Protein AF-A0AAE0LFT5-F1 (afdb_monomer_lite)

Foldseek 3Di:
DEEPLLDLLNVLLVCLVVVNDPDDLCNVPDDFPPDDDDYDDVVQAQLLDLVSLLVVCVVPLALEYEYPDADDFFLVCQQVCLQVRQSSLLSNLVSNLVSCLVSVRQEYEAEAEPQLADPDDDPPDDPVRSPVDDGDNSNCSNNVSRVVSQVSQVVSVVVDVHHYDYDYDWQEDEDSFDLDCRGRDVSNQNNQVVVCVVVVHDRDDPDPVPDDTDYDYSNVVNSVVSCVVDDDDDDDDDDDAAEADDFQVNVVVVVVQVNVVHDYDHLLVVLVVCVVVVVQPPDAYEHEAELLQCQQWPDPQDWPPTHGDHDDPSSVSSVVSQVSQVCSCVPVVHNGEYEHEFAADALSGDCPDLLLVLLLLLLCVLVVNHQAGEAADQQAKGFYAHVVLVVVLRVLCSVAPGRYYFYDTQQDIDGSNVSNQLSNVLVVWGWDWDDDDQQIFIATPVPRRTHYGYDNVNDDPRDRRYHGHDRPVSCVRRVRHGDADPSNRSNNNNVSSNVVVVDDPVVVVPDDPDD

Organism: NCBI:txid36881

Structure (mmCIF, N/CA/C/O backbone):
data_AF-A0AAE0LFT5-F1
#
_entry.id   AF-A0AAE0LFT5-F1
#
loop_
_atom_site.group_PDB
_atom_site.id
_atom_site.type_symbol
_atom_site.label_atom_id
_atom_site.label_alt_id
_atom_site.label_comp_id
_atom_site.label_asym_id
_atom_site.label_entity_id
_atom_site.label_seq_id
_atom_site.pdbx_PDB_ins_code
_atom_site.Cartn_x
_atom_site.Cartn_y
_atom_site.Cartn_z
_atom_site.occupancy
_atom_site.B_iso_or_equiv
_atom_site.auth_seq_id
_atom_site.auth_comp_id
_atom_site.auth_asym_id
_atom_site.auth_atom_id
_atom_site.pdbx_PDB_model_num
ATOM 1 N N . MET A 1 1 ? 1.670 -14.952 -30.445 1.00 95.56 1 MET A N 1
ATOM 2 C CA . MET A 1 1 ? 1.547 -16.331 -29.926 1.00 95.56 1 MET A CA 1
ATOM 3 C C . MET A 1 1 ? 2.034 -16.357 -28.488 1.00 95.56 1 MET A C 1
ATOM 5 O O . MET A 1 1 ? 3.054 -15.748 -28.199 1.00 95.56 1 MET A O 1
ATOM 9 N N . VAL A 1 2 ? 1.307 -17.024 -27.596 1.00 96.25 2 VAL A N 1
ATOM 10 C CA . VAL A 1 2 ? 1.642 -17.194 -26.179 1.00 96.25 2 VAL A CA 1
ATOM 11 C C . VAL A 1 2 ? 1.774 -18.687 -25.909 1.00 96.25 2 VAL A C 1
ATOM 13 O O . VAL A 1 2 ? 0.790 -19.408 -26.041 1.00 96.25 2 VAL A O 1
ATOM 16 N N . THR A 1 3 ? 2.958 -19.165 -25.534 1.00 97.19 3 THR A N 1
ATOM 17 C CA . THR A 1 3 ? 3.136 -20.567 -25.116 1.00 97.19 3 THR A CA 1
ATOM 18 C C . THR A 1 3 ? 2.885 -20.701 -23.617 1.00 97.19 3 THR A C 1
ATOM 20 O O . THR A 1 3 ? 3.295 -19.810 -22.873 1.00 97.19 3 THR A O 1
ATOM 23 N N . GLY A 1 4 ? 2.326 -21.817 -23.150 1.00 93.06 4 GLY A N 1
ATOM 24 C CA . GLY A 1 4 ? 2.106 -22.043 -21.716 1.00 93.06 4 GLY A CA 1
ATOM 25 C C . GLY A 1 4 ? 0.870 -21.315 -21.189 1.00 93.06 4 GLY A C 1
ATOM 26 O O . GLY A 1 4 ? 0.846 -20.873 -20.040 1.00 93.06 4 GLY A O 1
ATOM 27 N N . SER A 1 5 ? -0.169 -21.176 -22.019 1.00 91.69 5 SER A N 1
ATOM 28 C CA . SER A 1 5 ? -1.372 -20.403 -21.690 1.00 91.69 5 SER A CA 1
ATOM 29 C C . SER A 1 5 ? -2.215 -20.986 -20.556 1.00 91.69 5 SER A C 1
ATOM 31 O O . SER A 1 5 ? -3.003 -20.260 -19.961 1.00 91.69 5 SER A O 1
ATOM 33 N N . ALA A 1 6 ? -2.051 -22.271 -20.239 1.00 88.56 6 ALA A N 1
ATOM 34 C CA . ALA A 1 6 ? -2.702 -22.904 -19.091 1.00 88.56 6 ALA A CA 1
ATOM 35 C C . ALA A 1 6 ? -2.034 -22.558 -17.744 1.00 88.56 6 ALA A C 1
ATOM 37 O O . ALA A 1 6 ? -2.625 -22.780 -16.691 1.00 88.56 6 ALA A O 1
ATOM 38 N N . GLY A 1 7 ? -0.807 -22.020 -17.757 1.00 87.69 7 GLY A N 1
ATOM 39 C CA . GLY A 1 7 ? -0.093 -21.624 -16.543 1.00 87.69 7 GLY A CA 1
ATOM 40 C C . GLY A 1 7 ? -0.683 -20.376 -15.877 1.00 87.69 7 GLY A C 1
ATOM 41 O O . GLY A 1 7 ? -1.500 -19.662 -16.457 1.00 87.69 7 GLY A O 1
ATOM 42 N N . LEU A 1 8 ? -0.226 -20.065 -14.661 1.00 87.44 8 LEU A N 1
ATOM 43 C CA . LEU A 1 8 ? -0.719 -18.923 -13.877 1.00 87.44 8 LEU A CA 1
ATOM 44 C C . LEU A 1 8 ? -0.631 -17.589 -14.642 1.00 87.44 8 LEU A C 1
ATOM 46 O O . LEU A 1 8 ? -1.623 -16.875 -14.753 1.00 87.44 8 LEU A O 1
ATOM 50 N N . ILE A 1 9 ? 0.535 -17.281 -15.219 1.00 89.56 9 ILE A N 1
ATOM 51 C CA . ILE A 1 9 ? 0.750 -16.043 -15.987 1.00 89.56 9 ILE A CA 1
ATOM 52 C C . ILE A 1 9 ? -0.004 -16.095 -17.324 1.00 89.56 9 ILE A C 1
ATOM 54 O O . ILE A 1 9 ? -0.663 -15.134 -17.713 1.00 89.56 9 ILE A O 1
ATOM 58 N N . GLY A 1 10 ? 0.057 -17.233 -18.022 1.00 91.19 10 GLY A N 1
ATOM 59 C CA . GLY A 1 10 ? -0.582 -17.404 -19.328 1.00 91.19 10 GLY A CA 1
ATOM 60 C C . GLY A 1 10 ? -2.105 -17.287 -19.270 1.00 91.19 10 GLY A C 1
ATOM 61 O O . GLY A 1 10 ? -2.706 -16.644 -20.129 1.00 91.19 10 GLY A O 1
ATOM 62 N N . SER A 1 11 ? -2.725 -17.836 -18.226 1.00 89.75 11 SER A N 1
ATOM 63 C CA . SER A 1 11 ? -4.171 -17.763 -18.009 1.00 89.75 11 SER A CA 1
ATOM 64 C C . SER A 1 11 ? -4.614 -16.359 -17.602 1.00 89.75 11 SER A C 1
ATOM 66 O O . SER A 1 11 ? -5.649 -15.894 -18.078 1.00 89.75 11 SER A O 1
ATOM 68 N N . ALA A 1 12 ? -3.815 -15.652 -16.794 1.00 87.06 12 ALA A N 1
ATOM 69 C CA . ALA A 1 12 ? -4.035 -14.241 -16.488 1.00 87.06 12 ALA A CA 1
ATOM 70 C C . ALA A 1 12 ? -3.986 -13.383 -17.761 1.00 87.06 12 ALA A C 1
ATOM 72 O O . ALA A 1 12 ? -4.910 -12.611 -18.006 1.00 87.06 12 ALA A O 1
ATOM 73 N N . LEU A 1 13 ? -2.979 -13.583 -18.620 1.00 88.69 13 LEU A N 1
ATOM 74 C CA . LEU A 1 13 ? -2.872 -12.893 -19.907 1.00 88.69 13 LEU A CA 1
ATOM 75 C C . LEU A 1 13 ? -4.040 -13.229 -20.843 1.00 88.69 13 LEU A C 1
ATOM 77 O O . LEU A 1 13 ? -4.593 -12.332 -21.473 1.00 88.69 13 LEU A O 1
ATOM 81 N N . LYS A 1 14 ? -4.460 -14.498 -20.910 1.00 90.00 14 LYS A N 1
ATOM 82 C CA . LYS A 1 14 ? -5.611 -14.922 -21.720 1.00 90.00 14 LYS A CA 1
ATOM 83 C C . LYS A 1 14 ? -6.894 -14.222 -21.277 1.00 90.00 14 LYS A C 1
ATOM 85 O O . LYS A 1 14 ? -7.560 -13.610 -22.106 1.00 90.00 14 LYS A O 1
ATOM 90 N N . LYS A 1 15 ? -7.193 -14.232 -19.975 1.00 85.81 15 LYS A N 1
ATOM 91 C CA . LYS A 1 15 ? -8.353 -13.527 -19.402 1.00 85.81 15 LYS A CA 1
ATOM 92 C C . LYS A 1 15 ? -8.258 -12.010 -19.595 1.00 85.81 15 LYS A C 1
ATOM 94 O O . LYS A 1 15 ? -9.275 -11.362 -19.837 1.00 85.81 15 LYS A O 1
ATOM 99 N N . PHE A 1 16 ? -7.043 -11.458 -19.526 1.00 83.06 16 PHE A N 1
ATOM 100 C CA . PHE A 1 16 ? -6.777 -10.043 -19.775 1.00 83.06 16 PHE A CA 1
ATOM 101 C C . PHE A 1 16 ? -7.096 -9.647 -21.221 1.00 83.06 16 PHE A C 1
ATOM 103 O O . PHE A 1 16 ? -7.844 -8.704 -21.460 1.00 83.06 16 PHE A O 1
ATOM 110 N N . VAL A 1 17 ? -6.595 -10.403 -22.195 1.00 83.38 17 VAL A N 1
ATOM 111 C CA . VAL A 1 17 ? -6.860 -10.158 -23.618 1.00 83.38 17 VAL A CA 1
ATOM 112 C C . VAL A 1 17 ? -8.338 -10.376 -23.963 1.00 83.38 17 VAL A C 1
ATOM 114 O O . VAL A 1 17 ? -8.903 -9.630 -24.757 1.00 83.38 17 VAL A O 1
ATOM 117 N N . GLN A 1 18 ? -8.983 -11.374 -23.354 1.00 84.12 18 GLN A N 1
ATOM 118 C CA . GLN A 1 18 ? -10.377 -11.738 -23.633 1.00 84.12 18 GLN A CA 1
ATOM 119 C C . GLN A 1 18 ? -11.420 -10.868 -22.918 1.00 84.12 18 GLN A C 1
ATOM 121 O O . GLN A 1 18 ? -12.609 -11.080 -23.131 1.00 84.12 18 GLN A O 1
ATOM 126 N N . LYS A 1 19 ? -11.013 -9.898 -22.087 1.00 72.88 19 LYS A N 1
ATOM 127 C CA . LYS A 1 19 ? -11.950 -9.059 -21.313 1.00 72.88 19 LYS A CA 1
ATOM 128 C C . LYS A 1 19 ? -12.844 -9.839 -20.345 1.00 72.88 19 LYS A C 1
ATOM 130 O O . LYS A 1 19 ? -13.982 -9.468 -20.098 1.00 72.88 19 LYS A O 1
ATOM 135 N N . THR A 1 20 ? -12.317 -10.923 -19.773 1.00 60.59 20 THR A N 1
ATOM 136 C CA . THR A 1 20 ? -13.059 -11.800 -18.848 1.00 60.59 20 THR A CA 1
ATOM 137 C C . THR A 1 20 ? -12.539 -11.731 -17.410 1.00 60.59 20 THR A C 1
ATOM 139 O O . THR A 1 20 ? -12.726 -12.678 -16.643 1.00 60.59 20 THR A O 1
ATOM 142 N N . LEU A 1 21 ? -11.806 -10.675 -17.041 1.00 59.09 21 LEU A N 1
ATOM 143 C CA . LEU A 1 21 ? -11.353 -10.480 -15.664 1.00 59.09 21 LEU A CA 1
ATOM 144 C C . LEU A 1 21 ? -12.436 -9.708 -14.898 1.00 59.09 21 LEU A C 1
ATOM 146 O O . LEU A 1 21 ? -12.823 -8.640 -15.357 1.00 59.09 21 LEU A O 1
ATOM 150 N N . PRO A 1 22 ? -12.913 -10.196 -13.736 1.00 44.81 22 PRO A N 1
ATOM 151 C CA . PRO A 1 22 ? -13.978 -9.519 -12.989 1.00 44.81 22 PRO A CA 1
ATOM 152 C C . PRO A 1 22 ? -13.585 -8.138 -12.438 1.00 44.81 22 PRO A C 1
ATOM 154 O O . PRO A 1 22 ? -14.433 -7.436 -11.902 1.00 44.81 22 PRO A O 1
ATOM 157 N N . CYS A 1 23 ? -12.301 -7.773 -12.493 1.00 43.66 23 CYS A N 1
ATOM 158 C CA . CYS A 1 23 ? -11.761 -6.627 -11.768 1.00 43.66 23 CYS A CA 1
ATOM 159 C C . CYS A 1 23 ? -10.301 -6.329 -12.153 1.00 43.66 23 CYS A C 1
ATOM 161 O O . CYS A 1 23 ? -9.407 -6.393 -11.313 1.00 43.66 23 CYS A O 1
ATOM 163 N N . CYS A 1 24 ? -10.021 -5.988 -13.415 1.00 40.19 24 CYS A N 1
ATOM 164 C CA . CYS A 1 24 ? -8.789 -5.251 -13.716 1.00 40.19 24 CYS A CA 1
ATOM 165 C C . CYS A 1 24 ? -9.124 -3.898 -14.359 1.00 40.19 24 CYS A C 1
ATOM 167 O O . CYS A 1 24 ? -9.510 -3.821 -15.518 1.00 40.19 24 CYS A O 1
ATOM 169 N N . HIS A 1 25 ? -8.944 -2.803 -13.612 1.00 40.72 25 HIS A N 1
ATOM 170 C CA . HIS A 1 25 ? -9.101 -1.434 -14.136 1.00 40.72 25 HIS A CA 1
ATOM 171 C C . HIS A 1 25 ? -8.141 -1.122 -15.306 1.00 40.72 25 HIS A C 1
ATOM 173 O O . HIS A 1 25 ? -8.356 -0.186 -16.065 1.00 40.72 25 HIS A O 1
ATOM 179 N N . PHE A 1 26 ? -7.112 -1.949 -15.524 1.00 43.47 26 PHE A N 1
ATOM 180 C CA . PHE A 1 26 ? -6.228 -1.871 -16.691 1.00 43.47 26 PHE A CA 1
ATOM 181 C C . PHE A 1 26 ? -6.904 -2.255 -18.025 1.00 43.47 26 PHE A C 1
ATOM 183 O O . PHE A 1 26 ? -6.393 -1.887 -19.082 1.00 43.47 26 PHE A O 1
ATOM 190 N N . GLN A 1 27 ? -8.019 -3.002 -18.013 1.00 43.78 27 GLN A N 1
ATOM 191 C CA . GLN A 1 27 ? -8.677 -3.496 -19.237 1.00 43.78 27 GLN A CA 1
ATOM 192 C C . GLN A 1 27 ? -9.409 -2.413 -20.039 1.00 43.78 27 GLN A C 1
ATOM 194 O O . GLN A 1 27 ? -9.624 -2.594 -21.241 1.00 43.78 27 GLN A O 1
ATOM 199 N N . GLU A 1 28 ? -9.797 -1.313 -19.392 1.00 44.66 28 GLU A N 1
ATOM 200 C CA . GLU A 1 28 ? -10.539 -0.218 -20.029 1.00 44.66 28 GLU A CA 1
ATOM 201 C C . GLU A 1 28 ? -9.620 0.819 -20.689 1.00 44.66 28 GLU A C 1
ATOM 203 O O . GLU A 1 28 ? -10.044 1.500 -21.621 1.00 44.66 28 GLU A O 1
ATOM 208 N N . HIS A 1 29 ? -8.344 0.884 -20.286 1.00 48.31 29 HIS A N 1
ATOM 209 C CA . HIS A 1 29 ? -7.433 1.967 -20.681 1.00 48.31 29 HIS A CA 1
ATOM 210 C C . HIS A 1 29 ? -6.152 1.519 -21.397 1.00 48.31 29 HIS A C 1
ATOM 212 O O . HIS A 1 29 ? -5.435 2.367 -21.922 1.00 48.31 29 HIS A O 1
ATOM 218 N N . LEU A 1 30 ? -5.850 0.215 -21.466 1.00 54.59 30 LEU A N 1
ATOM 219 C CA . LEU A 1 30 ? -4.727 -0.285 -22.264 1.00 54.59 30 LEU A CA 1
ATOM 220 C C . LEU A 1 30 ? -5.228 -0.702 -23.661 1.00 54.59 30 LEU A C 1
ATOM 222 O O . LEU A 1 30 ? -5.901 -1.734 -23.774 1.00 54.59 30 LEU A O 1
ATOM 226 N N . PRO A 1 31 ? -4.936 0.052 -24.740 1.00 58.09 31 PRO A N 1
ATOM 227 C CA . PRO A 1 31 ? -5.305 -0.372 -26.082 1.00 58.09 31 PRO A CA 1
ATOM 228 C C . PRO A 1 31 ? -4.562 -1.669 -26.413 1.00 58.09 31 PRO A C 1
ATOM 230 O O . PRO A 1 31 ? -3.345 -1.690 -26.586 1.00 58.09 31 PRO A O 1
ATOM 233 N N . LEU A 1 32 ? -5.300 -2.779 -26.493 1.00 64.69 32 LEU A N 1
ATOM 234 C CA . LEU A 1 32 ? -4.735 -4.020 -27.002 1.00 64.69 32 LEU A CA 1
ATOM 235 C C . LEU A 1 32 ? -4.363 -3.804 -28.475 1.00 64.69 32 LEU A C 1
ATOM 237 O O . LEU A 1 32 ? -5.184 -3.290 -29.245 1.00 64.69 32 LEU A O 1
ATOM 241 N N . PRO A 1 33 ? -3.164 -4.215 -28.905 1.00 65.56 33 PRO A N 1
ATOM 242 C CA . PRO A 1 33 ? -2.807 -4.155 -30.310 1.00 65.56 33 PRO A CA 1
ATOM 243 C C . PRO A 1 33 ? -3.789 -4.995 -31.119 1.00 65.56 33 PRO A C 1
ATOM 245 O O . PRO A 1 33 ? -4.211 -6.079 -30.703 1.00 65.56 33 PRO A O 1
ATOM 248 N N . LYS A 1 34 ? -4.141 -4.492 -32.303 1.00 71.75 34 LYS A N 1
ATOM 249 C CA . LYS A 1 34 ? -5.000 -5.189 -33.264 1.00 71.75 34 LYS A CA 1
ATOM 250 C C . LYS A 1 34 ? -4.237 -6.365 -33.881 1.00 71.75 34 LYS A C 1
ATOM 252 O O . LYS A 1 34 ? -3.762 -6.287 -35.009 1.00 71.75 34 LYS A O 1
ATOM 257 N N . CYS A 1 35 ? -4.088 -7.447 -33.126 1.00 77.75 35 CYS A N 1
ATOM 258 C CA . CYS A 1 35 ? -3.421 -8.665 -33.562 1.00 77.75 35 CYS A CA 1
ATOM 259 C C . CYS A 1 35 ? -4.244 -9.911 -33.214 1.00 77.75 35 CYS A C 1
ATOM 261 O O . CYS A 1 35 ? -5.037 -9.927 -32.271 1.00 77.75 35 CYS A O 1
ATOM 263 N N . ALA A 1 36 ? -4.056 -10.970 -34.002 1.00 89.25 36 ALA A N 1
ATOM 264 C CA . ALA A 1 36 ? -4.638 -12.270 -33.709 1.00 89.25 36 ALA A CA 1
ATOM 265 C C . ALA A 1 36 ? -3.859 -12.942 -32.569 1.00 89.25 36 ALA A C 1
ATOM 267 O O . ALA A 1 36 ? -2.640 -13.130 -32.645 1.00 89.25 36 ALA A O 1
ATOM 268 N N . TRP A 1 37 ? -4.573 -13.326 -31.513 1.00 92.06 37 TRP A N 1
ATOM 269 C CA . TRP A 1 37 ? -3.996 -14.004 -30.361 1.00 92.06 37 TRP A CA 1
ATOM 270 C C . TRP A 1 37 ? -4.088 -15.519 -30.516 1.00 92.06 37 TRP A C 1
ATOM 272 O O . TRP A 1 37 ? -5.161 -16.073 -30.730 1.00 92.06 37 TRP A O 1
ATOM 282 N N . VAL A 1 38 ? -2.948 -16.189 -30.353 1.00 95.12 38 VAL A N 1
ATOM 283 C CA . VAL A 1 38 ? -2.845 -17.653 -30.313 1.00 95.12 38 VAL A CA 1
ATOM 284 C C . VAL A 1 38 ? -2.298 -18.026 -28.945 1.00 95.12 38 VAL A C 1
ATOM 286 O O . VAL A 1 38 ? -1.181 -17.624 -28.618 1.00 95.12 38 VAL A O 1
ATOM 289 N N . PHE A 1 39 ? -3.087 -18.748 -28.155 1.00 95.44 39 PHE A N 1
ATOM 290 C CA . PHE A 1 39 ? -2.738 -19.227 -26.818 1.00 95.44 39 PHE A CA 1
ATOM 291 C C . PHE A 1 39 ? -2.540 -20.738 -26.890 1.00 95.44 39 PHE A C 1
ATOM 293 O O . PHE A 1 39 ? -3.515 -21.434 -27.144 1.00 95.44 39 PHE A O 1
ATOM 300 N N . LEU A 1 40 ? -1.301 -21.201 -26.705 1.00 95.31 40 LEU A N 1
ATOM 301 C CA . LEU A 1 40 ? -0.934 -22.613 -26.791 1.00 95.31 40 LEU A CA 1
ATOM 302 C C . LEU A 1 40 ? -0.829 -23.249 -25.403 1.00 95.31 40 LEU A C 1
ATOM 304 O O . LEU A 1 40 ? -0.069 -22.773 -24.543 1.00 95.31 40 LEU A O 1
ATOM 308 N N . ASP A 1 41 ? -1.522 -24.366 -25.221 1.00 90.94 41 ASP A N 1
ATOM 309 C CA . ASP A 1 41 ? -1.357 -25.281 -24.098 1.00 90.94 41 ASP A CA 1
ATOM 310 C C . ASP A 1 41 ? -0.889 -26.679 -24.552 1.00 90.94 41 ASP A C 1
ATOM 312 O O . ASP A 1 41 ? -0.490 -26.883 -25.698 1.00 90.94 41 ASP A O 1
ATOM 316 N N . ARG A 1 42 ? -0.837 -27.640 -23.617 1.00 86.12 42 ARG A N 1
ATOM 317 C CA . ARG A 1 42 ? -0.323 -28.995 -23.885 1.00 86.12 42 ARG A CA 1
ATOM 318 C C . ARG A 1 42 ? -1.178 -29.785 -24.880 1.00 86.12 42 ARG A C 1
ATOM 320 O O . ARG A 1 42 ? -0.679 -30.758 -25.430 1.00 86.12 42 ARG A O 1
ATOM 327 N N . GLY A 1 43 ? -2.444 -29.412 -25.069 1.00 90.00 43 GLY A N 1
ATOM 328 C CA . GLY A 1 43 ? -3.322 -30.025 -26.060 1.00 90.00 43 GLY A CA 1
ATOM 329 C C . GLY A 1 43 ? -3.011 -29.583 -27.489 1.00 90.00 43 GLY A C 1
ATOM 330 O O . GLY A 1 43 ? -3.348 -30.306 -28.422 1.00 90.00 43 GLY A O 1
ATOM 331 N N . ASP A 1 44 ? -2.351 -28.433 -27.668 1.00 93.38 44 ASP A N 1
ATOM 332 C CA . ASP A 1 44 ? -2.036 -27.890 -28.992 1.00 93.38 44 ASP A CA 1
ATOM 333 C C . ASP A 1 44 ? -0.732 -28.454 -29.577 1.00 93.38 44 ASP A C 1
ATOM 335 O O . ASP A 1 44 ? -0.662 -28.714 -30.778 1.00 93.38 44 ASP A O 1
ATOM 339 N N . ALA A 1 45 ? 0.306 -28.610 -28.745 1.00 94.38 45 ALA A N 1
ATOM 340 C CA . ALA A 1 45 ? 1.584 -29.218 -29.120 1.00 94.38 45 ALA A CA 1
ATOM 341 C C . ALA A 1 45 ? 2.429 -29.610 -27.899 1.00 94.38 45 ALA A C 1
ATOM 343 O O . ALA A 1 45 ? 2.482 -28.892 -26.895 1.00 94.38 45 ALA A O 1
ATOM 344 N N . ASP A 1 46 ? 3.188 -30.698 -28.034 1.00 96.62 46 ASP A N 1
ATOM 345 C CA . ASP A 1 46 ? 4.317 -30.996 -27.156 1.00 96.62 46 ASP A CA 1
ATOM 346 C C . ASP A 1 46 ? 5.543 -30.181 -27.586 1.00 96.62 46 ASP A C 1
ATOM 348 O O . ASP A 1 46 ? 6.218 -30.497 -28.565 1.00 96.62 46 ASP A O 1
ATOM 352 N N . LEU A 1 47 ? 5.850 -29.130 -26.825 1.00 96.94 47 LEU A N 1
ATOM 353 C CA . LEU A 1 47 ? 6.975 -28.240 -27.117 1.00 96.94 47 LEU A CA 1
ATOM 354 C C . LEU A 1 47 ? 8.354 -28.888 -26.883 1.00 96.94 47 LEU A C 1
ATOM 356 O O . LEU A 1 47 ? 9.366 -28.314 -27.280 1.00 96.94 47 LEU A O 1
ATOM 360 N N . THR A 1 48 ? 8.429 -30.080 -26.278 1.00 96.31 48 THR A N 1
ATOM 361 C CA . THR A 1 48 ? 9.679 -30.863 -26.248 1.00 96.31 48 THR A CA 1
ATOM 362 C C . THR A 1 48 ? 9.957 -31.558 -27.584 1.00 96.31 48 THR A C 1
ATOM 364 O O . THR A 1 48 ? 11.101 -31.915 -27.866 1.00 96.31 48 THR A O 1
ATOM 367 N N . ASN A 1 49 ? 8.940 -31.699 -28.440 1.00 96.88 49 ASN A N 1
ATOM 368 C CA . ASN A 1 49 ? 9.051 -32.277 -29.769 1.00 96.88 49 ASN A CA 1
ATOM 369 C C . ASN A 1 49 ? 9.253 -31.175 -30.828 1.00 96.88 49 ASN A C 1
ATOM 371 O O . ASN A 1 49 ? 8.415 -30.284 -31.011 1.00 96.88 49 ASN A O 1
ATOM 375 N N . ALA A 1 50 ? 10.369 -31.250 -31.555 1.00 94.56 50 ALA A N 1
ATOM 376 C CA . ALA A 1 50 ? 10.746 -30.245 -32.546 1.00 94.56 50 ALA A CA 1
ATOM 377 C C . ALA A 1 50 ? 9.772 -30.171 -33.736 1.00 94.56 50 ALA A C 1
ATOM 379 O O . ALA A 1 50 ? 9.464 -29.075 -34.201 1.00 94.56 50 ALA A O 1
ATOM 380 N N . GLU A 1 51 ? 9.252 -31.306 -34.212 1.00 97.31 51 GLU A N 1
ATOM 381 C CA . GLU A 1 51 ? 8.324 -31.354 -35.350 1.00 97.31 51 GLU A CA 1
ATOM 382 C C . GLU A 1 51 ? 6.972 -30.738 -34.996 1.00 97.31 51 GLU A C 1
ATOM 384 O O . GLU A 1 51 ? 6.438 -29.937 -35.762 1.00 97.31 51 GLU A O 1
ATOM 389 N N . GLN A 1 52 ? 6.442 -31.046 -33.808 1.00 97.88 52 GLN A N 1
ATOM 390 C CA . GLN A 1 52 ? 5.192 -30.446 -33.336 1.00 97.88 52 GLN A CA 1
ATOM 391 C C . GLN A 1 52 ? 5.348 -28.944 -33.089 1.00 97.88 52 GLN A C 1
ATOM 393 O O . GLN A 1 52 ? 4.483 -28.162 -33.488 1.00 97.88 52 GLN A O 1
ATOM 398 N N . THR A 1 53 ? 6.472 -28.522 -32.496 1.00 98.25 53 THR A N 1
ATOM 399 C CA . THR A 1 53 ? 6.782 -27.096 -32.311 1.00 98.25 53 THR A CA 1
ATOM 400 C C . THR A 1 53 ? 6.878 -26.379 -33.658 1.00 98.25 53 THR A C 1
ATOM 402 O O . THR A 1 53 ? 6.293 -25.310 -33.840 1.00 98.25 53 THR A O 1
ATOM 405 N N . PHE A 1 54 ? 7.551 -26.987 -34.636 1.00 98.19 54 PHE A N 1
ATOM 406 C CA . PHE A 1 54 ? 7.624 -26.453 -35.990 1.00 98.19 54 PHE A CA 1
ATOM 407 C C . PHE A 1 54 ? 6.236 -26.350 -36.629 1.00 98.19 54 PHE A C 1
ATOM 409 O O . PHE A 1 54 ? 5.905 -25.298 -37.167 1.00 98.19 54 PHE A O 1
ATOM 416 N N . ALA A 1 55 ? 5.401 -27.388 -36.522 1.00 97.81 55 ALA A N 1
ATOM 417 C CA . ALA A 1 55 ? 4.063 -27.414 -37.106 1.00 97.81 55 ALA A CA 1
ATOM 418 C C . ALA A 1 55 ? 3.158 -26.292 -36.568 1.00 97.81 55 ALA A C 1
ATOM 420 O O . ALA A 1 55 ? 2.445 -25.655 -37.345 1.00 97.81 55 ALA A O 1
ATOM 421 N N . VAL A 1 56 ? 3.202 -25.986 -35.263 1.00 97.69 56 VAL A N 1
ATOM 422 C CA . VAL A 1 56 ? 2.408 -24.869 -34.712 1.00 97.69 56 VAL A CA 1
ATOM 423 C C . VAL A 1 56 ? 2.937 -23.502 -35.146 1.00 97.69 56 VAL A C 1
ATOM 425 O O . VAL A 1 56 ? 2.141 -22.600 -35.415 1.00 97.69 56 VAL A O 1
ATOM 428 N N . PHE A 1 57 ? 4.255 -23.332 -35.271 1.00 98.19 57 PHE A N 1
ATOM 429 C CA . PHE A 1 57 ? 4.830 -22.101 -35.820 1.00 98.19 57 PHE A CA 1
ATOM 430 C C . PHE A 1 57 ? 4.533 -21.943 -37.315 1.00 98.19 57 PHE A C 1
ATOM 432 O O . PHE A 1 57 ? 4.204 -20.841 -37.751 1.00 98.19 57 PHE A O 1
ATOM 439 N N . ASP A 1 58 ? 4.581 -23.031 -38.081 1.00 97.81 58 ASP A N 1
ATOM 440 C CA . ASP A 1 58 ? 4.266 -23.049 -39.507 1.00 97.81 58 ASP A CA 1
ATOM 441 C C . ASP A 1 58 ? 2.800 -22.699 -39.767 1.00 97.81 58 ASP A C 1
ATOM 443 O O . ASP A 1 58 ? 2.502 -21.850 -40.608 1.00 97.81 58 ASP A O 1
ATOM 447 N N . LYS A 1 59 ? 1.896 -23.279 -38.971 1.00 97.31 59 LYS A N 1
ATOM 448 C CA . LYS A 1 59 ? 0.454 -23.024 -39.022 1.00 97.31 59 LYS A CA 1
ATOM 449 C C . LYS A 1 59 ? 0.097 -21.575 -38.699 1.00 97.31 59 LYS A C 1
ATOM 451 O O . LYS A 1 59 ? -0.777 -21.002 -39.343 1.00 97.31 59 LYS A O 1
ATOM 456 N N . HIS A 1 60 ? 0.713 -20.996 -37.668 1.00 96.50 60 HIS A N 1
ATOM 457 C CA . HIS A 1 60 ? 0.292 -19.698 -37.127 1.00 96.50 60 HIS A CA 1
ATOM 458 C C . HIS A 1 60 ? 1.161 -18.513 -37.555 1.00 96.50 60 HIS A C 1
ATOM 460 O O . HIS A 1 60 ? 0.737 -17.377 -37.349 1.00 96.50 60 HIS A O 1
ATOM 466 N N . ARG A 1 61 ? 2.358 -18.760 -38.107 1.00 96.50 61 ARG A N 1
ATOM 467 C CA . ARG A 1 61 ? 3.324 -17.751 -38.585 1.00 96.50 61 ARG A CA 1
ATOM 468 C C . ARG A 1 61 ? 3.415 -16.520 -37.661 1.00 96.50 61 ARG A C 1
ATOM 470 O O . ARG A 1 61 ? 3.105 -15.404 -38.083 1.00 96.50 61 ARG A O 1
ATOM 477 N N . PRO A 1 62 ? 3.765 -16.694 -36.372 1.00 95.69 62 PRO A N 1
ATOM 478 C CA . PRO A 1 62 ? 3.650 -15.620 -35.392 1.00 95.69 62 PRO A CA 1
ATOM 479 C C . PRO A 1 62 ? 4.634 -14.476 -35.667 1.00 95.69 62 PRO A C 1
ATOM 481 O O . PRO A 1 62 ? 5.832 -14.695 -35.767 1.00 95.69 62 PRO A O 1
ATOM 484 N N . ALA A 1 63 ? 4.146 -13.232 -35.676 1.00 91.94 63 ALA A N 1
ATOM 485 C CA . ALA A 1 63 ? 5.014 -12.047 -35.684 1.00 91.94 63 ALA A CA 1
ATOM 486 C C . ALA A 1 63 ? 5.619 -11.742 -34.299 1.00 91.94 63 ALA A C 1
ATOM 488 O O . ALA A 1 63 ? 6.677 -11.122 -34.200 1.00 91.94 63 ALA A O 1
ATOM 489 N N . TYR A 1 64 ? 4.945 -12.185 -33.233 1.00 92.94 64 TYR A N 1
ATOM 490 C CA . TYR A 1 64 ? 5.305 -11.931 -31.839 1.00 92.94 64 TYR A CA 1
ATOM 491 C C . TYR A 1 64 ? 5.148 -13.201 -31.005 1.00 92.94 64 TYR A C 1
ATOM 493 O O . TYR A 1 64 ? 4.139 -13.910 -31.143 1.00 92.94 64 TYR A O 1
ATOM 501 N N . VAL A 1 65 ? 6.095 -13.460 -30.104 1.00 95.06 65 VAL A N 1
ATOM 502 C CA . VAL A 1 65 ? 6.059 -14.607 -29.186 1.00 95.06 65 VAL A CA 1
ATOM 503 C C . VAL A 1 65 ? 6.199 -14.144 -27.737 1.00 95.06 65 VAL A C 1
ATOM 505 O O . VAL A 1 65 ? 7.104 -13.394 -27.397 1.00 95.06 65 VAL A O 1
ATOM 508 N N . ILE A 1 66 ? 5.309 -14.628 -26.871 1.00 95.31 66 ILE A N 1
ATOM 509 C CA . ILE A 1 66 ? 5.437 -14.559 -25.414 1.00 95.31 66 ILE A CA 1
ATOM 510 C C . ILE A 1 66 ? 5.628 -15.994 -24.921 1.00 95.31 66 ILE A C 1
ATOM 512 O O . ILE A 1 66 ? 4.706 -16.815 -24.968 1.00 95.31 66 ILE A O 1
ATOM 516 N N . HIS A 1 67 ? 6.835 -16.309 -24.470 1.00 96.88 67 HIS A N 1
ATOM 517 C CA . HIS A 1 67 ? 7.225 -17.654 -24.085 1.00 96.88 67 HIS A CA 1
ATOM 518 C C . HIS A 1 67 ? 7.135 -17.857 -22.567 1.00 96.88 67 HIS A C 1
ATOM 520 O O . HIS A 1 67 ? 8.062 -17.533 -21.824 1.00 96.88 67 HIS A O 1
ATOM 526 N N . LEU A 1 68 ? 5.993 -18.387 -22.110 1.00 95.69 68 LEU A N 1
ATOM 527 C CA . LEU A 1 68 ? 5.723 -18.719 -20.701 1.00 95.69 68 LEU A CA 1
ATOM 528 C C . LEU A 1 68 ? 5.730 -20.229 -20.423 1.00 95.69 68 LEU A C 1
ATOM 530 O O . LEU A 1 68 ? 5.540 -20.638 -19.277 1.00 95.69 68 LEU A O 1
ATOM 534 N N . ALA A 1 69 ? 5.888 -21.068 -21.452 1.00 94.94 69 ALA A N 1
ATOM 535 C CA . ALA A 1 69 ? 5.867 -22.513 -21.277 1.00 94.94 69 ALA A CA 1
ATOM 536 C C . ALA A 1 69 ? 7.100 -22.949 -20.487 1.00 94.94 69 ALA A C 1
ATOM 538 O O . ALA A 1 69 ? 8.228 -22.603 -20.821 1.00 94.94 69 ALA A O 1
ATOM 539 N N . ALA A 1 70 ? 6.864 -23.692 -19.416 1.00 92.88 70 ALA A N 1
ATOM 540 C CA . ALA A 1 70 ? 7.910 -24.249 -18.584 1.00 92.88 70 ALA A CA 1
ATOM 541 C C . ALA A 1 70 ? 7.365 -25.471 -17.853 1.00 92.88 70 ALA A C 1
ATOM 543 O O . ALA A 1 70 ? 6.172 -25.542 -17.537 1.00 92.88 70 ALA A O 1
ATOM 544 N N . PHE A 1 71 ? 8.248 -26.412 -17.548 1.00 90.50 71 PHE A N 1
ATOM 545 C CA . PHE A 1 71 ? 7.960 -27.464 -16.590 1.00 90.50 71 PHE A CA 1
ATOM 546 C C . PHE A 1 71 ? 8.526 -27.058 -15.228 1.00 90.50 71 PHE A C 1
ATOM 548 O O . PHE A 1 71 ? 9.728 -26.850 -15.097 1.00 90.50 71 PHE A O 1
ATOM 555 N N . ALA A 1 72 ? 7.658 -26.894 -14.230 1.00 85.56 72 ALA A N 1
ATOM 556 C CA . ALA A 1 72 ? 8.028 -26.454 -12.888 1.00 85.56 72 ALA A CA 1
ATOM 557 C C . ALA A 1 72 ? 7.296 -27.285 -11.828 1.00 85.56 72 ALA A C 1
ATOM 559 O O . ALA A 1 72 ? 6.168 -27.731 -12.045 1.00 85.56 72 ALA A O 1
ATOM 560 N N . VAL A 1 73 ? 7.932 -27.457 -10.671 1.00 80.62 73 VAL A N 1
ATOM 561 C CA . VAL A 1 73 ? 7.397 -28.169 -9.499 1.00 80.62 73 VAL A CA 1
ATOM 562 C C . VAL A 1 73 ? 7.577 -27.313 -8.241 1.00 80.62 73 VAL A C 1
ATOM 564 O O . VAL A 1 73 ? 8.316 -26.329 -8.263 1.00 80.62 73 VAL A O 1
ATOM 567 N N . GLY A 1 74 ? 6.889 -27.654 -7.146 1.00 74.06 74 GLY A N 1
ATOM 568 C CA . GLY A 1 74 ? 7.078 -26.980 -5.856 1.00 74.06 74 GLY A CA 1
ATOM 569 C C . GLY A 1 74 ? 8.518 -27.113 -5.348 1.00 74.06 74 GLY A C 1
ATOM 570 O O . GLY A 1 74 ? 9.177 -28.116 -5.621 1.00 74.06 74 GLY A O 1
ATOM 571 N N . SER A 1 75 ? 9.001 -26.119 -4.592 1.00 70.25 75 SER A N 1
ATOM 572 C CA . SER A 1 75 ? 10.390 -26.060 -4.102 1.00 70.25 75 SER A CA 1
ATOM 573 C C . SER A 1 75 ? 10.894 -27.345 -3.420 1.00 70.25 75 SER A C 1
ATOM 575 O O . SER A 1 75 ? 12.038 -27.704 -3.688 1.00 70.25 75 SER A O 1
ATOM 577 N N . PRO A 1 76 ? 10.091 -28.083 -2.619 1.00 70.19 76 PRO A N 1
ATOM 578 C CA . PRO A 1 76 ? 10.539 -29.342 -2.012 1.00 70.19 76 PRO A CA 1
ATOM 579 C C . PRO A 1 76 ? 10.938 -30.427 -3.024 1.00 70.19 76 PRO A C 1
ATOM 581 O O . PRO A 1 76 ? 11.809 -31.234 -2.737 1.00 70.19 76 PRO A O 1
ATOM 584 N N . ASN A 1 77 ? 10.348 -30.410 -4.222 1.00 78.62 77 ASN A N 1
ATOM 585 C CA . ASN A 1 77 ? 10.505 -31.466 -5.226 1.00 78.62 77 ASN A CA 1
ATOM 586 C C . ASN A 1 77 ? 11.533 -31.113 -6.315 1.00 78.62 77 ASN A C 1
ATOM 588 O O . ASN A 1 77 ? 11.743 -31.894 -7.243 1.00 78.62 77 ASN A O 1
ATOM 592 N N . MET A 1 78 ? 12.135 -29.917 -6.265 1.00 83.25 78 MET A N 1
ATOM 593 C CA . MET A 1 78 ? 13.035 -29.444 -7.325 1.00 83.25 78 MET A CA 1
ATOM 594 C C . MET A 1 78 ? 14.328 -30.256 -7.401 1.00 83.25 78 MET A C 1
ATOM 596 O O . MET A 1 78 ? 14.759 -30.593 -8.501 1.00 83.25 78 MET A O 1
ATOM 600 N N . ALA A 1 79 ? 14.907 -30.610 -6.251 1.00 84.69 79 ALA A N 1
ATOM 601 C CA . ALA A 1 79 ? 16.135 -31.397 -6.198 1.00 84.69 79 ALA A CA 1
ATOM 602 C C . ALA A 1 79 ? 15.903 -32.831 -6.704 1.00 84.69 79 ALA A C 1
ATOM 604 O O . ALA A 1 79 ? 16.660 -33.322 -7.536 1.00 84.69 79 ALA A O 1
ATOM 605 N N . GLU A 1 80 ? 14.813 -33.470 -6.268 1.00 87.62 80 GLU A N 1
ATOM 606 C CA . GLU A 1 80 ? 14.463 -34.847 -6.650 1.00 87.62 80 GLU A CA 1
ATOM 607 C C . GLU A 1 80 ? 14.152 -34.994 -8.145 1.00 87.62 80 GLU A C 1
ATOM 609 O O . GLU A 1 80 ? 14.390 -36.047 -8.730 1.00 87.62 80 GLU A O 1
ATOM 614 N N . ARG A 1 81 ? 13.633 -33.935 -8.780 1.00 88.19 81 ARG A N 1
ATOM 615 C CA . ARG A 1 81 ? 13.268 -33.922 -10.207 1.00 88.19 81 ARG A CA 1
ATOM 616 C C . ARG A 1 81 ? 14.206 -33.071 -11.062 1.00 88.19 81 ARG A C 1
ATOM 618 O O . ARG A 1 81 ? 13.820 -32.661 -12.156 1.00 88.19 81 ARG A O 1
ATOM 625 N N . SER A 1 82 ? 15.419 -32.794 -10.579 1.00 88.19 82 SER A N 1
ATOM 626 C CA . SER A 1 82 ? 16.364 -31.871 -11.223 1.00 88.19 82 SER A CA 1
ATOM 627 C C . SER A 1 82 ? 16.649 -32.242 -12.685 1.00 88.19 82 SER A C 1
ATOM 629 O O . SER A 1 82 ? 16.519 -31.393 -13.565 1.00 88.19 82 SER A O 1
ATOM 631 N N . ASP A 1 83 ? 16.939 -33.514 -12.971 1.00 83.88 83 ASP A N 1
ATOM 632 C CA . ASP A 1 83 ? 17.270 -33.975 -14.329 1.00 83.88 83 ASP A CA 1
ATOM 633 C C . ASP A 1 83 ? 16.093 -33.844 -15.304 1.00 83.88 83 ASP A C 1
ATOM 635 O O . ASP A 1 83 ? 16.253 -33.435 -16.457 1.00 83.88 83 ASP A O 1
ATOM 639 N N . GLU A 1 84 ? 14.884 -34.160 -14.839 1.00 91.88 84 GLU 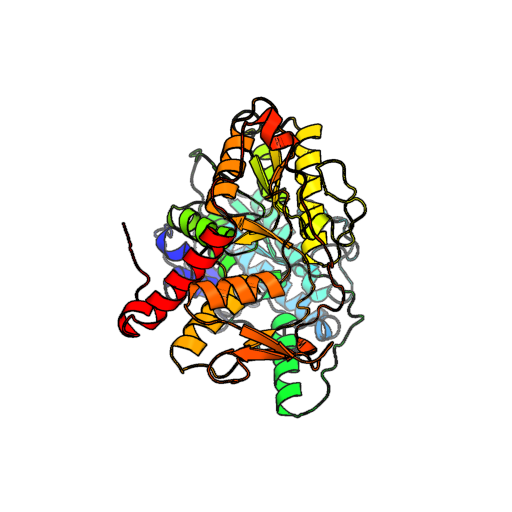A N 1
ATOM 640 C CA . GLU A 1 84 ? 13.665 -34.029 -15.634 1.00 91.88 84 GLU A CA 1
ATOM 641 C C . GLU A 1 84 ? 13.344 -32.555 -15.912 1.00 91.88 84 GLU A C 1
ATOM 643 O O . GLU A 1 84 ? 13.071 -32.194 -17.059 1.00 91.88 84 GLU A O 1
ATOM 648 N N . LEU A 1 85 ? 13.425 -31.700 -14.883 1.00 88.69 85 LEU A N 1
ATOM 649 C CA . LEU A 1 85 ? 13.277 -30.248 -15.012 1.00 88.69 85 LEU A CA 1
ATOM 650 C C . LEU A 1 85 ? 14.273 -29.691 -16.029 1.00 88.69 85 LEU A C 1
ATOM 652 O O . LEU A 1 85 ? 13.870 -28.919 -16.901 1.00 88.69 85 LEU A O 1
ATOM 656 N N . MET A 1 86 ? 15.530 -30.128 -15.958 1.00 90.50 86 MET A N 1
ATOM 657 C CA . MET A 1 86 ? 16.589 -29.688 -16.858 1.00 90.50 86 MET A CA 1
ATOM 658 C C . MET A 1 86 ? 16.236 -30.061 -18.296 1.00 90.50 86 MET A C 1
ATOM 660 O O . MET A 1 86 ? 15.985 -29.191 -19.127 1.00 90.50 86 MET A O 1
ATOM 664 N N . ARG A 1 87 ? 16.131 -31.363 -18.578 1.00 91.56 87 ARG A N 1
ATOM 665 C CA . ARG A 1 87 ? 15.945 -31.893 -19.934 1.00 91.56 87 ARG A CA 1
ATOM 666 C C . ARG A 1 87 ? 14.704 -31.326 -20.622 1.00 91.56 87 ARG A C 1
ATOM 668 O O . ARG A 1 87 ? 14.770 -30.951 -21.789 1.00 91.56 87 ARG A O 1
ATOM 675 N N . VAL A 1 88 ? 13.579 -31.258 -19.908 1.00 93.44 88 VAL A N 1
ATOM 676 C CA . VAL A 1 88 ? 12.310 -30.787 -20.477 1.00 93.44 88 VAL A CA 1
ATOM 677 C C . VAL A 1 88 ? 12.374 -29.297 -20.808 1.00 93.44 88 VAL A C 1
ATOM 679 O O . VAL A 1 88 ? 11.981 -28.904 -21.903 1.00 93.44 88 VAL A O 1
ATOM 682 N N . ASN A 1 89 ? 12.876 -28.456 -19.897 1.00 95.44 89 ASN A N 1
ATOM 683 C CA . ASN A 1 89 ? 12.917 -27.015 -20.148 1.00 95.44 89 ASN A CA 1
ATOM 684 C C . ASN A 1 89 ? 13.973 -26.634 -21.197 1.00 95.44 89 ASN A C 1
ATOM 686 O O . ASN A 1 89 ? 13.694 -25.740 -21.990 1.00 95.44 89 ASN A O 1
ATOM 690 N N . LEU A 1 90 ? 15.129 -27.315 -21.247 1.00 91.25 90 LEU A N 1
ATOM 691 C CA . LEU A 1 90 ? 16.118 -27.109 -22.317 1.00 91.25 90 LEU A CA 1
ATOM 692 C C . LEU A 1 90 ? 15.481 -27.372 -23.692 1.00 91.25 90 LEU A C 1
ATOM 694 O O . LEU A 1 90 ? 15.494 -26.494 -24.550 1.00 91.25 90 LEU A O 1
ATOM 698 N N . ALA A 1 91 ? 14.822 -28.527 -23.862 1.00 91.31 91 ALA A N 1
ATOM 699 C CA . ALA A 1 91 ? 14.176 -28.896 -25.124 1.00 91.31 91 ALA A CA 1
ATOM 700 C C . ALA A 1 91 ? 13.076 -27.904 -25.543 1.00 91.31 91 ALA A C 1
ATOM 702 O O . ALA A 1 91 ? 13.021 -27.488 -26.699 1.00 91.31 91 ALA A O 1
ATOM 703 N N . ILE A 1 92 ? 12.219 -27.485 -24.601 1.00 97.12 92 ILE A N 1
ATOM 704 C CA . ILE A 1 92 ? 11.177 -26.478 -24.861 1.00 97.12 92 ILE A CA 1
ATOM 705 C C . ILE A 1 92 ? 11.801 -25.167 -25.356 1.00 97.12 92 ILE A C 1
ATOM 707 O O . ILE A 1 92 ? 11.365 -24.624 -26.373 1.00 97.12 92 ILE A O 1
ATOM 711 N N . ASN A 1 93 ? 12.814 -24.661 -24.647 1.00 97.19 93 ASN A N 1
ATOM 712 C CA . ASN A 1 93 ? 13.453 -23.391 -24.977 1.00 97.19 93 ASN A CA 1
ATOM 713 C C . ASN A 1 93 ? 14.144 -23.457 -26.346 1.00 97.19 93 ASN A C 1
ATOM 715 O O . ASN A 1 93 ? 13.951 -22.565 -27.173 1.00 97.19 93 ASN A O 1
ATOM 719 N N . GLU A 1 94 ? 14.915 -24.516 -26.602 1.00 93.88 94 GLU A N 1
ATOM 720 C CA . GLU A 1 94 ? 15.628 -24.723 -27.865 1.00 93.88 94 GLU A CA 1
ATOM 721 C C . GLU A 1 94 ? 14.667 -24.760 -29.052 1.00 93.88 94 GLU A C 1
ATOM 723 O O . GLU A 1 94 ? 14.834 -23.992 -30.002 1.00 93.88 94 GLU A O 1
ATOM 728 N N . ASN A 1 95 ? 13.614 -25.579 -28.976 1.00 97.19 95 ASN A N 1
ATOM 729 C CA . ASN A 1 95 ? 12.646 -25.726 -30.061 1.00 97.19 95 ASN A CA 1
ATOM 730 C C . ASN A 1 95 ? 11.914 -24.412 -30.361 1.00 97.19 95 ASN A C 1
ATOM 732 O O . ASN A 1 95 ? 11.770 -24.022 -31.525 1.00 97.19 95 ASN A O 1
ATOM 736 N N . VAL A 1 96 ? 11.458 -23.708 -29.319 1.00 97.88 96 VAL A N 1
ATOM 737 C CA . VAL A 1 96 ? 10.685 -22.469 -29.472 1.00 97.88 96 VAL A CA 1
ATOM 738 C C . VAL A 1 96 ? 11.559 -21.330 -30.002 1.00 97.88 96 VAL A C 1
ATOM 740 O O . VAL A 1 96 ? 11.124 -20.611 -30.903 1.00 97.88 96 VAL A O 1
ATOM 743 N N . VAL A 1 97 ? 12.790 -21.170 -29.503 1.00 96.50 97 VAL A N 1
ATOM 744 C CA . VAL A 1 97 ? 13.707 -20.124 -29.991 1.00 96.50 97 VAL A CA 1
ATOM 745 C C . VAL A 1 97 ? 14.203 -20.435 -31.405 1.00 96.50 97 VAL A C 1
ATOM 747 O O . VAL A 1 97 ? 14.257 -19.531 -32.242 1.00 96.50 97 VAL A O 1
ATOM 750 N N . ALA A 1 98 ? 14.498 -21.701 -31.721 1.00 94.56 98 ALA A N 1
ATOM 751 C CA . ALA A 1 98 ? 14.872 -22.111 -33.074 1.00 94.56 98 ALA A CA 1
ATOM 752 C C . ALA A 1 98 ? 13.751 -21.821 -34.084 1.00 94.56 98 ALA A C 1
ATOM 754 O O . ALA A 1 98 ? 14.007 -21.259 -35.152 1.00 94.56 98 ALA A O 1
ATOM 755 N N . CYS A 1 99 ? 12.497 -22.127 -33.734 1.00 97.75 99 CYS A N 1
ATOM 756 C CA . CYS A 1 99 ? 11.353 -21.777 -34.572 1.00 97.75 99 CYS A CA 1
ATOM 757 C C . CYS A 1 99 ? 11.171 -20.258 -34.674 1.00 97.75 99 CYS A C 1
ATOM 759 O O . CYS A 1 99 ? 10.971 -19.747 -35.774 1.00 97.75 99 CYS A O 1
ATOM 761 N N . ALA A 1 100 ? 11.303 -19.511 -33.576 1.00 96.25 100 ALA A N 1
ATOM 762 C CA . ALA A 1 100 ? 11.180 -18.055 -33.609 1.00 96.25 100 ALA A CA 1
ATOM 763 C C . ALA A 1 100 ? 12.165 -17.404 -34.594 1.00 96.25 100 ALA A C 1
ATOM 765 O O . ALA A 1 100 ? 11.758 -16.556 -35.391 1.00 96.25 100 ALA A O 1
ATOM 766 N N . ARG A 1 101 ? 13.418 -17.876 -34.616 1.00 93.88 101 ARG A N 1
ATOM 767 C CA . ARG A 1 101 ? 14.431 -17.462 -35.599 1.00 93.88 101 ARG A CA 1
ATOM 768 C C . ARG A 1 101 ? 14.041 -17.871 -37.019 1.00 93.88 101 ARG A C 1
ATOM 770 O O . ARG A 1 101 ? 13.999 -17.029 -37.910 1.00 93.88 101 ARG A O 1
ATOM 777 N N . LYS A 1 102 ? 13.698 -19.148 -37.229 1.00 94.44 102 LYS A N 1
ATOM 778 C CA . LYS A 1 102 ? 13.353 -19.694 -38.555 1.00 94.44 102 LYS A CA 1
ATOM 779 C C . LYS A 1 102 ? 12.160 -18.990 -39.206 1.00 94.44 102 LYS A C 1
ATOM 781 O O . LYS A 1 102 ? 12.140 -18.821 -40.421 1.00 94.44 102 LYS A O 1
ATOM 786 N N . PHE A 1 103 ? 11.172 -18.588 -38.412 1.00 95.94 103 PHE A N 1
ATOM 787 C CA . PHE A 1 103 ? 9.970 -17.898 -38.881 1.00 95.94 103 PHE A CA 1
ATOM 788 C C . PHE A 1 103 ? 10.057 -16.369 -38.771 1.00 95.94 103 PHE A C 1
ATOM 790 O O . PHE A 1 103 ? 9.041 -15.702 -38.960 1.00 95.94 103 PHE A O 1
ATOM 797 N N . ALA A 1 104 ? 11.245 -15.817 -38.494 1.00 94.50 104 ALA A N 1
ATOM 798 C CA . ALA A 1 104 ? 11.497 -14.379 -38.412 1.00 94.50 104 ALA A CA 1
ATOM 799 C C . ALA A 1 104 ? 10.523 -13.635 -37.472 1.00 94.50 104 ALA A C 1
ATOM 801 O O . ALA A 1 104 ? 9.967 -12.587 -37.812 1.00 94.50 104 ALA A O 1
ATOM 802 N N . VAL A 1 105 ? 10.302 -14.185 -36.271 1.00 94.81 105 VAL A N 1
ATOM 803 C CA . VAL A 1 105 ? 9.547 -13.509 -35.205 1.00 94.81 105 VAL A CA 1
ATOM 804 C C . VAL A 1 105 ? 10.214 -12.166 -34.909 1.00 94.81 105 VAL A C 1
ATOM 806 O O . VAL A 1 105 ? 11.409 -12.129 -34.628 1.00 94.81 105 VAL A O 1
ATOM 809 N N . LYS A 1 106 ? 9.438 -11.075 -34.925 1.00 91.69 106 LYS A N 1
ATOM 810 C CA . LYS A 1 106 ? 9.938 -9.699 -34.772 1.00 91.69 106 LYS A CA 1
ATOM 811 C C . LYS A 1 106 ? 10.269 -9.343 -33.327 1.00 91.69 106 LYS A C 1
ATOM 813 O O . LYS A 1 106 ? 11.292 -8.718 -33.071 1.00 91.69 106 LYS A O 1
ATOM 818 N N . LYS A 1 107 ? 9.407 -9.737 -32.382 1.00 91.44 107 LYS A N 1
ATOM 819 C CA . LYS A 1 107 ? 9.676 -9.588 -30.944 1.00 91.44 107 LYS A CA 1
ATOM 820 C C . LYS A 1 107 ? 9.371 -10.866 -30.176 1.00 91.44 107 LYS A C 1
ATOM 822 O O . LYS A 1 107 ? 8.364 -11.532 -30.438 1.00 91.44 107 LYS A O 1
ATOM 827 N N . PHE A 1 108 ? 10.214 -11.165 -29.197 1.00 92.88 108 PHE A N 1
ATOM 828 C CA . PHE A 1 108 ? 10.109 -12.360 -28.365 1.00 92.88 108 PHE A CA 1
ATOM 829 C C . PHE A 1 108 ? 10.316 -11.997 -26.897 1.00 92.88 108 PHE A C 1
ATOM 831 O O . PHE A 1 108 ? 11.343 -11.418 -26.553 1.00 92.88 108 PHE A O 1
ATOM 838 N N . VAL A 1 109 ? 9.390 -12.400 -26.026 1.00 92.00 109 VAL A N 1
ATOM 839 C CA . VAL A 1 109 ? 9.539 -12.264 -24.569 1.00 92.00 109 VAL A CA 1
ATOM 840 C C . VAL A 1 109 ? 9.760 -13.625 -23.932 1.00 92.00 109 VAL A C 1
ATOM 842 O O . VAL A 1 109 ? 8.869 -14.472 -23.969 1.00 92.00 109 VAL A O 1
ATOM 845 N N . GLY A 1 110 ? 10.928 -13.835 -23.332 1.00 91.50 110 GLY A N 1
ATOM 846 C CA . GLY A 1 110 ? 11.244 -15.025 -22.544 1.00 91.50 110 GLY A CA 1
ATOM 847 C C . GLY A 1 110 ? 10.957 -14.821 -21.058 1.00 91.50 110 GLY A C 1
ATOM 848 O O . GLY A 1 110 ? 11.443 -13.863 -20.457 1.00 91.50 110 GLY A O 1
ATOM 849 N N . ALA A 1 111 ? 10.194 -15.729 -20.445 1.00 91.12 111 ALA A N 1
ATOM 850 C CA . ALA A 1 111 ? 9.970 -15.720 -19.001 1.00 91.12 111 ALA A CA 1
ATOM 851 C C . ALA A 1 111 ? 11.096 -16.439 -18.242 1.00 91.12 111 ALA A C 1
ATOM 853 O O . ALA A 1 111 ? 11.218 -17.674 -18.285 1.00 91.12 111 ALA A O 1
ATOM 854 N N . LEU A 1 112 ? 11.868 -15.655 -17.493 1.00 89.88 112 LEU A N 1
ATOM 855 C CA . LEU A 1 112 ? 12.821 -16.126 -16.496 1.00 89.88 112 LEU A CA 1
ATOM 856 C C . LEU A 1 112 ? 12.160 -16.232 -15.116 1.00 89.88 112 LEU A C 1
ATOM 858 O O . LEU A 1 112 ? 10.949 -16.097 -14.950 1.00 89.88 112 LEU A O 1
ATOM 862 N N . THR A 1 113 ? 12.975 -16.524 -14.113 1.00 87.00 113 THR A N 1
ATOM 863 C CA . THR A 1 113 ? 12.565 -16.772 -12.732 1.00 87.00 113 THR A CA 1
ATOM 864 C C . THR A 1 113 ? 13.632 -16.227 -11.798 1.00 87.00 113 THR A C 1
ATOM 866 O O . THR A 1 113 ? 14.810 -16.256 -12.148 1.00 87.00 113 THR A O 1
ATOM 869 N N . HIS A 1 114 ? 13.249 -15.811 -10.594 1.00 86.25 114 HIS A N 1
ATOM 870 C CA . HIS A 1 114 ? 14.196 -15.474 -9.529 1.00 86.25 114 HIS A CA 1
ATOM 871 C C . HIS A 1 114 ? 15.222 -16.589 -9.236 1.00 86.25 114 HIS A C 1
ATOM 873 O O . HIS A 1 114 ? 16.331 -16.293 -8.817 1.00 86.25 114 HIS A O 1
ATOM 879 N N . TYR A 1 115 ? 14.909 -17.862 -9.514 1.00 87.75 115 TYR A N 1
ATOM 880 C CA . TYR A 1 115 ? 15.887 -18.956 -9.403 1.00 87.75 115 TYR A CA 1
ATOM 881 C C . TYR A 1 115 ? 17.069 -18.843 -10.378 1.00 87.75 115 TYR A C 1
ATOM 883 O O . TYR A 1 115 ? 18.060 -19.535 -10.190 1.00 87.75 115 TYR A O 1
ATOM 891 N N . ALA A 1 116 ? 16.978 -18.008 -11.419 1.00 88.62 116 ALA A N 1
ATOM 892 C CA . ALA A 1 116 ? 18.084 -17.765 -12.340 1.00 88.62 116 ALA A CA 1
ATOM 893 C C . ALA A 1 116 ? 19.200 -16.913 -11.713 1.00 88.62 116 ALA A C 1
ATOM 895 O O . ALA A 1 116 ? 20.278 -16.836 -12.292 1.00 88.62 116 ALA A O 1
ATOM 896 N N . TYR A 1 117 ? 18.956 -16.277 -10.565 1.00 90.88 117 TYR A N 1
ATOM 897 C CA . TYR A 1 117 ? 19.984 -15.563 -9.819 1.00 90.88 117 TYR A CA 1
ATOM 898 C C . TYR A 1 117 ? 20.911 -16.518 -9.053 1.00 90.88 117 TYR A C 1
ATOM 900 O O . TYR A 1 117 ? 20.494 -17.629 -8.701 1.00 90.88 117 TYR A O 1
ATOM 908 N N . PRO A 1 118 ? 22.153 -16.090 -8.766 1.00 89.81 118 PRO A N 1
ATOM 909 C CA . PRO A 1 118 ? 23.021 -16.792 -7.835 1.00 89.81 118 PRO A CA 1
ATOM 910 C C . PRO A 1 118 ? 22.376 -16.995 -6.458 1.00 89.81 118 PRO A C 1
ATOM 912 O O . PRO A 1 118 ? 21.551 -16.190 -6.018 1.00 89.81 118 PRO A O 1
ATOM 915 N N . ALA A 1 119 ? 22.770 -18.062 -5.756 1.00 81.56 119 ALA A N 1
ATOM 916 C CA . ALA A 1 119 ? 22.230 -18.374 -4.426 1.00 81.56 119 ALA A CA 1
ATOM 917 C C . ALA A 1 119 ? 22.407 -17.211 -3.431 1.00 81.56 119 ALA A C 1
ATOM 919 O O . ALA A 1 119 ? 21.495 -16.911 -2.660 1.00 81.56 119 ALA A O 1
ATOM 920 N N . GLU A 1 120 ? 23.552 -16.530 -3.504 1.00 83.06 120 GLU A N 1
ATOM 921 C CA . GLU A 1 120 ? 23.823 -15.294 -2.780 1.00 83.06 120 GLU A CA 1
ATOM 922 C C . GLU A 1 120 ? 23.902 -14.136 -3.772 1.00 83.06 120 GLU A C 1
ATOM 924 O O . GLU A 1 120 ? 24.905 -13.944 -4.452 1.00 83.06 120 GLU A O 1
ATOM 929 N N . THR A 1 121 ? 22.813 -13.376 -3.877 1.00 83.12 121 THR A N 1
ATOM 930 C CA . THR A 1 121 ? 22.745 -12.191 -4.738 1.00 83.12 121 THR A CA 1
ATOM 931 C C . THR A 1 121 ? 22.552 -10.945 -3.887 1.00 83.12 121 THR A C 1
ATOM 933 O O . THR A 1 121 ? 21.638 -10.888 -3.055 1.00 83.12 121 THR A O 1
ATOM 936 N N . ALA A 1 122 ? 23.399 -9.937 -4.113 1.00 79.94 122 ALA A N 1
ATOM 937 C CA . ALA A 1 122 ? 23.296 -8.641 -3.455 1.00 79.94 122 ALA A CA 1
ATOM 938 C C . ALA A 1 122 ? 21.921 -8.001 -3.708 1.00 79.94 122 ALA A C 1
ATOM 940 O O . ALA A 1 122 ? 21.354 -8.107 -4.798 1.00 79.94 122 ALA A O 1
ATOM 941 N N . GLN A 1 123 ? 21.381 -7.345 -2.679 1.00 78.19 123 GLN A N 1
ATOM 942 C CA . GLN A 1 123 ? 20.104 -6.640 -2.760 1.00 78.19 123 GLN A CA 1
ATOM 943 C C . GLN A 1 123 ? 20.339 -5.141 -3.020 1.00 78.19 123 GLN A C 1
ATOM 945 O O . GLN A 1 123 ? 21.223 -4.565 -2.385 1.00 78.19 123 GLN A O 1
ATOM 950 N N . PRO A 1 124 ? 19.535 -4.492 -3.883 1.00 78.31 124 PRO A N 1
ATOM 951 C CA . PRO A 1 124 ? 18.457 -5.082 -4.682 1.00 78.31 124 PRO A CA 1
ATOM 952 C C . PRO A 1 124 ? 18.988 -5.997 -5.802 1.00 78.31 124 PRO A C 1
ATOM 954 O O . PRO A 1 124 ? 20.034 -5.731 -6.390 1.00 78.31 124 PRO A O 1
ATOM 957 N N . MET A 1 125 ? 18.255 -7.075 -6.110 1.00 76.25 125 MET A N 1
ATOM 958 C CA . MET A 1 125 ? 18.579 -7.932 -7.258 1.00 76.25 125 MET A CA 1
ATOM 959 C C . MET A 1 125 ? 18.285 -7.177 -8.555 1.00 76.25 125 MET A C 1
ATOM 961 O O . MET A 1 125 ? 17.123 -6.956 -8.889 1.00 76.25 125 MET A O 1
ATOM 965 N N . LEU A 1 126 ? 19.336 -6.793 -9.275 1.00 80.44 126 LEU A N 1
ATOM 966 C CA . LEU A 1 126 ? 19.249 -6.172 -10.595 1.00 80.44 126 LEU A CA 1
ATOM 967 C C . LEU A 1 126 ? 19.287 -7.243 -11.685 1.00 80.44 126 LEU A C 1
ATOM 969 O O . LEU A 1 126 ? 19.821 -8.329 -11.481 1.00 80.44 126 LEU A O 1
ATOM 973 N N . GLU A 1 127 ? 18.766 -6.968 -12.875 1.00 78.38 127 GLU A N 1
ATOM 974 C CA . GLU A 1 127 ? 18.791 -7.895 -14.016 1.00 78.38 127 GLU A CA 1
ATOM 975 C C . GLU A 1 127 ? 20.215 -8.247 -14.470 1.00 78.38 127 GLU A C 1
ATOM 977 O O . GLU A 1 127 ? 20.430 -9.296 -15.082 1.00 78.38 127 GLU A O 1
ATOM 982 N N . THR A 1 128 ? 21.187 -7.386 -14.164 1.00 80.94 128 THR A N 1
ATOM 983 C CA . THR A 1 128 ? 22.615 -7.621 -14.405 1.00 80.94 128 THR A CA 1
ATOM 984 C C . THR A 1 128 ? 23.183 -8.716 -13.509 1.00 80.94 128 THR A C 1
ATOM 986 O O . THR A 1 128 ? 24.068 -9.432 -13.957 1.00 80.94 128 THR A O 1
ATOM 989 N N . HIS A 1 129 ? 22.624 -8.933 -12.312 1.00 87.88 129 HIS A N 1
ATOM 990 C CA . HIS A 1 129 ? 23.147 -9.922 -11.363 1.00 87.88 129 HIS A CA 1
ATOM 991 C C . HIS A 1 129 ? 22.801 -11.376 -11.713 1.00 87.88 129 HIS A C 1
ATOM 993 O O . HIS A 1 129 ? 23.225 -12.299 -11.021 1.00 87.88 129 HIS A O 1
ATOM 999 N N . VAL A 1 130 ? 22.004 -11.618 -12.762 1.00 85.12 130 VAL A N 1
ATOM 1000 C CA . VAL A 1 130 ? 21.581 -12.978 -13.147 1.00 85.12 130 VAL A CA 1
ATOM 1001 C C . VAL A 1 130 ? 22.784 -13.876 -13.426 1.00 85.12 130 VAL A C 1
ATOM 1003 O O . VAL A 1 130 ? 22.701 -15.071 -13.165 1.00 85.12 130 VAL A O 1
ATOM 1006 N N . ASP A 1 131 ? 23.885 -13.311 -13.916 1.00 82.81 131 ASP A N 1
ATOM 1007 C CA . ASP A 1 131 ? 25.057 -14.046 -14.386 1.00 82.81 131 ASP A CA 1
ATOM 1008 C C . ASP A 1 131 ? 26.242 -14.011 -13.377 1.00 82.81 131 ASP A C 1
ATOM 1010 O O . ASP A 1 131 ? 27.279 -14.619 -13.635 1.00 82.81 131 ASP A O 1
ATOM 1014 N N . ASP A 1 132 ? 26.075 -13.397 -12.193 1.00 88.06 132 ASP A N 1
ATOM 1015 C CA . ASP A 1 132 ? 27.152 -13.083 -11.222 1.00 88.06 132 ASP A CA 1
ATOM 1016 C C . ASP A 1 132 ? 27.587 -14.259 -10.314 1.00 88.06 132 ASP A C 1
ATOM 1018 O O . ASP A 1 132 ? 28.078 -14.067 -9.202 1.00 88.06 132 ASP A O 1
ATOM 1022 N N . GLY A 1 133 ? 27.404 -15.503 -10.756 1.00 88.12 133 GLY A N 1
ATOM 1023 C CA . GLY A 1 133 ? 27.793 -16.689 -9.983 1.00 88.12 133 GLY A CA 1
ATOM 1024 C C . GLY A 1 133 ? 26.858 -17.876 -10.164 1.00 88.12 133 GLY A C 1
ATOM 1025 O O . GLY A 1 133 ? 25.975 -17.866 -11.023 1.00 88.12 133 GLY A O 1
ATOM 1026 N N . ASP A 1 134 ? 27.031 -18.912 -9.349 1.00 88.19 134 ASP A N 1
ATOM 1027 C CA . ASP A 1 134 ? 26.294 -20.169 -9.490 1.00 88.19 134 ASP A CA 1
ATOM 1028 C C . ASP A 1 134 ? 24.871 -20.097 -8.926 1.00 88.19 134 ASP A C 1
ATOM 1030 O O . ASP A 1 134 ? 24.615 -19.545 -7.853 1.00 88.19 134 ASP A O 1
ATOM 1034 N N . VAL A 1 135 ? 23.929 -20.699 -9.656 1.00 89.31 135 VAL A N 1
ATOM 1035 C CA . VAL A 1 135 ? 22.543 -20.867 -9.195 1.00 89.31 135 VAL A CA 1
ATOM 1036 C C . VAL A 1 135 ? 22.486 -21.788 -7.978 1.00 89.31 135 VAL A C 1
ATOM 1038 O O . VAL A 1 135 ? 23.337 -22.656 -7.790 1.00 89.31 135 VAL A O 1
ATOM 1041 N N . ILE A 1 136 ? 21.430 -21.663 -7.173 1.00 86.81 136 ILE A N 1
ATOM 1042 C CA . ILE A 1 136 ? 21.219 -22.565 -6.037 1.00 86.81 136 ILE A CA 1
ATOM 1043 C C . ILE A 1 136 ? 21.082 -24.026 -6.499 1.00 86.81 136 ILE A C 1
ATOM 1045 O O . ILE A 1 136 ? 20.215 -24.364 -7.308 1.00 86.81 136 ILE A O 1
ATOM 1049 N N . THR A 1 137 ? 21.915 -24.914 -5.948 1.00 85.62 137 THR A N 1
ATOM 1050 C CA . THR A 1 137 ? 22.025 -26.321 -6.377 1.00 85.62 137 THR A CA 1
ATOM 1051 C C . THR A 1 137 ? 20.690 -27.063 -6.334 1.00 85.62 137 THR A C 1
ATOM 1053 O O . THR A 1 137 ? 20.357 -27.802 -7.256 1.00 85.62 137 THR A O 1
ATOM 1056 N N . SER A 1 138 ? 19.876 -26.823 -5.303 1.00 83.62 138 SER A N 1
ATOM 1057 C CA . SER A 1 138 ? 18.571 -27.477 -5.127 1.00 83.62 138 SER A CA 1
ATOM 1058 C C . SER A 1 138 ? 17.531 -27.102 -6.189 1.00 83.62 138 SER A C 1
ATOM 1060 O O . SER A 1 138 ? 16.546 -27.820 -6.346 1.00 83.62 138 SER A O 1
ATOM 1062 N N . ALA A 1 139 ? 17.741 -26.007 -6.925 1.00 87.19 139 ALA A N 1
ATOM 1063 C CA . ALA A 1 139 ? 16.881 -25.578 -8.025 1.00 87.19 139 ALA A CA 1
ATOM 1064 C C . ALA A 1 139 ? 17.607 -25.571 -9.379 1.00 87.19 139 ALA A C 1
ATOM 1066 O O . ALA A 1 139 ? 17.037 -25.095 -10.363 1.00 87.19 139 ALA A O 1
ATOM 1067 N N . ALA A 1 140 ? 18.837 -26.096 -9.458 1.00 87.25 140 ALA A N 1
ATOM 1068 C CA . ALA A 1 140 ? 19.684 -26.009 -10.646 1.00 87.25 140 ALA A CA 1
ATOM 1069 C C . ALA A 1 140 ? 19.000 -26.573 -11.901 1.00 87.25 140 ALA A C 1
ATOM 1071 O O . ALA A 1 140 ? 19.024 -25.924 -12.947 1.00 87.25 140 ALA A O 1
ATOM 1072 N N . GLY A 1 141 ? 18.295 -27.705 -11.776 1.00 84.25 141 GLY A N 1
ATOM 1073 C CA . GLY A 1 141 ? 17.526 -28.309 -12.867 1.00 84.25 141 GLY A CA 1
ATOM 1074 C C . GLY A 1 141 ? 16.456 -27.401 -13.478 1.00 84.25 141 GLY A C 1
ATOM 1075 O O . GLY A 1 141 ? 16.113 -27.548 -14.643 1.00 84.25 141 GLY A O 1
ATOM 1076 N N . TYR A 1 142 ? 15.948 -26.414 -12.738 1.00 91.31 142 TYR A N 1
ATOM 1077 C CA . TYR A 1 142 ? 15.012 -25.416 -13.266 1.00 91.31 142 TYR A CA 1
ATOM 1078 C C . TYR A 1 142 ? 15.686 -24.074 -13.591 1.00 91.31 142 TYR A C 1
ATOM 1080 O O . TYR A 1 142 ? 15.307 -23.401 -14.549 1.00 91.31 142 TYR A O 1
ATOM 1088 N N . ALA A 1 143 ? 16.697 -23.682 -12.818 1.00 90.69 143 ALA A N 1
ATOM 1089 C CA . ALA A 1 143 ? 17.401 -22.412 -12.951 1.00 90.69 143 ALA A CA 1
ATOM 1090 C C . ALA A 1 143 ? 18.312 -22.346 -14.188 1.00 90.69 143 ALA A C 1
ATOM 1092 O O . ALA A 1 143 ? 18.289 -21.357 -14.925 1.00 90.69 143 ALA A O 1
ATOM 1093 N N . VAL A 1 144 ? 19.081 -23.407 -14.448 1.00 90.62 144 VAL A N 1
ATOM 1094 C CA . VAL A 1 144 ? 20.035 -23.464 -15.567 1.00 90.62 144 VAL A CA 1
ATOM 1095 C C . VAL A 1 144 ? 19.332 -23.344 -16.923 1.00 90.62 144 VAL A C 1
ATOM 1097 O O . VAL A 1 144 ? 19.748 -22.491 -17.708 1.00 90.62 144 VAL A O 1
ATOM 1100 N N . PRO A 1 145 ? 18.221 -24.056 -17.211 1.00 93.50 145 PRO A N 1
ATOM 1101 C CA . PRO A 1 145 ? 17.493 -23.859 -18.465 1.00 93.50 145 PRO A CA 1
ATOM 1102 C C . PRO A 1 145 ? 16.949 -22.437 -18.632 1.00 93.50 145 PRO A C 1
ATOM 1104 O O . PRO A 1 145 ? 16.809 -21.944 -19.747 1.00 93.50 145 PRO A O 1
ATOM 1107 N N . LYS A 1 146 ? 16.654 -21.733 -17.534 1.00 92.94 146 LYS A N 1
ATOM 1108 C CA . LYS A 1 146 ? 16.218 -20.333 -17.595 1.00 92.94 146 LYS A CA 1
ATOM 1109 C C . LYS A 1 146 ? 17.380 -19.409 -17.963 1.00 92.94 146 LYS A C 1
ATOM 1111 O O . LYS A 1 146 ? 17.212 -18.563 -18.839 1.00 92.94 146 LYS A O 1
ATOM 1116 N N . ARG A 1 147 ? 18.582 -19.624 -17.421 1.00 91.19 147 ARG A N 1
ATOM 1117 C CA . ARG A 1 147 ? 19.793 -18.945 -17.925 1.00 91.19 147 ARG A CA 1
ATOM 1118 C C . ARG A 1 147 ? 20.100 -19.308 -19.381 1.00 91.19 147 ARG A C 1
ATOM 1120 O O . ARG A 1 147 ? 20.455 -18.426 -20.157 1.00 91.19 147 ARG A O 1
ATOM 1127 N N . GLN A 1 148 ? 19.881 -20.560 -19.789 1.00 93.69 148 GLN A N 1
ATOM 1128 C CA . GLN A 1 148 ? 20.022 -20.972 -21.189 1.00 93.69 148 GLN A CA 1
ATOM 1129 C C . GLN A 1 148 ? 19.090 -20.164 -22.103 1.00 93.69 148 GLN A C 1
ATOM 1131 O O . GLN A 1 148 ? 19.554 -19.616 -23.098 1.00 93.69 148 GLN A O 1
ATOM 1136 N N . LEU A 1 149 ? 17.805 -20.012 -21.753 1.00 92.75 149 LEU A N 1
ATOM 1137 C CA . LEU A 1 149 ? 16.869 -19.182 -22.521 1.00 92.75 149 LEU A CA 1
ATOM 1138 C C . LEU A 1 149 ? 17.395 -17.751 -22.688 1.00 92.75 149 LEU A C 1
ATOM 1140 O O . LEU A 1 149 ? 17.367 -17.210 -23.793 1.00 92.75 149 LEU A O 1
ATOM 1144 N N . ARG A 1 150 ? 17.934 -17.155 -21.616 1.00 89.31 150 ARG A N 1
ATOM 1145 C CA . ARG A 1 150 ? 18.549 -15.824 -21.675 1.00 89.31 150 ARG A CA 1
ATOM 1146 C C . ARG A 1 150 ? 19.663 -15.764 -22.720 1.00 89.31 150 ARG A C 1
ATOM 1148 O O . ARG A 1 150 ? 19.658 -14.840 -23.533 1.00 89.31 150 ARG A O 1
ATOM 1155 N N . GLN A 1 151 ? 20.567 -16.744 -22.719 1.00 88.38 151 GLN A N 1
ATOM 1156 C CA . GLN A 1 151 ? 21.682 -16.827 -23.667 1.00 88.38 151 GLN A CA 1
ATOM 1157 C C . GLN A 1 151 ? 21.207 -17.055 -25.109 1.00 88.38 151 GLN A C 1
ATOM 1159 O O . GLN A 1 151 ? 21.639 -16.343 -26.011 1.00 88.38 151 GLN A O 1
ATOM 1164 N N . LEU A 1 152 ? 20.240 -17.952 -25.325 1.00 89.56 152 LEU A N 1
ATOM 1165 C CA . LEU A 1 152 ? 19.639 -18.190 -26.643 1.00 89.56 152 LEU A CA 1
ATOM 1166 C C . LEU A 1 152 ? 19.012 -16.913 -27.225 1.00 89.56 152 LEU A C 1
ATOM 1168 O O . LEU A 1 152 ? 19.172 -16.621 -28.410 1.00 89.56 152 LEU A O 1
ATOM 1172 N N . LEU A 1 153 ? 18.328 -16.117 -26.395 1.00 88.00 153 LEU A N 1
ATOM 1173 C CA . LEU A 1 153 ? 17.758 -14.839 -26.826 1.00 88.00 153 LEU A CA 1
ATOM 1174 C C . LEU A 1 153 ? 18.814 -13.741 -27.015 1.00 88.00 153 LEU A C 1
ATOM 1176 O O . LEU A 1 153 ? 18.573 -12.828 -27.802 1.00 88.00 153 LEU A O 1
ATOM 1180 N N . HIS A 1 154 ? 19.942 -13.764 -26.296 1.00 84.62 154 HIS A N 1
ATOM 1181 C CA . HIS A 1 154 ? 21.082 -12.867 -26.561 1.00 84.62 154 HIS A CA 1
ATOM 1182 C C . HIS A 1 154 ? 21.719 -13.183 -27.911 1.00 84.62 154 HIS A C 1
ATOM 1184 O O . HIS A 1 154 ? 21.869 -12.283 -28.731 1.00 84.62 154 HIS A O 1
ATOM 1190 N N . GLN A 1 155 ? 22.000 -14.459 -28.176 1.00 85.12 155 GLN A N 1
ATOM 1191 C CA . GLN A 1 155 ? 22.546 -14.902 -29.454 1.00 85.12 155 GLN A CA 1
ATOM 1192 C C . GLN A 1 155 ? 21.618 -14.536 -30.621 1.00 85.12 155 GLN A C 1
ATOM 1194 O O . GLN A 1 155 ? 22.062 -13.959 -31.607 1.00 85.12 155 GLN A O 1
ATOM 1199 N N . ALA A 1 156 ? 20.314 -14.799 -30.494 1.00 84.75 156 ALA A N 1
ATOM 1200 C CA . ALA A 1 156 ? 19.350 -14.472 -31.543 1.00 84.75 156 ALA A CA 1
ATOM 1201 C C . ALA A 1 156 ? 19.292 -12.964 -31.867 1.00 84.75 156 ALA A C 1
ATOM 1203 O O . ALA A 1 156 ? 19.119 -12.609 -33.032 1.00 84.75 156 ALA A O 1
ATOM 1204 N N . ARG A 1 157 ? 19.475 -12.082 -30.869 1.00 84.38 157 ARG A N 1
ATOM 1205 C CA . ARG A 1 157 ? 19.592 -10.626 -31.088 1.00 84.38 157 ARG A CA 1
ATOM 1206 C C . ARG A 1 157 ? 20.871 -10.234 -31.818 1.00 84.38 157 ARG A C 1
ATOM 1208 O O . ARG A 1 157 ? 20.861 -9.277 -32.573 1.00 84.38 157 ARG A O 1
ATOM 1215 N N . ALA A 1 158 ? 21.976 -10.931 -31.565 1.00 78.81 158 ALA A N 1
ATOM 1216 C CA . ALA A 1 158 ? 23.247 -10.628 -32.220 1.00 78.81 158 ALA A CA 1
ATOM 1217 C C . ALA A 1 158 ? 23.242 -11.007 -33.713 1.00 78.81 158 ALA A C 1
ATOM 1219 O O . ALA A 1 158 ? 24.032 -10.478 -34.488 1.00 78.81 158 ALA A O 1
ATOM 1220 N N . GLU A 1 159 ? 22.360 -11.924 -34.113 1.00 82.75 159 GLU A N 1
ATOM 1221 C CA . GLU A 1 159 ? 22.300 -12.484 -35.466 1.00 82.75 159 GLU A CA 1
ATOM 1222 C C . GLU A 1 159 ? 21.132 -11.941 -36.310 1.00 82.75 159 GLU A C 1
ATOM 1224 O O . GLU A 1 159 ? 21.040 -12.255 -37.497 1.00 82.75 159 GLU A O 1
ATOM 1229 N N . THR A 1 160 ? 20.207 -11.177 -35.717 1.00 81.25 160 THR A N 1
ATOM 1230 C CA . THR A 1 160 ? 18.984 -10.693 -36.382 1.00 81.25 160 THR A CA 1
ATOM 1231 C C . THR A 1 160 ? 18.579 -9.310 -35.869 1.00 81.25 160 THR A C 1
ATOM 1233 O O . THR A 1 160 ? 18.848 -8.982 -34.720 1.00 81.25 160 THR A O 1
ATOM 1236 N N . ASP A 1 161 ? 17.817 -8.541 -36.653 1.00 81.56 161 ASP A N 1
ATOM 1237 C CA . ASP A 1 161 ? 17.217 -7.266 -36.205 1.00 81.56 161 ASP A CA 1
ATOM 1238 C C . ASP A 1 161 ? 16.018 -7.452 -35.245 1.00 81.56 161 ASP A C 1
ATOM 1240 O O . ASP A 1 161 ? 15.229 -6.534 -35.005 1.00 81.56 161 ASP A O 1
ATOM 1244 N N . ALA A 1 162 ? 15.813 -8.663 -34.719 1.00 83.81 162 ALA A N 1
ATOM 1245 C CA . ALA A 1 162 ? 14.669 -8.978 -33.882 1.00 83.81 162 ALA A CA 1
ATOM 1246 C C . ALA A 1 162 ? 14.863 -8.495 -32.435 1.00 83.81 162 ALA A C 1
ATOM 1248 O O . ALA A 1 162 ? 15.924 -8.638 -31.827 1.00 83.81 162 ALA A O 1
ATOM 1249 N N . GLN A 1 163 ? 13.793 -7.986 -31.824 1.00 87.50 163 GLN A N 1
ATOM 1250 C CA . GLN A 1 163 ? 13.823 -7.484 -30.449 1.00 87.50 163 GLN A CA 1
ATOM 1251 C C . GLN A 1 163 ? 13.415 -8.592 -29.481 1.00 87.50 163 GLN A C 1
ATOM 1253 O O . GLN A 1 163 ? 12.242 -8.765 -29.137 1.00 87.50 163 GLN A O 1
ATOM 1258 N N . TYR A 1 164 ? 14.385 -9.407 -29.081 1.00 88.94 164 TYR A N 1
ATOM 1259 C CA . TYR A 1 164 ? 14.156 -10.473 -28.106 1.00 88.94 164 TYR A CA 1
ATOM 1260 C C . TYR A 1 164 ? 14.555 -9.967 -26.729 1.00 88.94 164 TYR A C 1
ATOM 1262 O O . TYR A 1 164 ? 15.575 -9.305 -26.600 1.00 88.94 164 TYR A O 1
ATOM 1270 N N . PHE A 1 165 ? 13.806 -10.260 -25.680 1.00 84.88 165 PHE A N 1
ATOM 1271 C CA . PHE A 1 165 ? 14.166 -9.842 -24.327 1.00 84.88 165 PHE A CA 1
ATOM 1272 C C . PHE A 1 165 ? 13.636 -10.828 -23.299 1.00 84.88 165 PHE A C 1
ATOM 1274 O O . PHE A 1 165 ? 12.790 -11.678 -23.578 1.00 84.88 165 PHE A O 1
ATOM 1281 N N . ASN A 1 166 ? 14.190 -10.728 -22.099 1.00 85.44 166 ASN A N 1
ATOM 1282 C CA . ASN A 1 166 ? 13.840 -11.575 -20.977 1.00 85.44 166 ASN A CA 1
ATOM 1283 C C . ASN A 1 166 ? 13.158 -10.732 -19.909 1.00 85.44 166 ASN A C 1
ATOM 1285 O O . ASN A 1 166 ? 13.585 -9.610 -19.654 1.00 85.44 166 ASN A O 1
ATOM 1289 N N . VAL A 1 167 ? 12.155 -11.302 -19.255 1.00 86.44 167 VAL A N 1
ATOM 1290 C CA . VAL A 1 167 ? 11.542 -10.729 -18.055 1.00 86.44 167 VAL A CA 1
ATOM 1291 C C . VAL A 1 167 ? 11.772 -11.703 -16.912 1.00 86.44 167 VAL A C 1
ATOM 1293 O O . VAL A 1 167 ? 11.465 -12.891 -17.037 1.00 86.44 167 VAL A O 1
ATOM 1296 N N . VAL A 1 168 ? 12.331 -11.218 -15.805 1.00 85.88 168 VAL A N 1
ATOM 1297 C CA . VAL A 1 168 ? 12.552 -12.034 -14.610 1.00 85.88 168 VAL A CA 1
ATOM 1298 C C . VAL A 1 168 ? 11.354 -11.896 -13.688 1.00 85.88 168 VAL A C 1
ATOM 1300 O O . VAL A 1 168 ? 11.069 -10.819 -13.177 1.00 85.88 168 VAL A O 1
ATOM 1303 N N . PHE A 1 169 ? 10.640 -12.999 -13.470 1.00 85.69 169 PHE A N 1
ATOM 1304 C CA . PHE A 1 169 ? 9.514 -13.005 -12.547 1.00 85.69 169 PHE A CA 1
ATOM 1305 C C . PHE A 1 169 ? 9.963 -13.390 -11.127 1.00 85.69 169 PHE A C 1
ATOM 1307 O O . PHE A 1 169 ? 10.669 -14.398 -10.960 1.00 85.69 169 PHE A O 1
ATOM 1314 N N . PRO A 1 170 ? 9.525 -12.643 -10.091 1.00 84.06 170 PRO A N 1
ATOM 1315 C CA . PRO A 1 170 ? 9.670 -13.058 -8.699 1.00 84.06 170 PRO A CA 1
ATOM 1316 C C . PRO A 1 170 ? 8.655 -14.178 -8.386 1.00 84.06 170 PRO A C 1
ATOM 1318 O O . PRO A 1 170 ? 8.170 -14.870 -9.286 1.00 84.06 170 PRO A O 1
ATOM 1321 N N . CYS A 1 171 ? 8.310 -14.409 -7.118 1.00 82.06 171 CYS A N 1
ATOM 1322 C CA . CYS A 1 171 ? 7.271 -15.385 -6.794 1.00 82.06 171 CYS A CA 1
ATOM 1323 C C . CYS A 1 171 ? 5.895 -14.876 -7.256 1.00 82.06 171 CYS A C 1
ATOM 1325 O O . CYS A 1 171 ? 5.349 -13.932 -6.692 1.00 82.06 171 CYS A O 1
ATOM 1327 N N . VAL A 1 172 ? 5.307 -15.513 -8.269 1.00 82.94 172 VAL A N 1
ATOM 1328 C CA . VAL A 1 172 ? 3.984 -15.127 -8.781 1.00 82.94 172 VAL A CA 1
ATOM 1329 C C . VAL A 1 172 ? 2.877 -15.896 -8.059 1.00 82.94 172 VAL A C 1
ATOM 1331 O O . VAL A 1 172 ? 2.968 -17.114 -7.898 1.00 82.94 172 VAL A O 1
ATOM 1334 N N . TYR A 1 173 ? 1.811 -15.203 -7.653 1.00 83.56 173 TYR A N 1
ATOM 1335 C CA . TYR A 1 173 ? 0.627 -15.805 -7.027 1.00 83.56 173 TYR A CA 1
ATOM 1336 C C . TYR A 1 173 ? -0.669 -15.244 -7.618 1.00 83.56 173 TYR A C 1
ATOM 1338 O O . TYR A 1 173 ? -0.678 -14.153 -8.175 1.00 83.56 173 TYR A O 1
ATOM 1346 N N . GLY A 1 174 ? -1.780 -15.973 -7.514 1.00 79.62 174 GLY A N 1
ATOM 1347 C CA . GLY A 1 174 ? -3.070 -15.457 -7.964 1.00 79.62 174 GLY A CA 1
ATOM 1348 C C . GLY A 1 174 ? -4.161 -16.517 -8.114 1.00 79.62 174 GLY A C 1
ATOM 1349 O O . GLY A 1 174 ? -3.908 -17.702 -7.899 1.00 79.62 174 GLY A O 1
ATOM 1350 N N . PRO A 1 175 ? -5.371 -16.106 -8.527 1.00 69.31 175 PRO A N 1
ATOM 1351 C CA . PRO A 1 175 ? -6.586 -16.926 -8.484 1.00 69.31 175 PRO A CA 1
ATOM 1352 C C . PRO A 1 175 ? -6.597 -18.110 -9.460 1.00 69.31 175 PRO A C 1
ATOM 1354 O O . PRO A 1 175 ? -7.461 -18.970 -9.366 1.00 69.31 175 PRO A O 1
ATOM 1357 N N . SER A 1 176 ? -5.664 -18.158 -1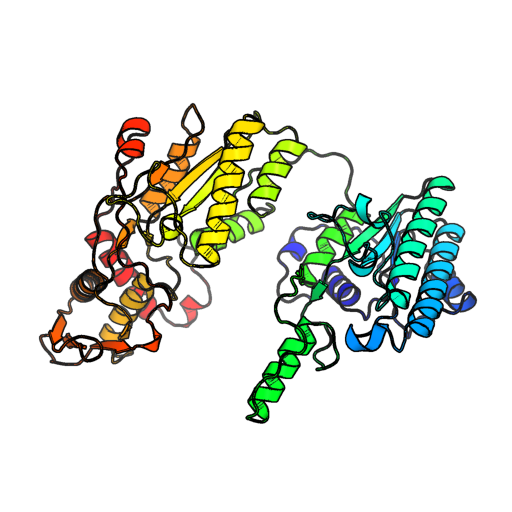0.416 1.00 71.38 176 SER A N 1
ATOM 1358 C CA . SER A 1 176 ? -5.496 -19.301 -11.335 1.00 71.38 176 SER A CA 1
ATOM 1359 C C . SER A 1 176 ? -4.315 -20.198 -10.931 1.00 71.38 176 SER A C 1
ATOM 1361 O O . SER A 1 176 ? -3.847 -21.008 -11.725 1.00 71.38 176 SER A O 1
ATOM 1363 N N . GLY A 1 177 ? -3.781 -20.004 -9.721 1.00 71.69 177 GLY A N 1
ATOM 1364 C CA . GLY A 1 177 ? -2.683 -20.787 -9.169 1.00 71.69 177 GLY A CA 1
ATOM 1365 C C . GLY A 1 177 ? -3.178 -22.092 -8.555 1.00 71.69 177 GLY A C 1
ATOM 1366 O O . GLY A 1 177 ? -4.341 -22.216 -8.177 1.00 71.69 177 GLY A O 1
ATOM 1367 N N . SER A 1 178 ? -2.281 -23.070 -8.436 1.00 71.38 178 SER A N 1
ATOM 1368 C CA . SER A 1 178 ? -2.599 -24.331 -7.767 1.00 71.38 178 SER A CA 1
ATOM 1369 C C . SER A 1 178 ? -2.860 -24.106 -6.275 1.00 71.38 178 SER A C 1
ATOM 1371 O O . SER A 1 178 ? -2.013 -23.552 -5.575 1.00 71.38 178 SER A O 1
ATOM 1373 N N . MET A 1 179 ? -4.013 -24.571 -5.794 1.00 73.25 179 MET A N 1
ATOM 1374 C CA . MET A 1 179 ? -4.435 -24.524 -4.387 1.00 73.25 179 MET A CA 1
ATOM 1375 C C . MET A 1 179 ? -4.231 -25.887 -3.711 1.00 73.25 179 MET A C 1
ATOM 1377 O O . MET A 1 179 ? -5.126 -26.416 -3.057 1.00 73.25 179 MET A O 1
ATOM 1381 N N . ASN A 1 180 ? -3.063 -26.493 -3.915 1.00 74.31 180 ASN A N 1
ATOM 1382 C CA . ASN A 1 180 ? -2.679 -27.763 -3.300 1.00 74.31 180 ASN A CA 1
ATOM 1383 C C . ASN A 1 180 ? -1.572 -27.550 -2.261 1.00 74.31 180 ASN A C 1
ATOM 1385 O O . ASN A 1 180 ? -0.745 -26.653 -2.400 1.00 74.31 180 ASN A O 1
ATOM 1389 N N . ALA A 1 181 ? -1.526 -28.409 -1.241 1.00 69.56 181 ALA A N 1
ATOM 1390 C CA . ALA A 1 181 ? -0.539 -28.327 -0.162 1.00 69.56 181 ALA A CA 1
ATOM 1391 C C . ALA A 1 181 ? 0.923 -28.456 -0.649 1.00 69.56 181 ALA A C 1
ATOM 1393 O O . ALA A 1 181 ? 1.826 -27.920 -0.006 1.00 69.56 181 ALA A O 1
ATOM 1394 N N . ASP A 1 182 ? 1.139 -29.090 -1.803 1.00 68.25 182 ASP A N 1
ATOM 1395 C CA . ASP A 1 182 ? 2.460 -29.287 -2.425 1.00 68.25 182 ASP A CA 1
ATOM 1396 C C . ASP A 1 182 ? 2.749 -28.282 -3.556 1.00 68.25 182 ASP A C 1
ATOM 1398 O O . ASP A 1 182 ? 3.658 -28.461 -4.370 1.00 68.25 182 ASP A O 1
ATOM 1402 N N . GLY A 1 183 ? 1.927 -27.236 -3.651 1.00 67.62 183 GLY A N 1
ATOM 1403 C CA . GLY A 1 183 ? 2.001 -26.212 -4.684 1.00 67.62 183 GLY A CA 1
ATOM 1404 C C . GLY A 1 183 ? 3.015 -25.101 -4.421 1.00 67.62 183 GLY A C 1
ATOM 1405 O O . GLY A 1 183 ? 3.807 -25.150 -3.479 1.00 67.62 183 GLY A O 1
ATOM 1406 N N . PRO A 1 184 ? 2.978 -24.045 -5.251 1.00 71.25 184 PRO A N 1
ATOM 1407 C CA . PRO A 1 184 ? 3.723 -22.817 -5.006 1.00 71.25 184 PRO A CA 1
ATOM 1408 C C . PRO A 1 184 ? 3.357 -22.199 -3.650 1.00 71.25 184 PRO A C 1
ATOM 1410 O O . PRO A 1 184 ? 2.200 -22.259 -3.234 1.00 71.25 184 PRO A O 1
ATOM 1413 N N . VAL A 1 185 ? 4.336 -21.558 -3.002 1.00 72.56 185 VAL A N 1
ATOM 1414 C CA . VAL A 1 185 ? 4.299 -21.121 -1.590 1.00 72.56 185 VAL A CA 1
ATOM 1415 C C . VAL A 1 185 ? 2.955 -20.533 -1.152 1.00 72.56 185 VAL A C 1
ATOM 1417 O O . VAL A 1 185 ? 2.391 -21.013 -0.177 1.00 72.56 185 VAL A O 1
ATOM 1420 N N . VAL A 1 186 ? 2.409 -19.541 -1.864 1.00 77.50 186 VAL A N 1
ATOM 1421 C CA . VAL A 1 186 ? 1.157 -18.872 -1.457 1.00 77.50 186 VAL A CA 1
ATOM 1422 C C . VAL A 1 186 ? -0.047 -19.817 -1.519 1.00 77.50 186 VAL A C 1
ATOM 1424 O O . VAL A 1 186 ? -0.797 -19.915 -0.551 1.00 77.50 186 VAL A O 1
ATOM 1427 N N . GLY A 1 187 ? -0.222 -20.545 -2.626 1.00 75.81 187 GLY A N 1
ATOM 1428 C CA . GLY A 1 187 ? -1.335 -21.487 -2.789 1.00 75.81 187 GLY A CA 1
ATOM 1429 C C . GLY A 1 187 ? -1.252 -22.651 -1.801 1.00 75.81 187 GLY A C 1
ATOM 1430 O O . GLY A 1 187 ? -2.248 -23.001 -1.168 1.00 75.81 187 GLY A O 1
ATOM 1431 N N . ALA A 1 188 ? -0.042 -23.175 -1.588 1.00 75.75 188 ALA A N 1
ATOM 1432 C CA . ALA A 1 188 ? 0.234 -24.200 -0.589 1.00 75.75 188 ALA A CA 1
ATOM 1433 C C . ALA A 1 188 ? -0.038 -23.720 0.837 1.00 75.75 188 ALA A C 1
ATOM 1435 O O . ALA A 1 188 ? -0.627 -24.455 1.628 1.00 75.75 188 ALA A O 1
ATOM 1436 N N . PHE A 1 189 ? 0.350 -22.487 1.166 1.00 78.12 189 PHE A N 1
ATOM 1437 C CA . PHE A 1 189 ? 0.107 -21.900 2.479 1.00 78.12 189 PHE A CA 1
ATOM 1438 C C . PHE A 1 189 ? -1.393 -21.755 2.748 1.00 78.12 189 PHE A C 1
ATOM 1440 O O . PHE A 1 189 ? -1.875 -22.221 3.779 1.00 78.12 189 PHE A O 1
ATOM 1447 N N . ILE A 1 190 ? -2.154 -21.206 1.793 1.00 80.50 190 ILE A N 1
ATOM 1448 C CA . ILE A 1 190 ? -3.611 -21.070 1.925 1.00 80.50 190 ILE A CA 1
ATOM 1449 C C . ILE A 1 190 ? -4.275 -22.446 2.059 1.00 80.50 190 ILE A C 1
ATOM 1451 O O . ILE A 1 190 ? -5.095 -22.641 2.958 1.00 80.50 190 ILE A O 1
ATOM 1455 N N . ALA A 1 191 ? -3.898 -23.416 1.220 1.00 80.44 191 ALA A N 1
ATOM 1456 C CA . ALA A 1 191 ? -4.446 -24.770 1.266 1.00 80.44 191 ALA A CA 1
ATOM 1457 C C . ALA A 1 191 ? -4.169 -25.458 2.612 1.00 80.44 191 ALA A C 1
ATOM 1459 O O . ALA A 1 191 ? -5.086 -25.999 3.229 1.00 80.44 191 ALA A O 1
ATOM 1460 N N . LYS A 1 192 ? -2.929 -25.381 3.115 1.00 78.06 192 LYS A N 1
ATOM 1461 C CA . LYS A 1 192 ? -2.541 -25.962 4.408 1.00 78.06 192 LYS A CA 1
ATOM 1462 C C . LYS A 1 192 ? -3.260 -25.287 5.581 1.00 78.06 192 LYS A C 1
ATOM 1464 O O . LYS A 1 192 ? -3.693 -25.989 6.493 1.00 78.06 192 LYS A O 1
ATOM 1469 N N . CYS A 1 193 ? -3.425 -23.961 5.557 1.00 81.31 193 CYS A N 1
ATOM 1470 C CA . CYS A 1 193 ? -4.211 -23.225 6.555 1.00 81.31 193 CYS A CA 1
ATOM 1471 C C . CYS A 1 193 ? -5.680 -23.666 6.554 1.00 81.31 193 CYS A C 1
ATOM 1473 O O . CYS A 1 193 ? -6.260 -23.918 7.611 1.00 81.31 193 CYS A O 1
ATOM 1475 N N . PHE A 1 194 ? -6.277 -23.786 5.368 1.00 82.44 194 PHE A N 1
ATOM 1476 C CA . PHE A 1 194 ? -7.666 -24.203 5.212 1.00 82.44 194 PHE A CA 1
ATOM 1477 C C . PHE A 1 194 ? -7.892 -25.644 5.691 1.00 82.44 194 PHE A C 1
ATOM 1479 O O . PHE A 1 194 ? -8.816 -25.889 6.465 1.00 82.44 194 PHE A O 1
ATOM 1486 N N . GLN A 1 195 ? -7.016 -26.576 5.303 1.00 82.69 195 GLN A N 1
ATOM 1487 C CA . GLN A 1 195 ? -7.050 -27.969 5.762 1.00 82.69 195 GLN A CA 1
ATOM 1488 C C . GLN A 1 195 ? -6.877 -28.071 7.279 1.00 82.69 195 GLN A C 1
ATOM 1490 O O . GLN A 1 195 ? -7.670 -28.732 7.940 1.00 82.69 195 GLN A O 1
ATOM 1495 N N . ALA A 1 196 ? -5.897 -27.363 7.855 1.00 83.50 196 ALA A N 1
ATOM 1496 C CA . ALA A 1 196 ? -5.677 -27.365 9.301 1.00 83.50 196 ALA A CA 1
ATOM 1497 C C . ALA A 1 196 ? -6.919 -26.890 10.073 1.00 83.50 196 ALA A C 1
ATOM 1499 O O . ALA A 1 196 ? -7.278 -27.483 11.090 1.00 83.50 196 ALA A O 1
ATOM 1500 N N . LYS A 1 197 ? -7.612 -25.867 9.551 1.00 83.06 197 LYS A N 1
ATOM 1501 C CA . LYS A 1 197 ? -8.878 -25.380 10.107 1.00 83.06 197 LYS A CA 1
ATOM 1502 C C . LYS A 1 197 ? -10.004 -26.411 9.992 1.00 83.06 197 LYS A C 1
ATOM 1504 O O . LYS A 1 197 ? -10.730 -26.587 10.964 1.00 83.06 197 LYS A O 1
ATOM 1509 N N . GLN A 1 198 ? -10.166 -27.067 8.840 1.00 84.81 198 GLN A N 1
ATOM 1510 C CA . GLN A 1 198 ? -11.204 -28.093 8.668 1.00 84.81 198 GLN A CA 1
ATOM 1511 C C . GLN A 1 198 ? -10.979 -29.312 9.568 1.00 84.81 198 GLN A C 1
ATOM 1513 O O . GLN A 1 198 ? -11.930 -29.850 10.124 1.00 84.81 198 GLN A O 1
ATOM 1518 N N . GLU A 1 199 ? -9.726 -29.727 9.727 1.00 90.19 199 GLU A N 1
ATOM 1519 C CA . GLU A 1 199 ? -9.345 -30.937 10.461 1.00 90.19 199 GLU A CA 1
ATOM 1520 C C . GLU A 1 199 ? -9.145 -30.691 11.967 1.00 90.19 199 GLU A C 1
ATOM 1522 O O . GLU A 1 199 ? -8.846 -31.621 12.711 1.00 90.19 199 GLU A O 1
ATOM 1527 N N . GLY A 1 200 ? -9.274 -29.444 12.438 1.00 86.25 200 GLY A N 1
ATOM 1528 C CA . GLY A 1 200 ? -9.083 -29.093 13.850 1.00 86.25 200 GLY A CA 1
ATOM 1529 C C . GLY A 1 200 ? -7.654 -29.317 14.361 1.00 86.25 200 GLY A C 1
ATOM 1530 O O . GLY A 1 200 ? -7.445 -29.471 15.565 1.00 86.25 200 GLY A O 1
ATOM 1531 N N . ARG A 1 201 ? -6.658 -29.347 13.467 1.00 84.94 201 ARG A N 1
ATOM 1532 C CA . ARG A 1 201 ? -5.252 -29.585 13.820 1.00 84.94 201 ARG A CA 1
ATOM 1533 C C . ARG A 1 201 ? -4.441 -28.297 13.841 1.00 84.94 201 ARG A C 1
ATOM 1535 O O . ARG A 1 201 ? -4.774 -27.302 13.200 1.00 84.94 201 ARG A O 1
ATOM 1542 N N . LYS A 1 202 ? -3.308 -28.340 14.543 1.00 74.56 202 LYS A N 1
ATOM 1543 C CA . LYS A 1 202 ? -2.336 -27.244 14.514 1.00 74.56 202 LYS A CA 1
ATOM 1544 C C . LYS A 1 202 ? -1.748 -27.101 13.107 1.00 74.56 202 LYS A C 1
ATOM 1546 O O . LYS A 1 202 ? -1.420 -28.085 12.444 1.00 74.56 202 LYS A O 1
ATOM 1551 N N . PHE A 1 203 ? -1.628 -25.855 12.665 1.00 77.50 203 PHE A N 1
ATOM 1552 C CA . PHE A 1 203 ? -0.957 -25.503 11.424 1.00 77.50 203 PHE A CA 1
ATOM 1553 C C . PHE A 1 203 ? 0.560 -25.565 11.629 1.00 77.50 203 PHE A C 1
ATOM 1555 O O . PHE A 1 203 ? 1.096 -24.892 12.509 1.00 77.50 203 PHE A O 1
ATOM 1562 N N . THR A 1 204 ? 1.244 -26.375 10.824 1.00 67.56 204 THR A N 1
ATOM 1563 C CA . THR A 1 204 ? 2.703 -26.514 10.861 1.00 67.56 204 THR A CA 1
ATOM 1564 C C . THR A 1 204 ? 3.294 -25.882 9.610 1.00 67.56 204 THR A C 1
ATOM 1566 O O . THR A 1 204 ? 3.003 -26.312 8.492 1.00 67.56 204 THR A O 1
ATOM 1569 N N . VAL A 1 205 ? 4.130 -24.866 9.806 1.00 63.56 205 VAL A N 1
ATOM 1570 C CA . VAL A 1 205 ? 4.943 -24.267 8.744 1.00 63.56 205 VAL A CA 1
ATOM 1571 C C . VAL A 1 205 ? 6.218 -25.093 8.598 1.00 63.56 205 VAL A C 1
ATOM 1573 O O . VAL A 1 205 ? 6.840 -25.452 9.593 1.00 63.56 205 VAL A O 1
ATOM 1576 N N . GLN A 1 206 ? 6.593 -25.416 7.363 1.00 57.88 206 GLN A N 1
ATOM 1577 C CA . GLN A 1 206 ? 7.901 -25.995 7.050 1.00 57.88 206 GLN A CA 1
ATOM 1578 C C . GLN A 1 206 ? 8.876 -24.864 6.704 1.00 57.88 206 GLN A C 1
ATOM 1580 O O . GLN A 1 206 ? 8.495 -23.943 5.984 1.00 57.88 206 GLN A O 1
ATOM 1585 N N . GLY A 1 207 ? 10.119 -24.961 7.178 1.00 65.25 207 GLY A N 1
ATOM 1586 C CA . GLY A 1 207 ? 11.153 -23.937 6.995 1.00 65.25 207 GLY A CA 1
ATOM 1587 C C . GLY A 1 207 ? 11.543 -23.255 8.305 1.00 65.25 207 GLY A C 1
ATOM 1588 O O . GLY A 1 207 ? 11.026 -23.598 9.368 1.00 65.25 207 GLY A O 1
ATOM 1589 N N . SER A 1 208 ? 12.478 -22.306 8.228 1.00 67.94 208 SER A N 1
ATOM 1590 C CA . SER A 1 208 ? 12.946 -21.562 9.405 1.00 67.94 208 SER A CA 1
ATOM 1591 C C . SER A 1 208 ? 11.981 -20.445 9.819 1.00 67.94 208 SER A C 1
ATOM 1593 O O . SER A 1 208 ? 11.974 -20.039 10.978 1.00 67.94 208 SER A O 1
ATOM 1595 N N . GLY A 1 209 ? 11.151 -19.965 8.884 1.00 65.31 209 GLY A N 1
ATOM 1596 C CA . GLY A 1 209 ? 10.223 -18.854 9.099 1.00 65.31 209 GLY A CA 1
ATOM 1597 C C . GLY A 1 209 ? 10.866 -17.475 8.923 1.00 65.31 209 GLY A C 1
ATOM 1598 O O . GLY A 1 209 ? 10.181 -16.468 9.093 1.00 65.31 209 GLY A O 1
ATOM 1599 N N . PHE A 1 210 ? 12.151 -17.419 8.567 1.00 65.69 210 PHE A N 1
ATOM 1600 C CA . PHE A 1 210 ? 12.903 -16.181 8.336 1.00 65.69 210 PHE A CA 1
ATOM 1601 C C . PHE A 1 210 ? 13.103 -15.868 6.848 1.00 65.69 210 PHE A C 1
ATOM 1603 O O . PHE A 1 210 ? 13.647 -14.821 6.499 1.00 65.69 210 PHE A O 1
ATOM 1610 N N . GLU A 1 211 ? 12.681 -16.760 5.954 1.00 68.69 211 GLU A N 1
ATOM 1611 C CA . GLU A 1 211 ? 12.858 -16.593 4.519 1.00 68.69 211 GLU A CA 1
ATOM 1612 C C . GLU A 1 211 ? 11.981 -15.452 3.981 1.00 68.69 211 GLU A C 1
ATOM 1614 O O . GLU A 1 211 ? 10.754 -15.481 4.070 1.00 68.69 211 GLU A O 1
ATOM 1619 N N . THR A 1 212 ? 12.605 -14.463 3.344 1.00 65.38 212 THR A N 1
ATOM 1620 C CA . THR A 1 212 ? 11.906 -13.369 2.663 1.00 65.38 212 THR A CA 1
ATOM 1621 C C . THR A 1 212 ? 11.722 -13.682 1.176 1.00 65.38 212 THR A C 1
ATOM 1623 O O . THR A 1 212 ? 12.529 -14.376 0.547 1.00 65.38 212 THR A O 1
ATOM 1626 N N . ARG A 1 213 ? 10.613 -13.212 0.595 1.00 71.06 213 ARG A N 1
ATOM 1627 C CA . ARG A 1 213 ? 10.285 -13.373 -0.830 1.00 71.06 213 ARG A CA 1
ATOM 1628 C C . ARG A 1 213 ? 9.605 -12.115 -1.352 1.00 71.06 213 ARG A C 1
ATOM 1630 O O . ARG A 1 213 ? 8.786 -11.518 -0.658 1.00 71.06 213 ARG A O 1
ATOM 1637 N N . GLN A 1 214 ? 9.905 -11.758 -2.596 1.00 72.00 214 GLN A N 1
ATOM 1638 C CA . GLN A 1 214 ? 9.108 -10.798 -3.354 1.00 72.00 214 GLN A CA 1
ATOM 1639 C C . GLN A 1 214 ? 7.945 -11.533 -4.021 1.00 72.00 214 GLN A C 1
ATOM 1641 O O . GLN A 1 214 ? 8.153 -12.567 -4.662 1.00 72.00 214 GLN A O 1
ATOM 1646 N N . PHE A 1 215 ? 6.735 -10.991 -3.882 1.00 75.69 215 PHE A N 1
ATOM 1647 C CA . PHE A 1 215 ? 5.531 -11.541 -4.493 1.00 75.69 215 PHE A CA 1
ATOM 1648 C C . PHE A 1 215 ? 4.961 -10.583 -5.532 1.00 75.69 215 PHE A C 1
ATOM 1650 O O . PHE A 1 215 ? 4.864 -9.385 -5.283 1.00 75.69 215 PHE A O 1
ATOM 1657 N N . LEU A 1 216 ? 4.546 -11.128 -6.674 1.00 75.25 216 LEU A N 1
ATOM 1658 C CA . LEU A 1 216 ? 3.857 -10.391 -7.729 1.00 75.25 216 LEU A CA 1
ATOM 16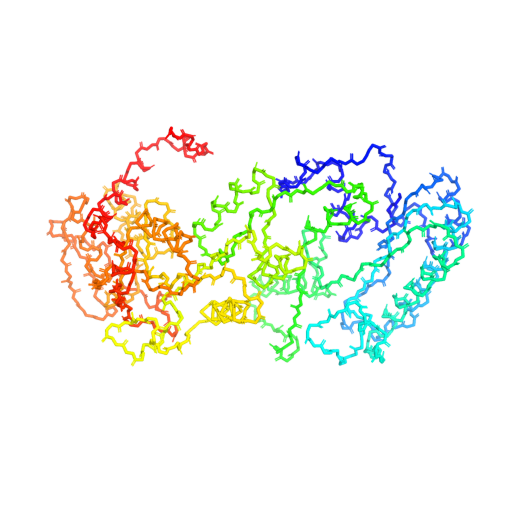59 C C . LEU A 1 216 ? 2.508 -11.048 -8.012 1.00 75.25 216 LEU A C 1
ATOM 1661 O O . LEU A 1 216 ? 2.426 -12.266 -8.198 1.00 75.25 216 LEU A O 1
ATOM 1665 N N . TYR A 1 217 ? 1.441 -10.254 -8.021 1.00 80.25 217 TYR A N 1
ATOM 1666 C CA . TYR A 1 217 ? 0.106 -10.771 -8.282 1.00 80.25 217 TYR A CA 1
ATOM 1667 C C . TYR A 1 217 ? -0.083 -11.025 -9.781 1.00 80.25 217 TYR A C 1
ATOM 1669 O O . TYR A 1 217 ? 0.236 -10.195 -10.629 1.00 80.25 217 TYR A O 1
ATOM 1677 N N . ALA A 1 218 ? -0.592 -12.204 -10.129 1.00 79.62 218 ALA A N 1
ATOM 1678 C CA . ALA A 1 218 ? -0.617 -12.697 -11.502 1.00 79.62 218 ALA A CA 1
ATOM 1679 C C . ALA A 1 218 ? -1.454 -11.827 -12.447 1.00 79.62 218 ALA A C 1
ATOM 1681 O O . ALA A 1 218 ? -1.170 -11.799 -13.641 1.00 79.62 218 ALA A O 1
ATOM 1682 N N . LEU A 1 219 ? -2.477 -11.136 -11.932 1.00 78.94 219 LEU A N 1
ATOM 1683 C CA . LEU A 1 219 ? -3.338 -10.262 -12.735 1.00 78.94 219 LEU A CA 1
ATOM 1684 C C . LEU A 1 219 ? -2.710 -8.894 -13.028 1.00 78.94 219 LEU A C 1
ATOM 1686 O O . LEU A 1 219 ? -3.191 -8.213 -13.930 1.00 78.94 219 LEU A O 1
ATOM 1690 N N . ASP A 1 220 ? -1.622 -8.540 -12.343 1.00 74.94 220 ASP A N 1
ATOM 1691 C CA . ASP A 1 220 ? -0.884 -7.294 -12.582 1.00 74.94 220 ASP A CA 1
ATOM 1692 C C . ASP A 1 220 ? 0.167 -7.468 -13.690 1.00 74.94 220 ASP A C 1
ATOM 1694 O O . ASP A 1 220 ? 0.632 -6.501 -14.278 1.00 74.94 220 ASP A O 1
ATOM 1698 N N . ILE A 1 221 ? 0.531 -8.710 -14.028 1.00 81.38 221 ILE A N 1
ATOM 1699 C CA . ILE A 1 221 ? 1.548 -9.022 -15.045 1.00 81.38 221 ILE A CA 1
ATOM 1700 C C . ILE A 1 221 ? 1.118 -8.674 -16.483 1.00 81.38 221 ILE A C 1
ATOM 1702 O O . ILE A 1 221 ? 1.949 -8.135 -17.220 1.00 81.38 221 ILE A O 1
ATOM 1706 N N . PRO A 1 222 ? -0.115 -8.980 -16.944 1.00 83.19 222 PRO A N 1
ATOM 1707 C CA . PRO A 1 222 ? -0.486 -8.814 -18.346 1.00 83.19 222 PRO A CA 1
ATOM 1708 C C . PRO A 1 222 ? -0.271 -7.401 -18.910 1.00 83.19 222 PRO A C 1
ATOM 1710 O O . PRO A 1 222 ? 0.328 -7.321 -19.981 1.00 83.19 222 PRO A O 1
ATOM 1713 N N . PRO A 1 223 ? -0.652 -6.297 -18.233 1.00 72.75 223 PRO A N 1
ATOM 1714 C CA . PRO A 1 223 ? -0.371 -4.949 -18.732 1.00 72.75 223 PRO A CA 1
ATOM 1715 C C . PRO A 1 223 ? 1.122 -4.689 -18.974 1.00 72.75 223 PRO A C 1
ATOM 1717 O O . PRO A 1 223 ? 1.490 -4.173 -20.027 1.00 72.75 223 PRO A O 1
ATOM 1720 N N . HIS A 1 224 ? 1.991 -5.097 -18.044 1.00 73.25 224 HIS A N 1
ATOM 1721 C CA . HIS A 1 224 ? 3.440 -4.903 -18.164 1.00 73.25 224 HIS A CA 1
ATOM 1722 C C . HIS A 1 224 ? 4.044 -5.747 -19.285 1.00 73.25 224 HIS A C 1
ATOM 1724 O O . HIS A 1 224 ? 4.827 -5.249 -20.087 1.00 73.25 224 HIS A O 1
ATOM 1730 N N . LEU A 1 225 ? 3.628 -7.009 -19.383 1.00 77.19 225 LEU A N 1
ATOM 1731 C CA . LEU A 1 225 ? 4.085 -7.929 -20.421 1.00 77.19 225 LEU A CA 1
ATOM 1732 C C . LEU A 1 225 ? 3.675 -7.457 -21.825 1.00 77.19 225 LEU A C 1
ATOM 1734 O O . LEU A 1 225 ? 4.436 -7.609 -22.780 1.00 77.19 225 LEU A O 1
ATOM 1738 N N . LEU A 1 226 ? 2.482 -6.868 -21.943 1.00 76.19 226 LEU A N 1
ATOM 1739 C CA . LEU A 1 226 ? 2.000 -6.260 -23.179 1.00 76.19 226 LEU A CA 1
ATOM 1740 C C . LEU A 1 226 ? 2.767 -4.984 -23.521 1.00 76.19 226 LEU A C 1
ATOM 1742 O O . LEU A 1 226 ? 3.168 -4.844 -24.669 1.00 76.19 226 LEU A O 1
ATOM 1746 N N . ARG A 1 227 ? 3.038 -4.102 -22.556 1.00 68.56 227 ARG A N 1
ATOM 1747 C CA . ARG A 1 227 ? 3.870 -2.909 -22.781 1.00 68.56 227 ARG A CA 1
ATOM 1748 C C . ARG A 1 227 ? 5.273 -3.255 -23.260 1.00 68.56 227 ARG A C 1
ATOM 1750 O O . ARG A 1 227 ? 5.698 -2.735 -24.283 1.00 68.56 227 ARG A O 1
ATOM 1757 N N . SER A 1 228 ? 5.943 -4.222 -22.627 1.00 65.19 228 SER A N 1
ATOM 1758 C CA . SER A 1 228 ? 7.258 -4.684 -23.098 1.00 65.19 228 SER A CA 1
ATOM 1759 C C . SER A 1 228 ? 7.211 -5.172 -24.550 1.00 65.19 228 SER A C 1
ATOM 1761 O O . SER A 1 228 ? 8.167 -5.006 -25.303 1.00 65.19 228 SER A O 1
ATOM 1763 N N . LEU A 1 229 ? 6.088 -5.764 -24.969 1.00 69.88 229 LEU A N 1
ATOM 1764 C CA . LEU A 1 229 ? 5.902 -6.230 -26.337 1.00 69.88 229 LEU A CA 1
ATOM 1765 C C . LEU A 1 229 ? 5.473 -5.111 -27.305 1.00 69.88 229 LEU A C 1
ATOM 1767 O O . LEU A 1 229 ? 5.807 -5.194 -28.488 1.00 69.88 229 LEU A O 1
ATOM 1771 N N . PHE A 1 230 ? 4.772 -4.069 -26.847 1.00 67.00 230 PHE A N 1
ATOM 1772 C CA . PHE A 1 230 ? 4.017 -3.169 -27.724 1.00 67.00 230 PHE A CA 1
ATOM 1773 C C . PHE A 1 230 ? 4.222 -1.661 -27.561 1.00 67.00 230 PHE A C 1
ATOM 1775 O O . PHE A 1 230 ? 3.850 -1.003 -28.521 1.00 67.00 230 PHE A O 1
ATOM 1782 N N . ASP A 1 231 ? 4.825 -1.114 -26.496 1.00 61.97 231 ASP A N 1
ATOM 1783 C CA . ASP A 1 231 ? 5.157 0.332 -26.446 1.00 61.97 231 ASP A CA 1
ATOM 1784 C C . ASP A 1 231 ? 6.087 0.643 -27.642 1.00 61.97 231 ASP A C 1
ATOM 1786 O O . ASP A 1 231 ? 7.163 0.045 -27.753 1.00 61.97 231 ASP A O 1
ATOM 1790 N N . PHE A 1 232 ? 5.621 1.244 -28.750 1.00 46.72 232 PHE A N 1
ATOM 1791 C CA . PHE A 1 232 ? 4.984 2.547 -29.025 1.00 46.72 232 PHE A CA 1
ATOM 1792 C C . PHE A 1 232 ? 6.016 3.666 -28.867 1.00 46.72 232 PHE A C 1
ATOM 1794 O O . PHE A 1 232 ? 6.561 3.866 -27.788 1.00 46.72 232 PHE A O 1
ATOM 1801 N N . GLU A 1 233 ? 6.351 4.282 -30.004 1.00 34.00 233 GLU A N 1
ATOM 1802 C CA . GLU A 1 233 ? 7.340 5.352 -30.145 1.00 34.00 233 GLU A CA 1
ATOM 1803 C C . GLU A 1 233 ? 7.085 6.503 -29.166 1.00 34.00 233 GLU A C 1
ATOM 1805 O O . GLU A 1 233 ? 5.953 6.742 -28.751 1.00 34.00 233 GLU A O 1
ATOM 1810 N N . GLU A 1 234 ? 8.182 7.176 -28.817 1.00 34.22 234 GLU A N 1
ATOM 1811 C CA . GLU A 1 234 ? 8.298 8.363 -27.972 1.00 34.22 234 GLU A CA 1
ATOM 1812 C C . GLU A 1 234 ? 7.064 9.280 -27.990 1.00 34.22 234 GLU A C 1
ATOM 1814 O O . GLU A 1 234 ? 6.898 10.105 -28.883 1.00 34.22 234 GLU A O 1
ATOM 1819 N N . GLU A 1 235 ? 6.246 9.234 -26.941 1.00 25.77 235 GLU A N 1
ATOM 1820 C CA . GLU A 1 235 ? 5.471 10.403 -26.534 1.00 25.77 235 GLU A CA 1
ATOM 1821 C C . GLU A 1 235 ? 5.617 10.594 -25.025 1.00 25.77 235 GLU A C 1
ATOM 1823 O O . GLU A 1 235 ? 5.252 9.749 -24.205 1.00 25.77 235 GLU A O 1
ATOM 1828 N N . VAL A 1 236 ? 6.231 11.722 -24.674 1.00 28.84 236 VAL A N 1
ATOM 1829 C CA . VAL A 1 236 ? 6.448 12.190 -23.309 1.00 28.84 236 VAL A CA 1
ATOM 1830 C C . VAL A 1 236 ? 5.088 12.455 -22.667 1.00 28.84 236 VAL A C 1
ATOM 1832 O O . VAL A 1 236 ? 4.376 13.382 -23.051 1.00 28.84 236 VAL A O 1
ATOM 1835 N N . ILE A 1 237 ? 4.733 11.657 -21.660 1.00 27.27 237 ILE A N 1
ATOM 1836 C CA . ILE A 1 237 ? 3.542 11.877 -20.835 1.00 27.27 237 ILE A CA 1
ATOM 1837 C C . ILE A 1 237 ? 3.977 12.538 -19.523 1.00 27.27 237 ILE A C 1
ATOM 1839 O O . ILE A 1 237 ? 4.772 11.985 -18.766 1.00 27.27 237 ILE A O 1
ATOM 1843 N N . ASN A 1 238 ? 3.430 13.726 -19.250 1.00 23.56 238 ASN A N 1
ATOM 1844 C CA . ASN A 1 238 ? 3.602 14.465 -17.996 1.00 23.56 238 ASN A CA 1
ATOM 1845 C C . ASN A 1 238 ? 3.187 13.616 -16.779 1.00 23.56 238 ASN A C 1
ATOM 1847 O O . ASN A 1 238 ? 2.024 13.228 -16.655 1.00 23.56 238 ASN A O 1
ATOM 1851 N N . PHE A 1 239 ? 4.122 13.384 -15.855 1.00 29.72 239 PHE A N 1
ATOM 1852 C CA . PHE A 1 239 ? 3.910 12.627 -14.617 1.00 29.72 239 PHE A CA 1
ATOM 1853 C C . PHE A 1 239 ? 3.643 13.551 -13.416 1.00 29.72 239 PHE A C 1
ATOM 1855 O O . PHE A 1 239 ? 4.556 14.234 -12.956 1.00 29.72 239 PHE A O 1
ATOM 1862 N N . PRO A 1 240 ? 2.444 13.523 -12.814 1.00 25.48 240 PRO A N 1
ATOM 1863 C CA . PRO A 1 240 ? 2.278 13.773 -11.390 1.00 25.48 240 PRO A CA 1
ATOM 1864 C C . PRO A 1 240 ? 2.311 12.434 -10.638 1.00 25.48 240 PRO A C 1
ATOM 1866 O O . PRO A 1 240 ? 1.553 11.515 -10.950 1.00 25.48 240 PRO A O 1
ATOM 1869 N N . ALA A 1 241 ? 3.188 12.312 -9.641 1.00 32.50 241 ALA A N 1
ATOM 1870 C CA . ALA A 1 241 ? 3.351 11.097 -8.848 1.00 32.50 241 ALA A CA 1
ATOM 1871 C C . ALA A 1 241 ? 3.289 11.408 -7.342 1.00 32.50 241 ALA A C 1
ATOM 1873 O O . ALA A 1 241 ? 3.954 12.323 -6.861 1.00 32.50 241 ALA A O 1
ATOM 1874 N N . ILE A 1 242 ? 2.476 10.646 -6.602 1.00 37.00 242 ILE A N 1
ATOM 1875 C CA . ILE A 1 242 ? 2.268 10.777 -5.148 1.00 37.00 242 ILE A CA 1
ATOM 1876 C C . ILE A 1 242 ? 2.665 9.461 -4.471 1.00 37.00 242 ILE A C 1
ATOM 1878 O O . ILE A 1 242 ? 2.380 8.384 -4.997 1.00 37.00 242 ILE A O 1
ATOM 1882 N N . THR A 1 243 ? 3.284 9.530 -3.289 1.00 40.50 243 THR A N 1
ATOM 1883 C CA . THR A 1 243 ? 3.713 8.353 -2.517 1.00 40.50 243 THR A CA 1
ATOM 1884 C C . THR A 1 243 ? 3.239 8.381 -1.070 1.00 40.50 243 THR A C 1
ATOM 1886 O O . THR A 1 243 ? 2.863 9.413 -0.516 1.00 40.50 243 THR A O 1
ATOM 1889 N N . GLY A 1 244 ? 3.298 7.215 -0.420 1.00 39.84 244 GLY A N 1
ATOM 1890 C CA . GLY A 1 244 ? 2.988 7.083 1.003 1.00 39.84 244 GLY A CA 1
ATOM 1891 C C . GLY A 1 244 ? 1.526 6.770 1.307 1.00 39.84 244 GLY A C 1
ATOM 1892 O O . GLY A 1 244 ? 1.049 7.053 2.401 1.00 39.84 244 GLY A O 1
ATOM 1893 N N . ILE A 1 245 ? 0.804 6.145 0.393 1.00 42.72 245 ILE A N 1
ATOM 1894 C CA . ILE A 1 245 ? -0.628 5.915 0.558 1.00 42.72 245 ILE A CA 1
ATOM 1895 C C . ILE A 1 245 ? -0.909 4.574 1.243 1.00 42.72 245 ILE A C 1
ATOM 1897 O O . ILE A 1 245 ? -0.912 3.511 0.637 1.00 42.72 245 ILE A O 1
ATOM 1901 N N . ALA A 1 246 ? -1.119 4.653 2.557 1.00 39.97 246 ALA A N 1
ATOM 1902 C CA . ALA A 1 246 ? -1.775 3.633 3.364 1.00 39.97 246 ALA A CA 1
ATOM 1903 C C . ALA A 1 246 ? -2.895 4.327 4.153 1.00 39.97 246 ALA A C 1
ATOM 1905 O O . ALA A 1 246 ? -2.654 5.368 4.763 1.00 39.97 246 ALA A O 1
ATOM 1906 N N . GLY A 1 247 ? -4.107 3.767 4.124 1.00 40.84 247 GLY A N 1
ATOM 1907 C CA . GLY A 1 247 ? -5.321 4.387 4.676 1.00 40.84 247 GLY A CA 1
ATOM 1908 C C . GLY A 1 247 ? -6.265 4.963 3.606 1.00 40.84 247 GLY A C 1
ATOM 1909 O O . GLY A 1 247 ? -5.961 4.938 2.417 1.00 40.84 247 GLY A O 1
ATOM 1910 N N . GLN A 1 248 ? -7.424 5.463 4.050 1.00 40.78 248 GLN A N 1
ATOM 1911 C CA . GLN A 1 248 ? -8.564 5.908 3.221 1.00 40.78 248 GLN A CA 1
ATOM 1912 C C . GLN A 1 248 ? -8.231 6.967 2.156 1.00 40.78 248 GLN A C 1
ATOM 1914 O O . GLN A 1 248 ? -8.672 6.863 1.016 1.00 40.78 248 GLN A O 1
ATOM 1919 N N . ASP A 1 249 ? -7.431 7.975 2.499 1.00 41.03 249 ASP A N 1
ATOM 1920 C CA . ASP A 1 249 ? -7.137 9.099 1.605 1.00 41.03 249 ASP A CA 1
ATOM 1921 C C . ASP A 1 249 ? -6.256 8.618 0.447 1.00 41.03 249 ASP A C 1
ATOM 1923 O O . ASP A 1 249 ? -6.333 9.112 -0.675 1.00 41.03 249 ASP A O 1
ATOM 1927 N N . GLY A 1 250 ? -5.482 7.566 0.717 1.00 44.69 250 GLY A N 1
ATOM 1928 C CA . GLY A 1 250 ? -4.661 6.904 -0.263 1.00 44.69 250 GLY A CA 1
ATOM 1929 C C . GLY A 1 250 ? -5.385 5.959 -1.194 1.00 44.69 250 GLY A C 1
ATOM 1930 O O . GLY A 1 250 ? -5.048 5.946 -2.371 1.00 44.69 250 GLY A O 1
ATOM 1931 N N . SER A 1 251 ? -6.387 5.216 -0.717 1.00 42.81 251 SER A N 1
ATOM 1932 C CA . SER A 1 251 ? -7.201 4.372 -1.597 1.00 42.81 251 SER A CA 1
ATOM 1933 C C . SER A 1 251 ? -8.061 5.211 -2.540 1.00 42.81 251 SER A C 1
ATOM 1935 O O . SER A 1 251 ? -8.023 4.967 -3.738 1.00 42.81 251 SER A O 1
ATOM 1937 N N . TYR A 1 252 ? -8.746 6.249 -2.042 1.00 42.72 252 TYR A N 1
ATOM 1938 C CA . TYR A 1 252 ? -9.612 7.093 -2.878 1.00 42.72 252 TYR A CA 1
ATOM 1939 C C . TYR A 1 252 ? -8.834 7.967 -3.866 1.00 42.72 252 TYR A C 1
ATOM 1941 O O . TYR A 1 252 ? -9.263 8.135 -5.004 1.00 42.72 252 TYR A O 1
ATOM 1949 N N . MET A 1 253 ? -7.684 8.520 -3.466 1.00 42.72 253 MET A N 1
ATOM 1950 C CA . MET A 1 253 ? -6.835 9.274 -4.391 1.00 42.72 253 MET A CA 1
ATOM 1951 C C . MET A 1 253 ? -6.158 8.342 -5.403 1.00 42.72 253 MET A C 1
ATOM 1953 O O . MET A 1 253 ? -6.083 8.691 -6.576 1.00 42.72 253 MET A O 1
ATOM 1957 N N . ALA A 1 254 ? -5.719 7.144 -4.992 1.00 46.28 254 ALA A N 1
ATOM 1958 C CA . ALA A 1 254 ? -5.232 6.139 -5.934 1.00 46.28 254 ALA A CA 1
ATOM 1959 C C . ALA A 1 254 ? -6.325 5.740 -6.931 1.00 46.28 254 ALA A C 1
ATOM 1961 O O . ALA A 1 254 ? -6.058 5.745 -8.122 1.00 46.28 254 ALA A O 1
ATOM 1962 N N . GLU A 1 255 ? -7.555 5.473 -6.488 1.00 47.09 255 GLU A N 1
ATOM 1963 C CA . GLU A 1 255 ? -8.691 5.176 -7.372 1.00 47.09 255 GLU A CA 1
ATOM 1964 C C . GLU A 1 255 ? -9.030 6.346 -8.308 1.00 47.09 255 GLU A C 1
ATOM 1966 O O . GLU A 1 255 ? -9.219 6.139 -9.507 1.00 47.09 255 GLU A O 1
ATOM 1971 N N . LEU A 1 256 ? -9.050 7.589 -7.814 1.00 45.56 256 LEU A N 1
ATOM 1972 C CA . LEU A 1 256 ? -9.298 8.782 -8.633 1.00 45.56 256 LEU A CA 1
ATOM 1973 C C . LEU A 1 256 ? -8.199 9.007 -9.682 1.00 45.56 256 LEU A C 1
ATOM 1975 O O . LEU A 1 256 ? -8.480 9.394 -10.813 1.00 45.56 256 LEU A O 1
ATOM 1979 N N . LEU A 1 257 ? -6.938 8.790 -9.317 1.00 43.06 257 LEU A N 1
ATOM 1980 C CA . LEU A 1 257 ? -5.808 8.966 -10.225 1.00 43.06 257 LEU A CA 1
ATOM 1981 C C . LEU A 1 257 ? -5.717 7.797 -11.218 1.00 43.06 257 LEU A C 1
ATOM 1983 O O . LEU A 1 257 ? -5.538 8.018 -12.413 1.00 43.06 257 LEU A O 1
ATOM 1987 N N . ILE A 1 258 ? -5.949 6.562 -10.777 1.00 48.78 258 ILE A N 1
ATOM 1988 C CA . ILE A 1 258 ? -6.030 5.393 -11.662 1.00 48.78 258 ILE A CA 1
ATOM 1989 C C . ILE A 1 258 ? -7.189 5.555 -12.658 1.00 48.78 258 ILE A C 1
ATOM 1991 O O . ILE A 1 258 ? -6.985 5.344 -13.851 1.00 48.78 258 ILE A O 1
ATOM 1995 N N . SER A 1 259 ? -8.369 6.014 -12.218 1.00 46.81 259 SER A N 1
ATOM 1996 C CA . SER A 1 259 ? -9.519 6.287 -13.107 1.00 46.81 259 SER A CA 1
ATOM 1997 C C . SER A 1 259 ? -9.293 7.451 -14.080 1.00 46.81 259 SER A C 1
ATOM 1999 O O . SER A 1 259 ? -10.017 7.587 -15.064 1.00 46.81 259 SER A O 1
ATOM 2001 N N . LYS A 1 260 ? -8.264 8.273 -13.853 1.00 44.03 260 LYS A N 1
ATOM 2002 C CA . LYS A 1 260 ? -7.806 9.315 -14.782 1.00 44.03 260 LYS A CA 1
ATOM 2003 C C . LYS A 1 260 ? -6.597 8.892 -15.630 1.00 44.03 260 LYS A C 1
ATOM 2005 O O . LYS A 1 260 ? -6.089 9.714 -16.387 1.00 44.03 260 LYS A O 1
ATOM 2010 N N . GLY A 1 261 ? -6.158 7.632 -15.542 1.00 38.44 261 GLY A N 1
ATOM 2011 C CA . GLY A 1 261 ? -5.077 7.070 -16.361 1.00 38.44 261 GLY A CA 1
ATOM 2012 C C . GLY A 1 261 ? -3.662 7.194 -15.778 1.00 38.44 261 GLY A C 1
ATOM 2013 O O . GLY A 1 261 ? -2.695 6.951 -16.498 1.00 38.44 261 GLY A O 1
ATOM 2014 N N . TYR A 1 262 ? -3.513 7.549 -14.497 1.00 39.53 262 TYR A N 1
ATOM 2015 C CA . TYR A 1 262 ? -2.209 7.704 -13.834 1.00 39.53 262 TYR A CA 1
ATOM 2016 C C . TYR A 1 262 ? -1.680 6.381 -13.222 1.00 39.53 262 TYR A C 1
ATOM 2018 O O . TYR A 1 262 ? -2.451 5.499 -12.844 1.00 39.53 262 TYR A O 1
ATOM 2026 N N . MET A 1 263 ? -0.350 6.238 -13.096 1.00 37.97 263 MET A N 1
ATOM 2027 C CA . MET A 1 263 ? 0.335 5.094 -12.453 1.00 37.97 263 MET A CA 1
ATOM 2028 C C . MET A 1 263 ? 0.699 5.379 -10.984 1.00 37.97 263 MET A C 1
ATOM 2030 O O . MET A 1 263 ? 1.051 6.503 -10.639 1.00 37.97 263 MET A O 1
ATOM 2034 N N . VAL A 1 264 ? 0.674 4.350 -10.122 1.00 41.78 264 VAL A N 1
ATOM 2035 C CA . VAL A 1 264 ? 0.927 4.460 -8.668 1.00 41.78 264 VAL A CA 1
ATOM 2036 C C . VAL A 1 264 ? 2.094 3.545 -8.247 1.00 41.78 264 VAL A C 1
ATOM 2038 O O . VAL A 1 264 ? 2.050 2.345 -8.514 1.00 41.78 264 VAL A O 1
ATOM 2041 N N . HIS A 1 265 ? 3.129 4.073 -7.571 1.00 48.16 265 HIS A N 1
ATOM 2042 C CA . HIS A 1 265 ? 4.326 3.321 -7.135 1.00 48.16 265 HIS A CA 1
ATOM 2043 C C . HIS A 1 265 ? 4.714 3.574 -5.661 1.00 48.16 265 HIS A C 1
ATOM 2045 O O . HIS A 1 265 ? 4.272 4.539 -5.039 1.00 48.16 265 HIS A O 1
ATOM 2051 N N . GLY A 1 266 ? 5.567 2.705 -5.093 1.00 51.25 266 GLY A N 1
ATOM 2052 C CA . GLY A 1 266 ? 6.162 2.894 -3.760 1.00 51.25 266 GLY A CA 1
ATOM 2053 C C . GLY A 1 266 ? 7.140 4.077 -3.705 1.00 51.25 266 GLY A C 1
ATOM 2054 O O . GLY A 1 266 ? 7.689 4.467 -4.733 1.00 51.25 266 GLY A O 1
ATOM 2055 N N . THR A 1 267 ? 7.378 4.628 -2.505 1.00 61.59 267 THR A N 1
ATOM 2056 C CA . THR A 1 267 ? 8.110 5.897 -2.304 1.00 61.59 267 THR A CA 1
ATOM 2057 C C . THR A 1 267 ? 9.436 5.975 -3.060 1.00 61.59 267 THR A C 1
ATOM 2059 O O . THR A 1 267 ? 9.658 6.929 -3.798 1.00 61.59 267 THR A O 1
ATOM 2062 N N . LEU A 1 268 ? 10.274 4.940 -2.951 1.00 57.28 268 LEU A N 1
ATOM 2063 C CA . LEU A 1 268 ? 11.578 4.901 -3.615 1.00 57.28 268 LEU A CA 1
ATOM 2064 C C . LEU A 1 268 ? 11.470 4.842 -5.145 1.00 57.28 268 LEU A C 1
ATOM 2066 O O . LEU A 1 268 ? 12.236 5.500 -5.832 1.00 57.28 268 LEU A O 1
ATOM 2070 N N . HIS A 1 269 ? 10.506 4.099 -5.692 1.00 58.72 269 HIS A N 1
ATOM 2071 C CA . HIS A 1 269 ? 10.343 3.978 -7.144 1.00 58.72 269 HIS A CA 1
ATOM 2072 C C . HIS A 1 269 ? 9.876 5.284 -7.784 1.00 58.72 269 HIS A C 1
ATOM 2074 O O . HIS A 1 269 ? 10.290 5.580 -8.896 1.00 58.72 269 HIS A O 1
ATOM 2080 N N . VAL A 1 270 ? 9.038 6.073 -7.104 1.00 58.25 270 VAL A N 1
ATOM 2081 C CA . VAL A 1 270 ? 8.649 7.390 -7.629 1.00 58.25 270 VAL A CA 1
ATOM 2082 C C . VAL A 1 270 ? 9.814 8.367 -7.567 1.00 58.25 270 VAL A C 1
ATOM 2084 O O . VAL A 1 270 ? 10.067 9.057 -8.546 1.00 58.25 270 VAL A O 1
ATOM 2087 N N . LEU A 1 271 ? 10.537 8.410 -6.446 1.00 62.28 271 LEU A N 1
ATOM 2088 C CA . LEU A 1 271 ? 11.733 9.245 -6.323 1.00 62.28 271 LEU A CA 1
ATOM 2089 C C . LEU A 1 271 ? 12.768 8.889 -7.402 1.00 62.28 271 LEU A C 1
ATOM 2091 O O . LEU A 1 271 ? 13.322 9.771 -8.055 1.00 62.28 271 LEU A O 1
ATOM 2095 N N . GLU A 1 272 ? 12.965 7.596 -7.649 1.00 65.12 272 GLU A N 1
ATOM 2096 C CA . GLU A 1 272 ? 13.866 7.105 -8.684 1.00 65.12 272 GLU A CA 1
ATOM 2097 C C . GLU A 1 272 ? 13.345 7.353 -10.101 1.00 65.12 272 GLU A C 1
ATOM 2099 O O . GLU A 1 272 ? 14.140 7.636 -10.994 1.00 65.12 272 GLU A O 1
ATOM 2104 N N . ALA A 1 273 ? 12.028 7.312 -10.317 1.00 60.66 273 ALA A N 1
ATOM 2105 C CA . ALA A 1 273 ? 11.416 7.680 -11.589 1.00 60.66 273 ALA A CA 1
ATOM 2106 C C . ALA A 1 273 ? 11.607 9.172 -11.886 1.00 60.66 273 ALA A C 1
ATOM 2108 O O . ALA A 1 273 ? 12.026 9.509 -12.987 1.00 60.66 273 ALA A O 1
ATOM 2109 N N . ILE A 1 274 ? 11.390 10.054 -10.900 1.00 70.50 274 ILE A N 1
ATOM 2110 C CA . ILE A 1 274 ? 11.662 11.497 -11.028 1.00 70.50 274 ILE A CA 1
ATOM 2111 C C . ILE A 1 274 ? 13.129 11.720 -11.406 1.00 70.50 274 ILE A C 1
ATOM 2113 O O . ILE A 1 274 ? 13.423 12.487 -12.321 1.00 70.50 274 ILE A O 1
ATOM 2117 N N . ARG A 1 275 ? 14.049 11.025 -10.726 1.00 73.25 275 ARG A N 1
ATOM 2118 C CA . ARG A 1 275 ? 15.490 11.119 -10.986 1.00 73.25 275 ARG A CA 1
ATOM 2119 C C . ARG A 1 275 ? 15.862 10.602 -12.379 1.00 73.25 275 ARG A C 1
ATOM 2121 O O . ARG A 1 275 ? 16.596 11.264 -13.101 1.00 73.25 275 ARG A O 1
ATOM 2128 N N . SER A 1 276 ? 15.367 9.425 -12.751 1.00 57.06 276 SER A N 1
ATOM 2129 C CA . SER A 1 276 ? 15.726 8.742 -14.002 1.00 57.06 276 SER A CA 1
ATOM 2130 C C . SER A 1 276 ? 15.094 9.387 -15.235 1.00 57.06 276 SER A C 1
ATOM 2132 O O . SER A 1 276 ? 15.659 9.296 -16.318 1.00 57.06 276 SER A O 1
ATOM 2134 N N . ALA A 1 277 ? 13.945 10.048 -15.072 1.00 62.62 277 ALA A N 1
ATOM 2135 C CA . ALA A 1 277 ? 13.280 10.818 -16.121 1.00 62.62 277 ALA A CA 1
ATOM 2136 C C . ALA A 1 277 ? 13.796 12.267 -16.235 1.00 62.62 277 ALA A C 1
ATOM 2138 O O . ALA A 1 277 ? 13.213 13.054 -16.973 1.00 62.62 277 ALA A O 1
ATOM 2139 N N . ASP A 1 278 ? 14.849 12.631 -15.491 1.00 72.19 278 ASP A N 1
ATOM 2140 C CA . ASP A 1 278 ? 15.411 13.989 -15.428 1.00 72.19 278 ASP A CA 1
ATOM 2141 C C . ASP A 1 278 ? 14.378 15.075 -15.046 1.00 72.19 278 ASP A C 1
ATOM 2143 O O . ASP A 1 278 ? 14.437 16.227 -15.467 1.00 72.19 278 ASP A O 1
ATOM 2147 N N . MET A 1 279 ? 13.401 14.714 -14.207 1.00 75.75 279 MET A N 1
ATOM 2148 C CA . MET A 1 279 ? 12.310 15.599 -13.771 1.00 75.75 279 MET A CA 1
ATOM 2149 C C . MET A 1 279 ? 12.581 16.264 -12.412 1.00 75.75 279 MET A C 1
ATOM 2151 O O . MET A 1 279 ? 11.672 16.801 -11.774 1.00 75.75 279 MET A O 1
ATOM 2155 N N . THR A 1 280 ? 13.829 16.230 -11.946 1.00 77.00 280 THR A N 1
ATOM 2156 C CA . THR A 1 280 ? 14.246 16.721 -10.620 1.00 77.00 280 THR A CA 1
ATOM 2157 C C . THR A 1 280 ? 13.971 18.215 -10.419 1.00 77.00 280 THR A C 1
ATOM 2159 O O . THR A 1 280 ? 13.655 18.635 -9.310 1.00 77.00 280 THR A O 1
ATOM 2162 N N . HIS A 1 281 ? 14.030 19.004 -11.495 1.00 80.94 281 HIS A N 1
ATOM 2163 C CA . HIS A 1 281 ? 13.844 20.457 -11.494 1.00 80.94 281 HIS A CA 1
ATOM 2164 C C . HIS A 1 281 ? 12.390 20.901 -11.736 1.00 80.94 281 HIS A C 1
ATOM 2166 O O . HIS A 1 281 ? 12.047 22.056 -11.486 1.00 80.94 281 HIS A O 1
ATOM 2172 N N . SER A 1 282 ? 11.533 20.008 -12.234 1.00 78.94 282 SER A N 1
ATOM 2173 C CA . SER A 1 282 ? 10.147 20.309 -12.620 1.00 78.94 282 SER A CA 1
ATOM 2174 C C . SER A 1 282 ? 9.106 19.656 -11.709 1.00 78.94 282 SER A C 1
ATOM 2176 O O . SER A 1 282 ? 7.933 20.029 -11.754 1.00 78.94 282 SER A O 1
ATOM 2178 N N . THR A 1 283 ? 9.521 18.717 -10.853 1.00 78.44 283 THR A N 1
ATOM 2179 C CA . THR A 1 283 ? 8.615 17.942 -9.999 1.00 78.44 283 THR A CA 1
ATOM 2180 C C . THR A 1 283 ? 8.809 18.260 -8.528 1.00 78.44 283 THR A C 1
ATOM 2182 O O . THR A 1 283 ? 9.919 18.218 -8.001 1.00 78.44 283 THR A O 1
ATOM 2185 N N . ARG A 1 284 ? 7.692 18.514 -7.842 1.00 84.00 284 ARG A N 1
ATOM 2186 C CA . ARG A 1 284 ? 7.635 18.619 -6.384 1.00 84.00 284 ARG A CA 1
ATOM 2187 C C . ARG A 1 284 ? 6.959 17.389 -5.810 1.00 84.00 284 ARG A C 1
ATOM 2189 O O . ARG A 1 284 ? 5.892 16.986 -6.266 1.00 84.00 284 ARG A O 1
ATOM 2196 N N . PHE A 1 285 ? 7.583 16.811 -4.800 1.00 84.44 285 PHE A N 1
ATOM 2197 C CA . PHE A 1 285 ? 7.214 15.529 -4.246 1.00 84.44 285 PHE A CA 1
ATOM 2198 C C . PHE A 1 285 ? 6.809 15.661 -2.779 1.00 84.44 285 PHE A C 1
ATOM 2200 O O . PHE A 1 285 ? 7.511 16.271 -1.975 1.00 84.44 285 PHE A O 1
ATOM 2207 N N . TYR A 1 286 ? 5.680 15.055 -2.421 1.00 88.69 286 TYR A N 1
ATOM 2208 C CA . TYR A 1 286 ? 5.189 15.011 -1.049 1.00 88.69 286 TYR A CA 1
ATOM 2209 C C . TYR A 1 286 ? 4.983 13.567 -0.606 1.00 88.69 286 TYR A C 1
ATOM 2211 O O . TYR A 1 286 ? 4.281 12.794 -1.261 1.00 88.69 286 TYR A O 1
ATOM 2219 N N . GLN A 1 287 ? 5.545 13.236 0.550 1.00 87.81 287 GLN A N 1
ATOM 2220 C CA . GLN A 1 287 ? 5.344 11.970 1.230 1.00 87.81 287 GLN A CA 1
ATOM 2221 C C . GLN A 1 287 ? 4.449 12.163 2.453 1.00 87.81 287 GLN A C 1
ATOM 2223 O O . GLN A 1 287 ? 4.786 12.885 3.397 1.00 87.81 287 GLN A O 1
ATOM 2228 N N . ALA A 1 288 ? 3.341 11.421 2.470 1.00 85.19 288 ALA A N 1
ATOM 2229 C CA . ALA A 1 288 ? 2.492 11.284 3.646 1.00 85.19 288 ALA A CA 1
ATOM 2230 C C . ALA A 1 288 ? 3.184 10.393 4.695 1.00 85.19 288 ALA A C 1
ATOM 2232 O O . ALA A 1 288 ? 3.035 9.163 4.713 1.00 85.19 288 ALA A O 1
ATOM 2233 N N . SER A 1 289 ? 3.977 11.016 5.559 1.00 91.81 289 SER A N 1
ATOM 2234 C CA . SER A 1 289 ? 4.539 10.403 6.763 1.00 91.81 289 SER A CA 1
ATOM 2235 C C . SER A 1 289 ? 3.505 10.430 7.901 1.00 91.81 289 SER A C 1
ATOM 2237 O O . SER A 1 289 ? 2.337 10.757 7.688 1.00 91.81 289 SER A O 1
ATOM 2239 N N . THR A 1 290 ? 3.862 9.970 9.102 1.00 91.31 290 THR A N 1
ATOM 2240 C CA . THR A 1 290 ? 2.868 9.708 10.159 1.00 91.31 290 THR A CA 1
ATOM 2241 C C . THR A 1 290 ? 3.438 9.898 11.559 1.00 91.31 290 THR A C 1
ATOM 2243 O O . THR A 1 290 ? 4.600 9.592 11.802 1.00 91.31 290 THR A O 1
ATOM 2246 N N . SER A 1 291 ? 2.608 10.327 12.508 1.00 94.12 291 SER A N 1
ATOM 2247 C CA . SER A 1 291 ? 2.950 10.355 13.935 1.00 94.12 291 SER A CA 1
ATOM 2248 C C . SER A 1 291 ? 3.330 8.981 14.507 1.00 94.12 291 SER A C 1
ATOM 2250 O O . SER A 1 291 ? 4.070 8.907 15.484 1.00 94.12 291 SER A O 1
ATOM 2252 N N . GLU A 1 292 ? 2.916 7.876 13.873 1.00 86.31 292 GLU A N 1
ATOM 2253 C CA . GLU A 1 292 ? 3.325 6.518 14.269 1.00 86.31 292 GLU A CA 1
ATOM 2254 C C . GLU A 1 292 ? 4.846 6.292 14.149 1.00 86.31 292 GLU A C 1
ATOM 2256 O O . GLU A 1 292 ? 5.369 5.362 14.766 1.00 86.31 292 GLU A O 1
ATOM 2261 N N . LEU A 1 293 ? 5.571 7.151 13.415 1.00 88.69 293 LEU A N 1
ATOM 2262 C CA . LEU A 1 293 ? 7.038 7.163 13.390 1.00 88.69 293 LEU A CA 1
ATOM 2263 C C . LEU A 1 293 ? 7.633 7.397 14.788 1.00 88.69 293 LEU A C 1
ATOM 2265 O O . LEU A 1 293 ? 8.647 6.792 15.137 1.00 88.69 293 LEU A O 1
ATOM 2269 N N . TYR A 1 294 ? 6.986 8.226 15.613 1.00 91.62 294 TYR A N 1
ATOM 2270 C CA . TYR A 1 294 ? 7.435 8.500 16.978 1.00 91.62 294 TYR A CA 1
ATOM 2271 C C . TYR A 1 294 ? 7.220 7.308 17.916 1.00 91.62 294 TYR A C 1
ATOM 2273 O O . TYR A 1 294 ? 8.008 7.127 18.838 1.00 91.62 294 TYR A O 1
ATOM 2281 N N . GLY A 1 295 ? 6.196 6.478 17.667 1.00 86.25 295 GLY A N 1
ATOM 2282 C CA . GLY A 1 295 ? 5.902 5.239 18.395 1.00 86.25 295 GLY A CA 1
ATOM 2283 C C . GLY A 1 295 ? 6.080 5.350 19.914 1.00 86.25 295 GLY A C 1
ATOM 2284 O O . GLY A 1 295 ? 5.228 5.912 20.600 1.00 86.25 295 GLY A O 1
ATOM 2285 N N . LYS A 1 296 ? 7.178 4.801 20.459 1.00 84.25 296 LYS A N 1
ATOM 2286 C CA . LYS A 1 296 ? 7.550 5.038 21.863 1.00 84.25 296 LYS A CA 1
ATOM 2287 C C . LYS A 1 296 ? 8.105 6.456 21.987 1.00 84.25 296 LYS A C 1
ATOM 2289 O O . LYS A 1 296 ? 9.300 6.671 21.816 1.00 84.25 296 LYS A O 1
ATOM 2294 N N . VAL A 1 297 ? 7.227 7.396 22.311 1.00 86.25 297 VAL A N 1
ATOM 2295 C CA . VAL A 1 297 ? 7.534 8.826 22.401 1.00 86.25 297 VAL A CA 1
ATOM 2296 C C . VAL A 1 297 ? 8.798 9.117 23.218 1.00 86.25 297 VAL A C 1
ATOM 2298 O O . VAL A 1 297 ? 8.953 8.618 24.332 1.00 86.25 297 VAL A O 1
ATOM 2301 N N . GLN A 1 298 ? 9.683 9.944 22.650 1.00 89.12 298 GLN A N 1
ATOM 2302 C CA . GLN A 1 298 ? 10.942 10.379 23.269 1.00 89.12 298 GLN A CA 1
ATOM 2303 C C . GLN A 1 298 ? 10.883 11.817 23.821 1.00 89.12 298 GLN A C 1
ATOM 2305 O O . GLN A 1 298 ? 11.637 12.145 24.731 1.00 89.12 298 GLN A O 1
ATOM 2310 N N . ALA A 1 299 ? 9.976 12.657 23.311 1.00 90.19 299 ALA A N 1
ATOM 2311 C CA . ALA A 1 299 ? 9.726 14.022 23.783 1.00 90.19 299 ALA A CA 1
ATOM 2312 C C . ALA A 1 299 ? 8.244 14.393 23.609 1.00 90.19 299 ALA A C 1
ATOM 2314 O O . ALA A 1 299 ? 7.567 13.849 22.737 1.00 90.19 299 ALA A O 1
ATOM 2315 N N . ILE A 1 300 ? 7.716 15.277 24.459 1.00 91.81 300 ILE A N 1
ATOM 2316 C CA . ILE A 1 300 ? 6.314 15.721 24.434 1.00 91.81 300 ILE A CA 1
ATOM 2317 C C . ILE A 1 300 ? 6.288 17.253 24.564 1.00 91.81 300 ILE A C 1
ATOM 2319 O O . ILE A 1 300 ? 6.843 17.753 25.544 1.00 91.81 300 ILE A O 1
ATOM 2323 N N . PRO A 1 301 ? 5.607 17.989 23.665 1.00 95.75 301 PRO A N 1
ATOM 2324 C CA . PRO A 1 301 ? 5.010 17.517 22.407 1.00 95.75 301 PRO A CA 1
ATOM 2325 C C . PRO A 1 301 ? 6.077 17.026 21.404 1.00 95.75 301 PRO A C 1
ATOM 2327 O O . PRO A 1 301 ? 7.266 17.264 21.593 1.00 95.75 301 PRO A O 1
ATOM 2330 N N . GLN A 1 302 ? 5.664 16.291 20.369 1.00 96.88 302 GLN A N 1
ATOM 2331 C CA . GLN A 1 302 ? 6.552 15.836 19.296 1.00 96.88 302 GLN A CA 1
ATOM 2332 C C . GLN A 1 302 ? 6.593 16.865 18.158 1.00 96.88 302 GLN A C 1
ATOM 2334 O O . GLN A 1 302 ? 5.550 17.229 17.612 1.00 96.88 302 GLN A O 1
ATOM 2339 N N . ASN A 1 303 ? 7.798 17.263 17.764 1.00 97.44 303 ASN A N 1
ATOM 2340 C CA . ASN A 1 303 ? 8.098 18.163 16.646 1.00 97.44 303 ASN A CA 1
ATOM 2341 C C . ASN A 1 303 ? 8.991 17.465 15.594 1.00 97.44 303 ASN A C 1
ATOM 2343 O O . ASN A 1 303 ? 9.275 16.267 15.695 1.00 97.44 303 ASN A O 1
ATOM 2347 N N . GLU A 1 304 ? 9.452 18.196 14.579 1.00 97.31 304 GLU A N 1
ATOM 2348 C CA . GLU A 1 304 ? 10.309 17.673 13.504 1.00 97.31 304 GLU A CA 1
ATOM 2349 C C . GLU A 1 304 ? 11.674 17.156 13.994 1.00 97.31 304 GLU A C 1
ATOM 2351 O O . GLU A 1 304 ? 12.281 16.322 13.328 1.00 97.31 304 GLU A O 1
ATOM 2356 N N . GLU A 1 305 ? 12.147 17.620 15.154 1.00 95.50 305 GLU A N 1
ATOM 2357 C CA . GLU A 1 305 ? 13.429 17.224 15.759 1.00 95.50 305 GLU A CA 1
ATOM 2358 C C . GLU A 1 305 ? 13.295 16.031 16.717 1.00 95.50 305 GLU A C 1
ATOM 2360 O O . GLU A 1 305 ? 14.289 15.449 17.156 1.00 95.50 305 GLU A O 1
ATOM 2365 N N . THR A 1 306 ? 12.063 15.652 17.063 1.00 94.06 306 THR A N 1
ATOM 2366 C CA . THR A 1 306 ? 11.807 14.573 18.017 1.00 94.06 306 THR A CA 1
ATOM 2367 C C . THR A 1 306 ? 12.265 13.229 17.434 1.00 94.06 306 THR A C 1
ATOM 2369 O O . THR A 1 306 ? 11.801 12.845 16.358 1.00 94.06 306 THR A O 1
ATOM 2372 N N . PRO A 1 307 ? 13.129 12.459 18.128 1.00 92.25 307 PRO A N 1
ATOM 2373 C CA . PRO A 1 307 ? 13.617 11.188 17.603 1.00 92.25 307 PRO A CA 1
ATOM 2374 C C . PRO A 1 307 ? 12.499 10.164 17.362 1.00 92.25 307 PRO A C 1
ATOM 2376 O O . PRO A 1 307 ? 11.612 9.973 18.200 1.00 92.25 307 PRO A O 1
ATOM 2379 N N . PHE A 1 308 ? 12.575 9.458 16.232 1.00 91.88 308 PHE A N 1
ATOM 2380 C CA . PHE A 1 308 ? 11.642 8.385 15.888 1.00 91.88 308 PHE A CA 1
ATOM 2381 C C . PHE A 1 308 ? 11.931 7.094 16.662 1.00 91.88 308 PHE A C 1
ATOM 2383 O O . PHE A 1 308 ? 13.084 6.698 16.835 1.00 91.88 308 PHE A O 1
ATOM 2390 N N . HIS A 1 309 ? 10.873 6.393 17.073 1.00 88.38 309 HIS A N 1
ATOM 2391 C CA . HIS A 1 309 ? 10.964 5.089 17.731 1.00 88.38 309 HIS A CA 1
ATOM 2392 C C . HIS A 1 309 ? 9.752 4.209 17.357 1.00 88.38 309 HIS A C 1
ATOM 2394 O O . HIS A 1 309 ? 8.867 3.973 18.191 1.00 88.38 309 HIS A O 1
ATOM 2400 N N . PRO A 1 310 ? 9.691 3.675 16.122 1.00 81.19 310 PRO A N 1
ATOM 2401 C CA . PRO A 1 310 ? 8.524 2.952 15.616 1.00 81.19 310 PRO A CA 1
ATOM 2402 C C . PRO A 1 310 ? 8.180 1.715 16.463 1.00 81.19 310 PRO A C 1
ATOM 2404 O O . PRO A 1 310 ? 9.057 1.037 17.003 1.00 81.19 310 PRO A O 1
ATOM 2407 N N . ARG A 1 311 ? 6.880 1.408 16.579 1.00 79.38 311 ARG A N 1
ATOM 2408 C CA . ARG A 1 311 ? 6.342 0.294 17.398 1.00 79.38 311 ARG A CA 1
ATOM 2409 C C . ARG A 1 311 ? 5.521 -0.728 16.601 1.00 79.38 311 ARG A C 1
ATOM 2411 O O . ARG A 1 311 ? 4.908 -1.614 17.187 1.00 79.38 311 ARG A O 1
ATOM 2418 N N . SER A 1 312 ? 5.517 -0.628 15.273 1.00 66.75 312 SER A N 1
ATOM 2419 C CA . SER A 1 312 ? 4.807 -1.547 14.378 1.00 66.75 312 SER A CA 1
ATOM 2420 C C . SER A 1 312 ? 5.555 -1.728 13.048 1.00 66.75 312 SER A C 1
ATOM 2422 O O . SER A 1 312 ? 6.285 -0.821 12.640 1.00 66.75 312 SER A O 1
ATOM 2424 N N . PRO A 1 313 ? 5.355 -2.849 12.323 1.00 56.12 313 PRO A N 1
ATOM 2425 C CA . PRO A 1 313 ? 5.905 -3.019 10.973 1.00 56.12 313 PRO A CA 1
ATOM 2426 C C . PRO A 1 313 ? 5.485 -1.901 10.007 1.00 56.12 313 PRO A C 1
ATOM 2428 O O . PRO A 1 313 ? 6.277 -1.466 9.174 1.00 56.12 313 PRO A O 1
ATOM 2431 N N . TYR A 1 314 ? 4.261 -1.386 10.165 1.00 70.12 314 TYR A N 1
ATOM 2432 C CA . TYR A 1 314 ? 3.772 -0.218 9.433 1.00 70.12 314 TYR A CA 1
ATOM 2433 C C . TYR A 1 314 ? 4.642 1.022 9.689 1.00 70.12 314 TYR A C 1
ATOM 2435 O O . TYR A 1 314 ? 5.116 1.648 8.741 1.00 70.12 314 TYR A O 1
ATOM 2443 N N . ALA A 1 315 ? 4.905 1.346 10.959 1.00 70.19 315 ALA A N 1
ATOM 2444 C CA . ALA A 1 315 ? 5.732 2.490 11.330 1.00 70.19 315 ALA A CA 1
ATOM 2445 C C . ALA A 1 315 ? 7.185 2.340 10.843 1.00 70.19 315 ALA A C 1
ATOM 2447 O O . ALA A 1 315 ? 7.772 3.310 10.378 1.00 70.19 315 ALA A O 1
ATOM 2448 N N . VAL A 1 316 ? 7.748 1.125 10.872 1.00 62.28 316 VAL A N 1
ATOM 2449 C CA . VAL A 1 316 ? 9.089 0.841 10.321 1.00 62.28 316 VAL A CA 1
ATOM 2450 C C . VAL A 1 316 ? 9.128 1.061 8.805 1.00 62.28 316 VAL A C 1
ATOM 2452 O O . VAL A 1 316 ? 10.047 1.701 8.300 1.00 62.28 316 VAL A O 1
ATOM 2455 N N . SER A 1 317 ? 8.115 0.593 8.069 1.00 65.44 317 SER A N 1
ATOM 2456 C CA . SER A 1 317 ? 8.013 0.834 6.622 1.00 65.44 317 SER A CA 1
ATOM 2457 C C . SER A 1 317 ? 7.916 2.329 6.300 1.00 65.44 317 SER A C 1
ATOM 2459 O O . SER A 1 317 ? 8.609 2.824 5.408 1.00 65.44 317 SER A O 1
ATOM 2461 N N . LYS A 1 318 ? 7.107 3.071 7.066 1.00 75.94 318 LYS A N 1
ATOM 2462 C CA . LYS A 1 318 ? 6.988 4.527 6.936 1.00 75.94 318 LYS A CA 1
ATOM 2463 C C . LYS A 1 318 ? 8.283 5.259 7.275 1.00 75.94 318 LYS A C 1
ATOM 2465 O O . LYS A 1 318 ? 8.575 6.255 6.623 1.00 75.94 318 LYS A O 1
ATOM 2470 N N . LEU A 1 319 ? 9.062 4.759 8.233 1.00 75.88 319 LEU A N 1
ATOM 2471 C CA . LEU A 1 319 ? 10.363 5.325 8.585 1.00 75.88 319 LEU A CA 1
ATOM 2472 C C . LEU A 1 319 ? 11.364 5.180 7.433 1.00 75.88 319 LEU A C 1
ATOM 2474 O O . LEU A 1 319 ? 12.087 6.124 7.131 1.00 75.88 319 LEU A O 1
ATOM 2478 N N . GLY A 1 320 ? 11.360 4.032 6.747 1.00 65.50 320 GLY A N 1
ATOM 2479 C CA . GLY A 1 320 ? 12.147 3.843 5.526 1.00 65.50 320 GLY A CA 1
ATOM 2480 C C . GLY A 1 320 ? 11.770 4.853 4.440 1.00 65.50 320 GLY A C 1
ATOM 2481 O O . GLY A 1 320 ? 12.641 5.526 3.899 1.00 65.50 320 GLY A O 1
ATOM 2482 N N . ALA A 1 321 ? 10.468 5.025 4.182 1.00 75.44 321 ALA A N 1
ATOM 2483 C CA . ALA A 1 321 ? 9.980 6.012 3.219 1.00 75.44 321 ALA A CA 1
ATOM 2484 C C . ALA A 1 321 ? 10.366 7.454 3.597 1.00 75.44 321 ALA A C 1
ATOM 2486 O O . ALA A 1 321 ? 10.794 8.204 2.725 1.00 75.44 321 ALA A O 1
ATOM 2487 N N . PHE A 1 322 ? 10.258 7.821 4.880 1.00 89.19 322 PHE A N 1
ATOM 2488 C CA . PHE A 1 322 ? 10.667 9.132 5.389 1.00 89.19 322 PHE A CA 1
ATOM 2489 C C . PHE A 1 322 ? 12.131 9.428 5.045 1.00 89.19 322 PHE A C 1
ATOM 2491 O O . PHE A 1 322 ? 12.427 10.446 4.420 1.00 89.19 322 PHE A O 1
ATOM 2498 N N . TRP A 1 323 ? 13.041 8.509 5.383 1.00 83.19 323 TRP A N 1
ATOM 2499 C CA . TRP A 1 323 ? 14.473 8.700 5.144 1.00 83.19 323 TRP A CA 1
ATOM 2500 C C . TRP A 1 323 ? 14.863 8.620 3.669 1.00 83.19 323 TRP A C 1
ATOM 2502 O O . TRP A 1 323 ? 15.793 9.312 3.266 1.00 83.19 323 TRP A O 1
ATOM 2512 N N . SER A 1 324 ? 14.145 7.854 2.840 1.00 77.31 324 SER A N 1
ATOM 2513 C CA . SER A 1 324 ? 14.342 7.905 1.385 1.00 77.31 324 SER A CA 1
ATOM 2514 C C . SER A 1 324 ? 14.064 9.303 0.832 1.00 77.31 324 SER A C 1
ATOM 2516 O O . SER A 1 324 ? 14.826 9.792 0.007 1.00 77.31 324 SER A O 1
ATOM 2518 N N . VAL A 1 325 ? 13.012 9.971 1.309 1.00 87.12 325 VAL A N 1
ATOM 2519 C CA . VAL A 1 325 ? 12.677 11.339 0.884 1.00 87.12 325 VAL A CA 1
ATOM 2520 C C . VAL A 1 325 ? 13.745 12.334 1.306 1.00 87.12 325 VAL A C 1
ATOM 2522 O O . VAL A 1 325 ? 14.197 13.116 0.474 1.00 87.12 325 VAL A O 1
ATOM 2525 N N . VAL A 1 326 ? 14.180 12.269 2.569 1.00 89.62 326 VAL A N 1
ATOM 2526 C CA . VAL A 1 326 ? 15.274 13.109 3.079 1.00 89.62 326 VAL A CA 1
ATOM 2527 C C . VAL A 1 326 ? 16.534 12.908 2.234 1.00 89.62 326 VAL A C 1
ATOM 2529 O O . VAL A 1 326 ? 17.104 13.874 1.737 1.00 89.62 326 VAL A O 1
ATOM 2532 N N . ASN A 1 327 ? 16.918 11.653 1.988 1.00 81.00 327 ASN A N 1
ATOM 2533 C CA . ASN A 1 327 ? 18.116 11.335 1.224 1.00 81.00 327 ASN A CA 1
ATOM 2534 C C . ASN A 1 327 ? 18.039 11.818 -0.231 1.00 81.00 327 ASN A C 1
ATOM 2536 O O . ASN A 1 327 ? 19.003 12.395 -0.714 1.00 81.00 327 ASN A O 1
ATOM 2540 N N . TYR A 1 328 ? 16.913 11.635 -0.927 1.00 84.44 328 TYR A N 1
ATOM 2541 C CA . TYR A 1 328 ? 16.786 12.094 -2.315 1.00 84.44 328 TYR A CA 1
ATOM 2542 C C . TYR A 1 328 ? 16.738 13.621 -2.432 1.00 84.44 328 TYR A C 1
ATOM 2544 O O . TYR A 1 328 ? 17.272 14.174 -3.396 1.00 84.44 328 TYR A O 1
ATOM 2552 N N . ARG A 1 329 ? 16.142 14.304 -1.447 1.00 94.25 329 ARG A N 1
ATOM 2553 C CA . ARG A 1 329 ? 16.212 15.764 -1.330 1.00 94.25 329 ARG A CA 1
ATOM 2554 C C . ARG A 1 329 ? 17.661 16.234 -1.205 1.00 94.25 329 ARG A C 1
ATOM 2556 O O . ARG A 1 329 ? 18.070 17.114 -1.949 1.00 94.25 329 ARG A O 1
ATOM 2563 N N . GLU A 1 330 ? 18.433 15.632 -0.304 1.00 90.62 330 GLU A N 1
ATOM 2564 C CA . GLU A 1 330 ? 19.814 16.043 -0.012 1.00 90.62 330 GLU A CA 1
ATOM 2565 C C . GLU A 1 330 ? 20.822 15.625 -1.094 1.00 90.62 330 GLU A C 1
ATOM 2567 O O . GLU A 1 330 ? 21.730 16.384 -1.419 1.00 90.62 330 GLU A O 1
ATOM 2572 N N . ALA A 1 331 ? 20.678 14.426 -1.663 1.00 78.38 331 ALA A N 1
ATOM 2573 C CA . ALA A 1 331 ? 21.642 13.861 -2.607 1.00 78.38 331 ALA A CA 1
ATOM 2574 C C . ALA A 1 331 ? 21.424 14.329 -4.052 1.00 78.38 331 ALA A C 1
ATOM 2576 O O . ALA A 1 331 ? 22.386 14.445 -4.811 1.00 78.38 331 ALA A O 1
ATOM 2577 N N . TYR A 1 332 ? 20.170 14.573 -4.446 1.00 82.56 332 TYR A N 1
ATOM 2578 C CA . TYR A 1 332 ? 19.804 14.858 -5.838 1.00 82.56 332 TYR A CA 1
ATOM 2579 C C . TYR A 1 332 ? 19.112 16.212 -6.024 1.00 82.56 332 TYR A C 1
ATOM 2581 O O . TYR A 1 332 ? 18.672 16.511 -7.132 1.00 82.56 332 TYR A O 1
ATOM 2589 N N . ASN A 1 333 ? 19.011 17.025 -4.964 1.00 87.62 333 ASN A N 1
ATOM 2590 C CA . ASN A 1 333 ? 18.349 18.335 -4.972 1.00 87.62 333 ASN A CA 1
ATOM 2591 C C . ASN A 1 333 ? 16.906 18.292 -5.509 1.00 87.62 333 ASN A C 1
ATOM 2593 O O . ASN A 1 333 ? 16.430 19.245 -6.124 1.00 87.62 333 ASN A O 1
ATOM 2597 N N . ILE A 1 334 ? 16.196 17.181 -5.287 1.00 86.12 334 ILE A N 1
ATOM 2598 C CA . ILE A 1 334 ? 14.776 17.071 -5.637 1.00 86.12 334 ILE A CA 1
ATOM 2599 C C . ILE A 1 334 ? 13.967 17.851 -4.601 1.00 86.12 334 ILE A C 1
ATOM 2601 O O . ILE A 1 334 ? 14.186 17.703 -3.395 1.00 86.12 334 ILE A O 1
ATOM 2605 N N . PHE A 1 335 ? 12.974 18.628 -5.045 1.00 91.12 335 PHE A N 1
ATOM 2606 C CA . PHE A 1 335 ? 11.996 19.211 -4.127 1.00 91.12 335 PHE A CA 1
ATOM 2607 C C . PHE A 1 335 ? 11.123 18.090 -3.549 1.00 91.12 335 PHE A C 1
ATOM 2609 O O . PHE A 1 335 ? 10.120 17.707 -4.148 1.00 91.12 335 PHE A O 1
ATOM 2616 N N . ALA A 1 336 ? 11.517 17.525 -2.408 1.00 90.69 336 ALA A N 1
ATOM 2617 C CA . ALA A 1 336 ? 10.833 16.399 -1.784 1.00 90.69 336 ALA A CA 1
ATOM 2618 C C . ALA A 1 336 ? 10.617 16.643 -0.284 1.00 90.69 336 ALA A C 1
ATOM 2620 O O . ALA A 1 336 ? 11.566 16.906 0.451 1.00 90.69 336 ALA A O 1
ATOM 2621 N N . CYS A 1 337 ? 9.372 16.552 0.182 1.00 91.19 337 CYS A N 1
ATOM 2622 C CA . CYS A 1 337 ? 8.972 16.909 1.546 1.00 91.19 337 CYS A CA 1
ATOM 2623 C C . CYS A 1 337 ? 8.237 15.762 2.241 1.00 91.19 337 CYS A C 1
ATOM 2625 O O . CYS A 1 337 ? 7.440 15.058 1.618 1.00 91.19 337 CYS A O 1
ATOM 2627 N N . ASN A 1 338 ? 8.421 15.625 3.552 1.00 95.62 338 ASN A N 1
ATOM 2628 C CA . ASN A 1 338 ? 7.572 14.811 4.412 1.00 95.62 338 ASN A CA 1
ATOM 2629 C C . ASN A 1 338 ? 6.588 15.695 5.181 1.00 95.62 338 ASN A C 1
ATOM 2631 O O . ASN A 1 338 ? 6.994 16.591 5.917 1.00 95.62 338 ASN A O 1
ATOM 2635 N N . GLY A 1 339 ? 5.296 15.379 5.120 1.00 95.50 339 GLY A N 1
ATOM 2636 C CA . GLY A 1 339 ? 4.384 15.805 6.181 1.00 95.50 339 GLY A CA 1
ATOM 2637 C C . GLY A 1 339 ? 4.240 14.697 7.212 1.00 95.50 339 GLY A C 1
ATOM 2638 O O . GLY A 1 339 ? 3.791 13.597 6.890 1.00 95.50 339 GLY A O 1
ATOM 2639 N N . ILE A 1 340 ? 4.632 14.969 8.451 1.00 97.56 340 ILE A N 1
ATOM 2640 C CA . ILE A 1 340 ? 4.500 14.049 9.579 1.00 97.56 340 ILE A CA 1
ATOM 2641 C C . ILE A 1 340 ? 3.108 14.264 10.177 1.00 97.56 340 ILE A C 1
ATOM 2643 O O . ILE A 1 340 ? 2.903 15.089 11.066 1.00 97.56 340 ILE A O 1
ATOM 2647 N N . LEU A 1 341 ? 2.127 13.554 9.617 1.00 95.06 341 LEU A N 1
ATOM 2648 C CA . LEU A 1 341 ? 0.717 13.763 9.930 1.00 95.06 341 LEU A CA 1
ATOM 2649 C C . LEU A 1 341 ? 0.319 13.027 11.215 1.00 95.06 341 LEU A C 1
ATOM 2651 O O . LEU A 1 341 ? 0.451 11.800 11.305 1.00 95.06 341 LEU A O 1
ATOM 2655 N N . PHE A 1 342 ? -0.224 13.766 12.179 1.00 95.69 342 PHE A N 1
ATOM 2656 C CA . PHE A 1 342 ? -0.928 13.206 13.332 1.00 95.69 342 PHE A CA 1
ATOM 2657 C C . PHE A 1 342 ? -2.302 12.666 12.933 1.00 95.69 342 PHE A C 1
ATOM 2659 O O . PHE A 1 342 ? -2.653 12.649 11.749 1.00 95.69 342 PHE A O 1
ATOM 2666 N N . ASN A 1 343 ? -3.058 12.114 13.885 1.00 94.00 343 ASN A N 1
ATOM 2667 C CA . ASN A 1 343 ? -4.320 11.475 13.551 1.00 94.00 343 ASN A CA 1
ATOM 2668 C C . ASN A 1 343 ? -5.279 12.515 12.965 1.00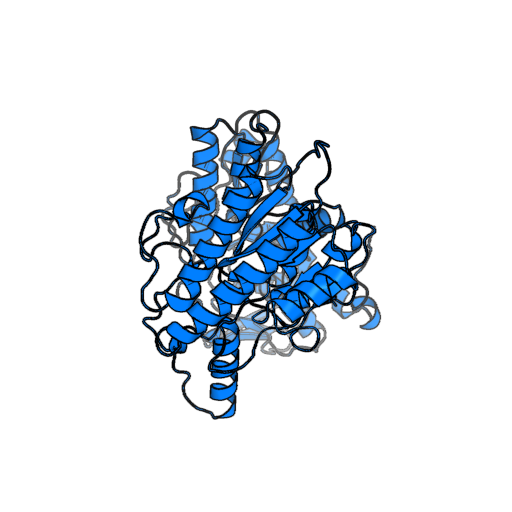 94.00 343 ASN A C 1
ATOM 2670 O O . ASN A 1 343 ? -5.581 13.537 13.568 1.00 94.00 343 ASN A O 1
ATOM 2674 N N . HIS A 1 344 ? -5.775 12.233 11.770 1.00 93.94 344 HIS A N 1
ATOM 2675 C CA . HIS A 1 344 ? -6.779 13.045 11.112 1.00 93.94 344 HIS A CA 1
ATOM 2676 C C . HIS A 1 344 ? -7.921 12.163 10.650 1.00 93.94 344 HIS A C 1
ATOM 2678 O O . HIS A 1 344 ? -7.731 11.038 10.176 1.00 93.94 344 HIS A O 1
ATOM 2684 N N . GLU A 1 345 ? -9.122 12.676 10.845 1.00 93.50 345 GLU A N 1
ATOM 2685 C CA . GLU A 1 345 ? -10.357 11.920 10.748 1.00 93.50 345 GLU A CA 1
ATOM 2686 C C . GLU A 1 345 ? -11.360 12.704 9.896 1.00 93.50 345 GLU A C 1
ATOM 2688 O O . GLU A 1 345 ? -11.173 13.889 9.612 1.00 93.50 345 GLU A O 1
ATOM 2693 N N . SER A 1 346 ? -12.398 12.021 9.427 1.00 91.88 346 SER A N 1
ATOM 2694 C CA . SER A 1 346 ? -13.490 12.618 8.657 1.00 91.88 346 SER A CA 1
ATOM 2695 C C . SER A 1 346 ? -14.639 11.613 8.528 1.00 91.88 346 SER A C 1
ATOM 2697 O O . SER A 1 346 ? -14.450 10.421 8.808 1.00 91.88 346 SER A O 1
ATOM 2699 N N . PRO A 1 347 ? -15.804 12.019 7.997 1.00 89.44 347 PRO A N 1
ATOM 2700 C CA . PRO A 1 347 ? -16.871 11.083 7.639 1.00 89.44 347 PRO A CA 1
ATOM 2701 C C . PRO A 1 347 ? -16.505 10.063 6.552 1.00 89.44 347 PRO A C 1
ATOM 2703 O O . PRO A 1 347 ? -17.318 9.202 6.216 1.00 89.44 347 PRO A O 1
ATOM 2706 N N . ARG A 1 348 ? -15.304 10.139 5.968 1.00 83.81 348 ARG A N 1
ATOM 2707 C CA . ARG A 1 348 ? -14.794 9.149 5.009 1.00 83.81 348 ARG A CA 1
ATOM 2708 C C . ARG A 1 348 ? -13.949 8.060 5.680 1.00 83.81 348 ARG A C 1
ATOM 2710 O O . ARG A 1 348 ? -13.664 7.052 5.038 1.00 83.81 348 ARG A O 1
ATOM 2717 N N . ARG A 1 349 ? -13.610 8.214 6.972 1.00 87.38 349 ARG A N 1
ATOM 2718 C CA . ARG A 1 349 ? -12.686 7.330 7.705 1.00 87.38 349 ARG A CA 1
ATOM 2719 C C . ARG A 1 349 ? -13.091 5.866 7.614 1.00 87.38 349 ARG A C 1
ATOM 2721 O O . ARG A 1 349 ? -14.254 5.554 7.820 1.00 87.38 349 ARG A O 1
ATOM 2728 N N . GLY A 1 350 ? -12.141 4.967 7.360 1.00 78.44 350 GLY A N 1
ATOM 2729 C CA . GLY A 1 350 ? -12.415 3.526 7.356 1.00 78.44 350 GLY A CA 1
ATOM 2730 C C . GLY A 1 350 ? -12.986 3.037 8.694 1.00 78.44 350 GLY A C 1
ATOM 2731 O O . GLY A 1 350 ? -12.577 3.505 9.757 1.00 78.44 350 GLY A O 1
ATOM 2732 N N . ASP A 1 351 ? -13.905 2.079 8.641 1.00 79.81 351 ASP A N 1
ATOM 2733 C CA . ASP A 1 351 ? -14.608 1.489 9.794 1.00 79.81 351 ASP A CA 1
ATOM 2734 C C . ASP A 1 351 ? -13.690 0.761 10.797 1.00 79.81 351 ASP A C 1
ATOM 2736 O O . ASP A 1 351 ? -14.005 0.660 11.981 1.00 79.81 351 ASP A O 1
ATOM 2740 N N . ASN A 1 352 ? -12.513 0.324 10.349 1.00 77.00 352 ASN A N 1
ATOM 2741 C CA . ASN A 1 352 ? -11.497 -0.315 11.187 1.00 77.00 352 ASN A CA 1
ATOM 2742 C C . ASN A 1 352 ? -10.801 0.641 12.179 1.00 77.00 352 ASN A C 1
ATOM 2744 O O . ASN A 1 352 ? -10.108 0.182 13.090 1.00 77.00 352 ASN A O 1
ATOM 2748 N N . PHE A 1 353 ? -10.946 1.962 12.021 1.00 86.38 353 PHE A N 1
ATOM 2749 C CA . PHE A 1 353 ? -10.352 2.944 12.931 1.00 86.38 353 PHE A CA 1
ATOM 2750 C C . PHE A 1 353 ? -11.278 3.239 14.113 1.00 86.38 353 PHE A C 1
ATOM 2752 O O . PHE A 1 353 ? -12.496 3.303 13.971 1.00 86.38 353 PHE A O 1
ATOM 2759 N N . VAL A 1 354 ? -10.689 3.460 15.295 1.00 93.25 354 VAL A N 1
ATOM 2760 C CA . VAL A 1 354 ? -11.435 3.617 16.557 1.00 93.25 354 VAL A CA 1
ATOM 2761 C C . VAL A 1 354 ? -12.492 4.723 16.497 1.00 93.25 354 VAL A C 1
ATOM 2763 O O . VAL A 1 354 ? -13.600 4.529 16.980 1.00 93.25 354 VAL A O 1
ATOM 2766 N N . THR A 1 355 ? -12.181 5.843 15.850 1.00 95.75 355 THR A N 1
ATOM 2767 C CA . THR A 1 355 ? -13.067 7.003 15.688 1.00 95.75 355 THR A CA 1
ATOM 2768 C C . THR A 1 355 ? -14.312 6.640 14.886 1.00 95.75 355 THR A C 1
ATOM 2770 O O . THR A 1 355 ? -15.424 6.839 15.369 1.00 95.75 355 THR A O 1
ATOM 2773 N N . ARG A 1 356 ? -14.144 6.014 13.713 1.00 93.38 356 ARG A N 1
ATOM 2774 C CA . ARG A 1 356 ? -15.267 5.586 12.872 1.00 93.38 356 ARG A CA 1
ATOM 2775 C C . ARG A 1 356 ? -16.066 4.450 13.498 1.00 93.38 356 ARG A C 1
ATOM 2777 O O . ARG A 1 356 ? -17.292 4.466 13.449 1.00 93.38 356 ARG A O 1
ATOM 2784 N N . LYS A 1 357 ? -15.387 3.498 14.142 1.00 95.19 357 LYS A N 1
ATOM 2785 C CA . LYS A 1 357 ? -16.034 2.438 14.923 1.00 95.19 357 LYS A CA 1
ATOM 2786 C C . LYS A 1 357 ? -16.946 3.025 16.004 1.00 95.19 357 LYS A C 1
ATOM 2788 O O . LYS A 1 357 ? -18.061 2.540 16.180 1.00 95.19 357 LYS A O 1
ATOM 2793 N N . ILE A 1 358 ? -16.495 4.071 16.705 1.00 97.56 358 ILE A N 1
ATOM 2794 C CA . ILE A 1 358 ? -17.304 4.781 17.704 1.00 97.56 358 ILE A CA 1
ATOM 2795 C C . ILE A 1 358 ? -18.493 5.473 17.036 1.00 97.56 358 ILE A C 1
ATOM 2797 O O . ILE A 1 358 ? -19.620 5.231 17.455 1.00 97.56 358 ILE A O 1
ATOM 2801 N N . THR A 1 359 ? -18.290 6.295 16.003 1.00 97.50 359 THR A N 1
ATOM 2802 C CA . THR A 1 359 ? -19.388 7.087 15.416 1.00 97.50 359 THR A CA 1
ATOM 2803 C C . THR A 1 359 ? -20.460 6.220 14.756 1.00 97.50 359 THR A C 1
ATOM 2805 O O . THR A 1 359 ? -21.647 6.419 15.021 1.00 97.50 359 THR A O 1
ATOM 2808 N N . GLN A 1 360 ? -20.068 5.185 14.006 1.00 94.50 360 GLN A N 1
ATOM 2809 C CA . GLN A 1 360 ? -21.002 4.192 13.463 1.00 94.50 360 GLN A CA 1
ATOM 2810 C C . GLN A 1 360 ? -21.706 3.412 14.571 1.00 94.50 360 GLN A C 1
ATOM 2812 O O . GLN A 1 360 ? -22.901 3.134 14.490 1.00 94.50 360 GLN A O 1
ATOM 2817 N N . GLY A 1 361 ? -20.969 3.058 15.621 1.00 95.00 361 GLY A N 1
ATOM 2818 C CA . GLY A 1 361 ? -21.504 2.389 16.791 1.00 95.00 361 GLY A CA 1
ATOM 2819 C C . GLY A 1 361 ? -22.594 3.183 17.493 1.00 95.00 361 GLY A C 1
ATOM 2820 O O . GLY A 1 361 ? -23.688 2.669 17.710 1.00 95.00 361 GLY A O 1
ATOM 2821 N N . VAL A 1 362 ? -22.311 4.451 17.791 1.00 96.56 362 VAL A N 1
ATOM 2822 C CA . VAL A 1 362 ? -23.251 5.396 18.404 1.00 96.56 362 VAL A CA 1
ATOM 2823 C C . VAL A 1 362 ? -24.493 5.556 17.529 1.00 96.56 362 VAL A C 1
ATOM 2825 O O . VAL A 1 362 ? -25.610 5.464 18.035 1.00 96.56 362 VAL A O 1
ATOM 2828 N N . ALA A 1 363 ? -24.319 5.719 16.215 1.00 94.25 363 ALA A N 1
ATOM 2829 C CA . ALA A 1 363 ? -25.434 5.817 15.278 1.00 94.25 363 ALA A CA 1
ATOM 2830 C C . ALA A 1 363 ? -26.315 4.548 15.287 1.00 94.25 363 ALA A C 1
ATOM 2832 O O . ALA A 1 363 ? -27.542 4.644 15.318 1.00 94.25 363 ALA A O 1
ATOM 2833 N N . ARG A 1 364 ? -25.712 3.352 15.332 1.00 93.56 364 ARG A N 1
ATOM 2834 C CA . ARG A 1 364 ? -26.443 2.070 15.378 1.00 93.56 364 ARG A CA 1
ATOM 2835 C C . ARG A 1 364 ? -27.108 1.801 16.727 1.00 93.56 364 ARG A C 1
ATOM 2837 O O . ARG A 1 364 ? -28.197 1.234 16.739 1.00 93.56 364 ARG A O 1
ATOM 2844 N N . ILE A 1 365 ? -26.495 2.226 17.833 1.00 94.25 365 ILE A N 1
ATOM 2845 C CA . ILE A 1 365 ? -27.103 2.180 19.172 1.00 94.25 365 ILE A CA 1
ATOM 2846 C C . ILE A 1 365 ? -28.331 3.086 19.212 1.00 94.25 365 ILE A C 1
ATOM 2848 O O . ILE A 1 365 ? -29.408 2.644 19.603 1.00 94.25 365 ILE A O 1
ATOM 2852 N N . LYS A 1 366 ? -28.210 4.319 18.707 1.00 92.69 366 LYS A N 1
ATOM 2853 C CA . LYS A 1 366 ? -29.341 5.248 18.591 1.00 92.69 366 LYS A CA 1
ATOM 2854 C C . LYS A 1 366 ? -30.482 4.679 17.743 1.00 92.69 366 LYS A C 1
ATOM 2856 O O . LYS A 1 366 ? -31.646 4.928 18.035 1.00 92.69 366 LYS A O 1
ATOM 2861 N N . ALA A 1 367 ? -30.154 3.915 16.701 1.00 90.06 367 ALA A N 1
ATOM 2862 C CA . ALA A 1 367 ? -31.133 3.262 15.832 1.00 90.06 367 ALA A CA 1
ATOM 2863 C C . ALA A 1 367 ? -31.766 1.999 16.452 1.00 90.06 367 ALA A C 1
ATOM 2865 O O . ALA A 1 367 ? -32.631 1.397 15.822 1.00 90.06 367 ALA A O 1
ATOM 2866 N N . GLY A 1 368 ? -31.317 1.554 17.632 1.00 88.94 368 GLY A N 1
ATOM 2867 C CA . GLY A 1 368 ? -31.750 0.292 18.241 1.00 88.94 368 GLY A CA 1
ATOM 2868 C C . GLY A 1 368 ? -31.256 -0.961 17.504 1.00 88.94 368 GLY A C 1
ATOM 2869 O O . GLY A 1 368 ? -31.826 -2.033 17.667 1.00 88.94 368 GLY A O 1
ATOM 2870 N N . VAL A 1 369 ? -30.222 -0.834 16.663 1.00 89.94 369 VAL A N 1
ATOM 2871 C CA . VAL A 1 369 ? -29.653 -1.933 15.855 1.00 89.94 369 VAL A CA 1
ATOM 2872 C C . VAL A 1 369 ? -28.478 -2.615 16.561 1.00 89.94 369 VAL A C 1
ATOM 2874 O O . VAL A 1 369 ? -28.150 -3.761 16.257 1.00 89.94 369 VAL A O 1
ATOM 2877 N N . LEU A 1 370 ? -27.802 -1.901 17.461 1.00 91.81 370 LEU A N 1
ATOM 2878 C CA . LEU A 1 370 ? -26.649 -2.392 18.209 1.00 91.81 370 LEU A CA 1
ATOM 2879 C C . LEU A 1 370 ? -26.869 -2.152 19.703 1.00 91.81 370 LEU A C 1
ATOM 2881 O O . LEU A 1 370 ? -27.169 -1.031 20.095 1.00 91.81 370 LEU A O 1
ATOM 2885 N N . ASP A 1 371 ? -26.665 -3.175 20.531 1.00 90.56 371 ASP A N 1
ATOM 2886 C CA . ASP A 1 371 ? -26.849 -3.041 21.981 1.00 90.56 371 ASP A CA 1
ATOM 2887 C C . ASP A 1 371 ? -25.684 -2.302 22.652 1.00 90.56 371 ASP A C 1
ATOM 2889 O O . ASP A 1 371 ? -25.901 -1.454 23.519 1.00 90.56 371 ASP A O 1
ATOM 2893 N N . TYR A 1 372 ? -24.445 -2.634 22.265 1.00 94.31 372 TYR A N 1
ATOM 2894 C CA . TYR A 1 372 ? -23.224 -2.052 22.821 1.00 94.31 372 TYR A CA 1
ATOM 2895 C C . TYR A 1 372 ? -22.024 -2.125 21.862 1.00 94.31 372 TYR A C 1
ATOM 2897 O O . TYR A 1 372 ? -21.944 -2.975 20.974 1.00 94.31 372 TYR A O 1
ATOM 2905 N N . LEU A 1 373 ? -21.051 -1.243 22.089 1.00 94.12 373 LEU A N 1
ATOM 2906 C CA . LEU A 1 373 ? -19.743 -1.201 21.437 1.00 94.12 373 LEU A CA 1
ATOM 2907 C C . LEU A 1 373 ? -18.679 -1.886 22.293 1.00 94.12 373 LEU A C 1
ATOM 2909 O O . LEU A 1 373 ? -18.605 -1.624 23.489 1.00 94.12 373 LEU A O 1
ATOM 2913 N N . CYS A 1 374 ? -17.796 -2.681 21.684 1.00 93.94 374 CYS A N 1
ATOM 2914 C CA . CYS A 1 374 ? -16.581 -3.162 22.351 1.00 93.94 374 CYS A CA 1
ATOM 2915 C C . CYS A 1 374 ? -15.365 -2.330 21.933 1.00 93.94 374 CYS A C 1
ATOM 2917 O O . CYS A 1 374 ? -15.068 -2.246 20.738 1.00 93.94 374 CYS A O 1
ATOM 2919 N N . LEU A 1 375 ? -14.636 -1.758 22.888 1.00 94.25 375 LEU A N 1
ATOM 2920 C CA . LEU A 1 375 ? -13.424 -0.961 22.669 1.00 94.25 375 LEU A CA 1
ATOM 2921 C C . LEU A 1 375 ? -12.230 -1.534 23.449 1.00 94.25 375 LEU A C 1
ATOM 2923 O O . LEU A 1 375 ? -12.391 -2.419 24.280 1.00 94.25 375 LEU A O 1
ATOM 2927 N N . GLY A 1 376 ? -11.025 -1.057 23.135 1.00 91.81 376 GLY A N 1
ATOM 2928 C CA . GLY A 1 376 ? -9.799 -1.394 23.865 1.00 91.81 376 GLY A CA 1
ATOM 2929 C C . GLY A 1 376 ? -9.490 -0.361 24.951 1.00 91.81 376 GLY A C 1
ATOM 2930 O O . GLY A 1 376 ? -10.348 -0.006 25.755 1.00 91.81 376 GLY A O 1
ATOM 2931 N N . ASN A 1 377 ? -8.264 0.161 24.946 1.00 89.50 377 ASN A N 1
ATOM 2932 C CA . ASN A 1 377 ? -7.800 1.155 25.912 1.00 89.50 377 ASN A CA 1
ATOM 2933 C C . ASN A 1 377 ? -8.507 2.521 25.752 1.00 89.50 377 ASN A C 1
ATOM 2935 O O . ASN A 1 377 ? -8.173 3.303 24.859 1.00 89.50 377 ASN A O 1
ATOM 2939 N N . LEU A 1 378 ? -9.441 2.838 26.656 1.00 93.31 378 LEU A N 1
ATOM 2940 C CA . LEU A 1 378 ? -10.155 4.125 26.680 1.00 93.31 378 LEU A CA 1
ATOM 2941 C C . LEU A 1 378 ? -9.267 5.319 27.064 1.00 93.31 378 LEU A C 1
ATOM 2943 O O . LEU A 1 378 ? -9.592 6.463 26.742 1.00 93.31 378 LEU A O 1
ATOM 2947 N N . ASN A 1 379 ? -8.146 5.057 27.736 1.00 91.94 379 ASN A N 1
ATOM 2948 C CA . ASN A 1 379 ? -7.236 6.079 28.247 1.00 91.94 379 ASN A CA 1
ATOM 2949 C C . ASN A 1 379 ? -6.144 6.457 27.235 1.00 91.94 379 ASN A C 1
ATOM 2951 O O . ASN A 1 379 ? -5.364 7.372 27.499 1.00 91.94 379 ASN A O 1
ATOM 2955 N N . ALA A 1 380 ? -6.087 5.780 26.082 1.00 89.25 380 ALA A N 1
ATOM 2956 C CA . ALA A 1 380 ? -5.168 6.124 25.005 1.00 89.25 380 ALA A CA 1
ATOM 2957 C C . ALA A 1 380 ? -5.421 7.564 24.532 1.00 89.25 380 ALA A C 1
ATOM 2959 O O . ALA A 1 380 ? -6.559 7.927 24.221 1.00 89.25 380 ALA A O 1
ATOM 2960 N N . LYS A 1 381 ? -4.359 8.376 24.478 1.00 91.19 381 LYS A N 1
ATOM 2961 C CA . LYS A 1 381 ? -4.421 9.793 24.099 1.00 91.19 381 LYS A CA 1
ATOM 2962 C C . LYS A 1 381 ? -3.944 9.991 22.670 1.00 91.19 381 LYS A C 1
ATOM 2964 O O . LYS A 1 381 ? -2.862 9.526 22.299 1.00 91.19 381 LYS A O 1
ATOM 2969 N N . ARG A 1 382 ? -4.747 10.675 21.861 1.00 91.62 382 ARG A N 1
ATOM 2970 C CA . ARG A 1 382 ? -4.445 10.974 20.459 1.00 91.62 382 ARG A CA 1
ATOM 2971 C C . ARG A 1 382 ? -4.690 12.441 20.161 1.00 91.62 382 ARG A C 1
ATOM 2973 O O . ARG A 1 382 ? -5.597 13.052 20.720 1.00 91.62 382 ARG A O 1
ATOM 2980 N N . ASP A 1 383 ? -3.879 12.965 19.262 1.00 95.06 383 ASP A N 1
ATOM 2981 C CA . ASP A 1 383 ? -4.062 14.263 18.634 1.00 95.06 383 ASP A CA 1
ATOM 2982 C C . ASP A 1 383 ? -4.896 14.073 17.367 1.00 95.06 383 ASP A C 1
ATOM 2984 O O . ASP A 1 383 ? -4.406 13.482 16.405 1.00 95.06 383 ASP A O 1
ATOM 2988 N N . TRP A 1 384 ? -6.166 14.490 17.418 1.00 96.75 384 TRP A N 1
ATOM 2989 C CA . TRP A 1 384 ? -7.122 14.354 16.320 1.00 96.75 384 TRP A CA 1
ATOM 2990 C C . TRP A 1 384 ? -7.435 15.705 15.683 1.00 96.75 384 TRP A C 1
ATOM 2992 O O . TRP A 1 384 ? -7.991 16.590 16.334 1.00 96.75 384 TRP A O 1
ATOM 3002 N N . GLY A 1 385 ? -7.170 15.820 14.385 1.00 95.31 385 GLY A N 1
ATOM 3003 C CA . GLY A 1 385 ? -7.671 16.909 13.551 1.00 95.31 385 GLY A CA 1
ATOM 3004 C C . GLY A 1 385 ? -8.579 16.430 12.420 1.00 95.31 385 GLY A C 1
ATOM 3005 O O . GLY A 1 385 ? -8.826 15.235 12.248 1.00 95.31 385 GLY A O 1
ATOM 3006 N N . HIS A 1 386 ? -9.092 17.371 11.631 1.00 95.38 386 HIS A N 1
ATOM 3007 C CA . HIS A 1 386 ? -9.942 17.047 10.491 1.00 95.38 386 HIS A CA 1
ATOM 3008 C C . HIS A 1 386 ? -9.110 16.871 9.209 1.00 95.38 386 HIS A C 1
ATOM 3010 O O . HIS A 1 386 ? -8.270 17.710 8.880 1.00 95.38 386 HIS A O 1
ATOM 3016 N N . ALA A 1 387 ? -9.371 15.814 8.432 1.00 87.56 387 ALA A N 1
ATOM 3017 C CA . ALA A 1 387 ? -8.616 15.498 7.211 1.00 87.56 387 ALA A CA 1
ATOM 3018 C C . ALA A 1 387 ? -8.603 16.649 6.182 1.00 87.56 387 ALA A C 1
ATOM 3020 O O . ALA A 1 387 ? -7.586 16.885 5.535 1.00 87.56 387 ALA A O 1
ATOM 3021 N N . ARG A 1 388 ? -9.707 17.405 6.077 1.00 88.38 388 ARG A N 1
ATOM 3022 C CA . ARG A 1 388 ? -9.830 18.617 5.233 1.00 88.38 388 ARG A CA 1
ATOM 3023 C C . ARG A 1 388 ? -8.756 19.677 5.527 1.00 88.38 388 ARG A C 1
ATOM 3025 O O . ARG A 1 388 ? -8.220 20.275 4.600 1.00 88.38 388 ARG A O 1
ATOM 3032 N N . ASP A 1 389 ? -8.396 19.850 6.796 1.00 88.00 389 ASP A N 1
ATOM 3033 C CA . ASP A 1 389 ? -7.398 20.837 7.213 1.00 88.00 389 ASP A CA 1
ATOM 3034 C C . ASP A 1 389 ? -5.994 20.309 6.908 1.00 88.00 389 ASP A C 1
ATOM 3036 O O . ASP A 1 389 ? -5.106 21.048 6.487 1.00 88.00 389 ASP A O 1
ATOM 3040 N N . TYR A 1 390 ? -5.805 18.996 7.053 1.00 92.44 390 TYR A N 1
ATOM 3041 C CA . TYR A 1 390 ? -4.526 18.337 6.820 1.00 92.44 390 TYR A CA 1
ATOM 3042 C C . TYR A 1 390 ? -4.168 18.326 5.336 1.00 92.44 390 TYR A C 1
ATOM 3044 O O . TYR A 1 390 ? -3.028 18.625 5.002 1.00 92.44 390 TYR A O 1
ATOM 3052 N N . VAL A 1 391 ? -5.116 18.069 4.426 1.00 81.12 391 VAL A N 1
ATOM 3053 C CA . VAL A 1 391 ? -4.838 18.136 2.976 1.00 81.12 391 VAL A CA 1
ATOM 3054 C C . VAL A 1 391 ? -4.478 19.554 2.519 1.00 81.12 391 VAL A C 1
ATOM 3056 O O . VAL A 1 391 ? -3.639 19.714 1.633 1.00 81.12 391 VAL A O 1
ATOM 3059 N N . LYS A 1 392 ? -5.025 20.591 3.172 1.00 81.88 392 LYS A N 1
ATOM 3060 C CA . LYS A 1 392 ? -4.591 21.982 2.972 1.00 81.88 392 LYS A CA 1
ATOM 3061 C C . LYS A 1 392 ? -3.137 22.175 3.414 1.00 81.88 392 LYS A C 1
ATOM 3063 O O . LYS A 1 392 ? -2.379 22.821 2.696 1.00 81.88 392 LYS A O 1
ATOM 3068 N N . ALA A 1 393 ? -2.725 21.564 4.529 1.00 88.31 393 ALA A N 1
ATOM 3069 C CA . ALA A 1 393 ? -1.324 21.545 4.960 1.00 88.31 393 ALA A CA 1
ATOM 3070 C C . ALA A 1 393 ? -0.417 20.878 3.913 1.00 88.31 393 ALA A C 1
ATOM 3072 O O . ALA A 1 393 ? 0.607 21.444 3.545 1.00 88.31 393 ALA A O 1
ATOM 3073 N N . MET A 1 394 ? -0.814 19.708 3.390 1.00 87.69 394 MET A N 1
ATOM 3074 C CA . MET A 1 394 ? -0.057 18.988 2.350 1.00 87.69 394 MET A CA 1
ATOM 3075 C C . MET A 1 394 ? 0.193 19.879 1.130 1.00 87.69 394 MET A C 1
ATOM 3077 O O . MET A 1 394 ? 1.318 19.976 0.640 1.00 87.69 394 MET A O 1
ATOM 3081 N N . TRP A 1 395 ? -0.857 20.558 0.661 1.00 87.12 395 TRP A N 1
ATOM 3082 C CA . TRP A 1 395 ? -0.768 21.473 -0.470 1.00 87.12 395 TRP A CA 1
ATOM 3083 C C . TRP A 1 395 ? 0.149 22.667 -0.176 1.00 87.12 395 TRP A C 1
ATOM 3085 O O . TRP A 1 395 ? 1.014 22.962 -1.000 1.00 87.12 395 TRP A O 1
ATOM 3095 N N . LEU A 1 396 ? 0.015 23.305 0.995 1.00 84.56 396 LEU A N 1
ATOM 3096 C CA . LEU A 1 396 ? 0.859 24.434 1.411 1.00 84.56 396 LEU A CA 1
ATOM 3097 C C . LEU A 1 396 ? 2.342 24.056 1.497 1.00 84.56 396 LEU A C 1
ATOM 3099 O O . LEU A 1 396 ? 3.186 24.820 1.037 1.00 84.56 396 LEU A O 1
ATOM 3103 N N . ILE A 1 397 ? 2.665 22.870 2.023 1.00 90.00 397 ILE A N 1
ATOM 3104 C CA . ILE A 1 397 ? 4.047 22.364 2.100 1.00 90.00 397 ILE A CA 1
ATOM 3105 C C . ILE A 1 397 ? 4.670 22.292 0.701 1.00 90.00 397 ILE A C 1
ATOM 3107 O O . ILE A 1 397 ? 5.819 22.685 0.509 1.00 90.00 397 ILE A O 1
ATOM 3111 N N . LEU A 1 398 ? 3.900 21.850 -0.296 1.00 83.69 398 LEU A N 1
ATOM 3112 C CA . LEU A 1 398 ? 4.345 21.819 -1.689 1.00 83.69 398 LEU A CA 1
ATOM 3113 C C . LEU A 1 398 ? 4.484 23.208 -2.326 1.00 83.69 398 LEU A C 1
ATOM 3115 O O . LEU A 1 398 ? 5.150 23.312 -3.353 1.00 83.69 398 LEU A O 1
ATOM 3119 N N . GLN A 1 399 ? 3.892 24.260 -1.749 1.00 88.94 399 GLN A N 1
ATOM 3120 C CA . GLN A 1 399 ? 4.030 25.637 -2.241 1.00 88.94 399 GLN A CA 1
ATOM 3121 C C . GLN A 1 399 ? 5.235 26.374 -1.638 1.00 88.94 399 GLN A C 1
ATOM 3123 O O . GLN A 1 399 ? 5.595 27.442 -2.128 1.00 88.94 399 GLN A O 1
ATOM 3128 N N . HIS A 1 400 ? 5.868 25.829 -0.594 1.00 89.75 400 HIS A N 1
ATOM 3129 C CA . HIS A 1 400 ? 7.020 26.464 0.048 1.00 89.75 400 HIS A CA 1
ATOM 3130 C C . HIS A 1 400 ? 8.195 26.627 -0.932 1.00 89.75 400 HIS A C 1
ATOM 3132 O O . HIS A 1 400 ? 8.347 25.837 -1.863 1.00 89.75 400 HIS A O 1
ATOM 3138 N N . THR A 1 401 ? 9.036 27.647 -0.762 1.00 90.38 401 THR A N 1
ATOM 3139 C CA . THR A 1 401 ? 10.152 27.901 -1.693 1.00 90.38 401 THR A CA 1
ATOM 3140 C C . THR A 1 401 ? 11.210 26.802 -1.640 1.00 90.38 401 THR A C 1
ATOM 3142 O O . THR A 1 401 ? 11.662 26.358 -2.689 1.00 90.38 401 THR A O 1
ATOM 3145 N N . GLU A 1 402 ? 11.512 26.309 -0.438 1.00 92.31 402 GLU A N 1
ATOM 3146 C CA . GLU A 1 402 ? 12.500 25.252 -0.177 1.00 92.31 402 GLU A CA 1
ATOM 3147 C C . GLU A 1 402 ? 11.840 23.953 0.318 1.00 92.31 402 GLU A C 1
ATOM 3149 O O . GLU A 1 402 ? 10.869 24.013 1.078 1.00 92.31 402 GLU A O 1
ATOM 3154 N N . PRO A 1 403 ? 12.329 22.759 -0.047 1.00 94.12 403 PRO A N 1
ATOM 3155 C CA . PRO A 1 403 ? 11.744 21.526 0.453 1.00 94.12 403 PRO A CA 1
ATOM 3156 C C . PRO A 1 403 ? 12.087 21.316 1.935 1.00 94.12 403 PRO A C 1
ATOM 3158 O O . PRO A 1 403 ? 13.250 21.349 2.333 1.00 94.12 403 PRO A O 1
ATOM 3161 N N . ALA A 1 404 ? 11.073 21.076 2.765 1.00 94.38 404 ALA A N 1
ATOM 3162 C CA . ALA A 1 404 ? 11.233 20.872 4.200 1.00 94.38 404 ALA A CA 1
ATOM 3163 C C . ALA A 1 404 ? 10.170 19.919 4.753 1.00 94.38 404 ALA A C 1
ATOM 3165 O O . ALA A 1 404 ? 9.086 19.767 4.186 1.00 94.38 404 ALA A O 1
ATOM 3166 N N . ASP A 1 405 ? 10.495 19.284 5.876 1.00 97.88 405 ASP A N 1
ATOM 3167 C CA . ASP A 1 405 ? 9.574 18.406 6.589 1.00 97.88 405 ASP A CA 1
ATOM 3168 C C . ASP A 1 405 ? 8.800 19.194 7.649 1.00 97.88 405 ASP A C 1
ATOM 3170 O O . ASP A 1 405 ? 9.361 20.090 8.284 1.00 97.88 405 ASP A O 1
ATOM 3174 N N . PHE A 1 406 ? 7.525 18.852 7.841 1.00 97.94 406 PHE A N 1
ATOM 3175 C CA . PHE A 1 406 ? 6.643 19.545 8.782 1.00 97.94 406 PHE A CA 1
ATOM 3176 C C . PHE A 1 406 ? 5.772 18.572 9.573 1.00 97.94 406 PHE A C 1
ATOM 3178 O O . PHE A 1 406 ? 5.159 17.664 9.003 1.00 97.94 406 PHE A O 1
ATOM 3185 N N . VAL A 1 407 ? 5.661 18.800 10.878 1.00 98.31 407 VAL A N 1
ATOM 3186 C CA . VAL A 1 407 ? 4.642 18.189 11.729 1.00 98.31 407 VAL A CA 1
ATOM 3187 C C . VAL A 1 407 ? 3.303 18.869 11.470 1.00 98.31 407 VAL A C 1
ATOM 3189 O O . VAL A 1 407 ? 3.175 20.091 11.533 1.00 98.31 407 VAL A O 1
ATOM 3192 N N . VAL A 1 408 ? 2.284 18.056 11.189 1.00 97.38 408 VAL A N 1
ATOM 3193 C CA . VAL A 1 408 ? 0.907 18.518 10.985 1.00 97.38 408 VAL A CA 1
ATOM 3194 C C . VAL A 1 408 ? 0.030 17.856 12.031 1.00 97.38 408 VAL A C 1
ATOM 3196 O O . VAL A 1 408 ? -0.129 16.633 12.036 1.00 97.38 408 VAL A O 1
ATOM 3199 N N . GLY A 1 409 ? -0.536 18.667 12.914 1.00 96.56 409 GLY A N 1
ATOM 3200 C CA . GLY A 1 409 ? -1.379 18.198 13.999 1.00 96.56 409 GLY A CA 1
ATOM 3201 C C . GLY A 1 409 ? -2.178 19.320 14.652 1.00 96.56 409 GLY A C 1
ATOM 3202 O O . GLY A 1 409 ? -1.999 20.488 14.306 1.00 96.56 409 GLY A O 1
ATOM 3203 N N . SER A 1 410 ? -3.080 18.966 15.570 1.00 95.44 410 SER A N 1
ATOM 3204 C CA . SER A 1 410 ? -3.921 19.941 16.281 1.00 95.44 410 SER A CA 1
ATOM 3205 C C . SER A 1 410 ? -3.206 20.670 17.413 1.00 95.44 410 SER A C 1
ATOM 3207 O O . SER A 1 410 ? -3.651 21.728 17.858 1.00 95.44 410 SER A O 1
ATOM 3209 N N . GLY A 1 411 ? -2.120 20.090 17.923 1.00 95.06 411 GLY A N 1
ATOM 3210 C CA . GLY A 1 411 ? -1.467 20.539 19.149 1.00 95.06 411 GLY A CA 1
ATOM 3211 C C . GLY A 1 411 ? -2.266 20.230 20.418 1.00 95.06 411 GLY A C 1
ATOM 3212 O O . GLY A 1 411 ? -1.960 20.763 21.483 1.00 95.06 411 GLY A O 1
ATOM 3213 N N . CYS A 1 412 ? -3.304 19.393 20.333 1.00 93.75 412 CYS A N 1
ATOM 3214 C CA . CYS A 1 412 ? -4.178 19.026 21.443 1.00 93.75 412 CYS A CA 1
ATOM 3215 C C . CYS A 1 412 ? -4.391 17.512 21.481 1.00 93.75 412 CYS A C 1
ATOM 3217 O O . CYS A 1 412 ? -4.624 16.893 20.451 1.00 93.75 412 CYS A O 1
ATOM 3219 N N . THR A 1 413 ? -4.396 16.902 22.672 1.00 92.62 413 THR A N 1
ATOM 3220 C CA . THR A 1 413 ? -4.775 15.484 22.815 1.00 92.62 413 THR A CA 1
ATOM 3221 C C . THR A 1 413 ? -6.137 15.303 23.451 1.00 92.62 413 THR A C 1
ATOM 3223 O O . THR A 1 413 ? -6.555 16.093 24.296 1.00 92.62 413 THR A O 1
ATOM 3226 N N . ARG A 1 414 ? -6.804 14.219 23.057 1.00 96.25 414 ARG A N 1
ATOM 3227 C CA . ARG A 1 414 ? -8.038 13.712 23.654 1.00 96.25 414 ARG A CA 1
ATOM 3228 C C . ARG A 1 414 ? -7.902 12.222 23.906 1.00 96.25 414 ARG A C 1
ATOM 3230 O O . ARG A 1 414 ? -7.194 11.516 23.185 1.00 96.25 414 ARG A O 1
ATOM 3237 N N . THR A 1 415 ? -8.577 11.739 24.933 1.00 96.56 415 THR A N 1
ATOM 3238 C CA . THR A 1 415 ? -8.712 10.306 25.191 1.00 96.56 415 THR A CA 1
ATOM 3239 C C . THR A 1 415 ? -9.759 9.669 24.275 1.00 96.56 415 THR A C 1
ATOM 3241 O O . THR A 1 415 ? -10.685 10.326 23.796 1.00 96.56 415 THR A O 1
ATOM 3244 N N . VAL A 1 416 ? -9.657 8.354 24.059 1.00 95.75 416 VAL A N 1
ATOM 3245 C CA . VAL A 1 416 ? -10.726 7.570 23.409 1.00 95.75 416 VAL A CA 1
ATOM 3246 C C . VAL A 1 416 ? -12.046 7.697 24.186 1.00 95.75 416 VAL A C 1
ATOM 3248 O O . VAL A 1 416 ? -13.118 7.732 23.579 1.00 95.75 416 VAL A O 1
ATOM 3251 N N . ARG A 1 417 ? -11.972 7.832 25.515 1.00 96.88 417 ARG A N 1
ATOM 3252 C CA . ARG A 1 417 ? -13.109 8.150 26.386 1.00 96.88 417 ARG A CA 1
ATOM 3253 C C . ARG A 1 417 ? -13.793 9.466 26.016 1.00 96.88 417 ARG A C 1
ATOM 3255 O O . ARG A 1 417 ? -14.988 9.449 25.735 1.00 96.88 417 ARG A O 1
ATOM 3262 N N . GLU A 1 418 ? -13.044 10.569 25.956 1.00 97.56 418 GLU A N 1
ATOM 3263 C CA . GLU A 1 418 ? -13.574 11.889 25.567 1.00 97.56 418 GLU A CA 1
ATOM 3264 C C . GLU A 1 418 ? -14.209 11.848 24.169 1.00 97.56 418 GLU A C 1
ATOM 3266 O O . GLU A 1 418 ? -15.239 12.481 23.926 1.00 97.56 418 GLU A O 1
ATOM 3271 N N . PHE A 1 419 ? -13.633 11.068 23.247 1.00 98.25 419 PHE A N 1
ATOM 3272 C CA . PHE A 1 419 ? -14.218 10.853 21.922 1.00 98.25 419 PHE A CA 1
ATOM 3273 C C . PHE A 1 419 ? -15.579 10.157 22.010 1.00 98.25 419 PHE A C 1
ATOM 3275 O O . PHE A 1 419 ? -16.530 10.597 21.364 1.00 98.25 419 PHE A O 1
ATOM 3282 N N . CYS A 1 420 ? -15.702 9.105 22.827 1.00 97.62 420 CYS A N 1
ATOM 3283 C CA . CYS A 1 420 ? -16.982 8.435 23.060 1.00 97.62 420 CYS A CA 1
ATOM 3284 C C . CYS A 1 420 ? -18.014 9.407 23.636 1.00 97.62 420 CYS A C 1
ATOM 3286 O O . CYS A 1 420 ? -19.100 9.534 23.081 1.00 97.62 420 CYS A O 1
ATOM 3288 N N . GLU A 1 421 ? -17.671 10.123 24.705 1.00 98.06 421 GLU A N 1
ATOM 3289 C CA . GLU A 1 421 ? -18.566 11.086 25.360 1.00 98.06 421 GLU A CA 1
ATOM 3290 C C . GLU A 1 421 ? -19.059 12.155 24.381 1.00 98.06 421 GLU A C 1
ATOM 3292 O O . GLU A 1 421 ? -20.258 12.428 24.302 1.00 98.06 421 GLU A O 1
ATOM 3297 N N . THR A 1 422 ? -18.148 12.697 23.569 1.00 98.19 422 THR A N 1
ATOM 3298 C CA . THR A 1 422 ? -18.472 13.699 22.547 1.00 98.19 422 THR A CA 1
ATOM 3299 C C . THR A 1 422 ? -19.365 13.112 21.453 1.00 98.19 422 THR A C 1
ATOM 3301 O O . THR A 1 422 ? -20.322 13.760 21.035 1.00 98.19 422 THR A O 1
ATOM 3304 N N . ALA A 1 423 ? -19.111 11.874 21.019 1.00 98.12 423 ALA A N 1
ATOM 3305 C CA . ALA A 1 423 ? -19.904 11.210 19.987 1.00 98.12 423 ALA A CA 1
ATOM 3306 C C . ALA A 1 423 ? -21.329 10.887 20.463 1.00 98.12 423 ALA A C 1
ATOM 3308 O O . ALA A 1 423 ? -22.296 11.167 19.752 1.00 98.12 423 ALA A O 1
ATOM 3309 N N . PHE A 1 424 ? -21.478 10.350 21.679 1.00 97.81 424 PHE A N 1
ATOM 3310 C CA . PHE A 1 424 ? -22.791 10.129 22.288 1.00 97.81 424 PHE A CA 1
ATOM 3311 C C . PHE A 1 424 ? -23.538 11.459 22.442 1.00 97.81 424 PHE A C 1
ATOM 3313 O O . PHE A 1 424 ? -24.677 11.561 21.979 1.00 97.81 424 PHE A O 1
ATOM 3320 N N . SER A 1 425 ? -22.880 12.496 22.969 1.00 97.31 425 SER A N 1
ATOM 3321 C CA . SER A 1 425 ? -23.475 13.828 23.128 1.00 97.31 425 SER A CA 1
ATOM 3322 C C . SER A 1 425 ? -23.952 14.415 21.792 1.00 97.31 425 SER A C 1
ATOM 3324 O O . SER A 1 425 ? -25.098 14.852 21.686 1.00 97.31 425 SER A O 1
ATOM 3326 N N . ALA A 1 426 ? -23.146 14.311 20.727 1.00 96.12 426 ALA A N 1
ATOM 3327 C CA . ALA A 1 426 ? -23.521 14.740 19.374 1.00 96.12 426 ALA A CA 1
ATOM 3328 C C . ALA A 1 426 ? -24.746 13.993 18.813 1.00 96.12 426 ALA A C 1
ATOM 3330 O O . ALA A 1 426 ? -25.473 14.510 17.966 1.00 96.12 426 ALA A O 1
ATOM 3331 N N . SER A 1 427 ? -25.012 12.780 19.302 1.00 94.50 427 SER A N 1
ATOM 3332 C CA 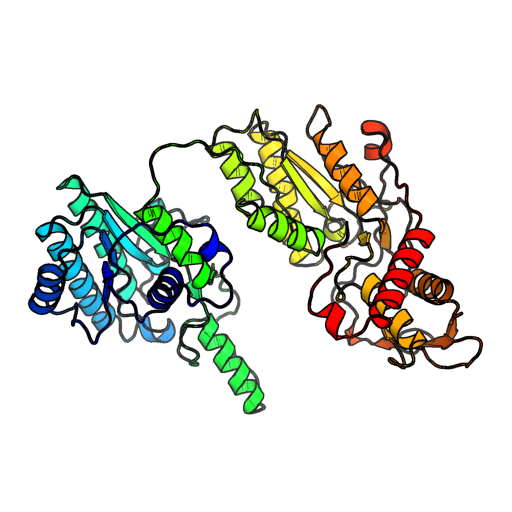. SER A 1 427 ? -26.202 12.004 18.951 1.00 94.50 427 SER A CA 1
ATOM 3333 C C . SER A 1 427 ? -27.422 12.298 19.840 1.00 94.50 427 SER A C 1
ATOM 3335 O O . SER A 1 427 ? -28.488 11.725 19.605 1.00 94.50 427 SER A O 1
ATOM 3337 N N . GLY A 1 428 ? -27.308 13.196 20.823 1.00 95.19 428 GLY A N 1
ATOM 3338 C CA . GLY A 1 428 ? -28.357 13.492 21.803 1.00 95.19 428 GLY A CA 1
ATOM 3339 C C . GLY A 1 428 ? -28.471 12.454 22.923 1.00 95.19 428 GLY A C 1
ATOM 3340 O O . GLY A 1 428 ? -29.512 12.369 23.563 1.00 95.19 428 GLY A O 1
ATOM 3341 N N . MET A 1 429 ? -27.431 11.647 23.145 1.00 95.69 429 MET A N 1
ATOM 3342 C CA . MET A 1 429 ? -27.363 10.650 24.216 1.00 95.69 429 MET A CA 1
ATOM 3343 C C . MET A 1 429 ? -26.255 11.025 25.204 1.00 95.69 429 MET A C 1
ATOM 3345 O O . MET A 1 429 ? -25.170 11.423 24.798 1.00 95.69 429 MET A O 1
ATOM 3349 N N . ALA A 1 430 ? -26.483 10.857 26.504 1.00 94.81 430 ALA A N 1
ATOM 3350 C CA . ALA A 1 430 ? -25.451 11.080 27.516 1.00 94.81 430 ALA A CA 1
ATOM 3351 C C . ALA A 1 430 ? -25.005 9.750 28.133 1.00 94.81 430 ALA A C 1
ATOM 3353 O O . ALA A 1 430 ? -25.847 8.921 28.490 1.00 94.81 430 ALA A O 1
ATOM 3354 N N . ILE A 1 431 ? -23.690 9.559 28.276 1.00 96.69 431 ILE A N 1
ATOM 3355 C CA . ILE A 1 431 ? -23.098 8.371 28.902 1.00 96.69 431 ILE A CA 1
ATOM 3356 C C . ILE A 1 431 ? -22.409 8.715 30.226 1.00 96.69 431 ILE A C 1
ATOM 3358 O O . ILE A 1 431 ? -21.874 9.806 30.394 1.00 96.69 431 ILE A O 1
ATOM 3362 N N . GLN A 1 432 ? -22.414 7.762 31.155 1.00 97.38 432 GLN A N 1
ATOM 3363 C CA . GLN A 1 432 ? -21.659 7.767 32.407 1.00 97.38 432 GLN A CA 1
ATOM 3364 C C . GLN A 1 432 ? -20.833 6.479 32.506 1.00 97.38 432 GLN A C 1
ATOM 3366 O O . GLN A 1 432 ? -21.272 5.426 32.037 1.00 97.38 432 GLN A O 1
ATOM 3371 N N . TRP A 1 433 ? -19.659 6.548 33.127 1.00 97.75 433 TRP A N 1
ATOM 3372 C CA . TRP A 1 433 ? -18.764 5.400 33.285 1.00 97.75 433 TRP A CA 1
ATOM 3373 C C . TRP A 1 433 ? -18.889 4.779 34.675 1.00 97.75 433 TRP A C 1
ATOM 3375 O O . TRP A 1 433 ? -19.066 5.490 35.663 1.00 97.75 433 TRP A O 1
ATOM 3385 N N . GLU A 1 434 ? -18.812 3.453 34.748 1.00 97.31 434 GLU A N 1
ATOM 3386 C CA . GLU A 1 434 ? -18.881 2.684 35.992 1.00 97.31 434 GLU A CA 1
ATOM 3387 C C . GLU A 1 434 ? -17.923 1.490 35.925 1.00 97.31 434 GLU A C 1
ATOM 3389 O O . GLU A 1 434 ? -17.864 0.801 34.907 1.00 97.31 434 GLU A O 1
ATOM 3394 N N . GLY A 1 435 ? -17.208 1.224 37.020 1.00 95.81 435 GLY A N 1
ATOM 3395 C CA . GLY A 1 435 ? -16.180 0.183 37.091 1.00 95.81 435 GLY A CA 1
ATOM 3396 C C . GLY A 1 435 ? -14.784 0.696 36.731 1.00 95.81 435 GLY A C 1
ATOM 3397 O O . GLY A 1 435 ? -14.579 1.890 36.537 1.00 95.81 435 GLY A O 1
ATOM 3398 N N . GLU A 1 436 ? -13.816 -0.219 36.665 1.00 92.94 436 GLU A N 1
ATOM 3399 C CA . GLU A 1 436 ? -12.405 0.094 36.410 1.00 92.94 436 GLU A CA 1
ATOM 3400 C C . GLU A 1 436 ? -11.741 -0.971 35.524 1.00 92.94 436 GLU A C 1
ATOM 3402 O O . GLU A 1 436 ? -12.128 -2.147 35.519 1.00 92.94 436 GLU A O 1
ATOM 3407 N N . GLY A 1 437 ? -10.700 -0.566 34.789 1.00 90.31 437 GLY A N 1
ATOM 3408 C CA . GLY A 1 437 ? -9.913 -1.463 33.944 1.00 90.31 437 GLY A CA 1
ATOM 3409 C C . GLY A 1 437 ? -10.775 -2.167 32.897 1.00 90.31 437 GLY A C 1
ATOM 3410 O O . GLY A 1 437 ? -11.617 -1.549 32.264 1.00 90.31 437 GLY A O 1
ATOM 3411 N N . VAL A 1 438 ? -10.597 -3.476 32.719 1.00 91.69 438 VAL A N 1
ATOM 3412 C CA . VAL A 1 438 ? -11.390 -4.270 31.757 1.00 91.69 438 VAL A CA 1
ATOM 3413 C C . VAL A 1 438 ? -12.862 -4.438 32.154 1.00 91.69 438 VAL A C 1
ATOM 3415 O O . VAL A 1 438 ? -13.674 -4.810 31.314 1.00 91.69 438 VAL A O 1
ATOM 3418 N N . ASN A 1 439 ? -13.209 -4.168 33.418 1.00 94.44 439 ASN A N 1
ATOM 3419 C CA . ASN A 1 439 ? -14.580 -4.254 33.926 1.00 94.44 439 ASN A CA 1
ATOM 3420 C C . ASN A 1 439 ? -15.329 -2.920 33.818 1.00 94.44 439 ASN A C 1
ATOM 3422 O O . ASN A 1 439 ? -16.499 -2.846 34.191 1.00 94.44 439 ASN A O 1
ATOM 3426 N N . GLU A 1 440 ? -14.663 -1.865 33.350 1.00 96.56 440 GLU A N 1
ATOM 3427 C CA . GLU A 1 440 ? -15.292 -0.571 33.147 1.00 96.56 440 GLU A CA 1
ATOM 3428 C C . GLU A 1 440 ? -16.272 -0.609 31.965 1.00 96.56 440 GLU A C 1
ATOM 3430 O O . GLU A 1 440 ? -15.995 -1.163 30.894 1.00 96.56 440 GLU A O 1
ATOM 3435 N N . VAL A 1 441 ? -17.440 0.001 32.166 1.00 97.56 441 VAL A N 1
ATOM 3436 C CA . VAL A 1 441 ? -18.520 0.077 31.181 1.00 97.56 441 VAL A CA 1
ATOM 3437 C C . VAL A 1 441 ? -19.053 1.499 31.048 1.00 97.56 441 VAL A C 1
ATOM 3439 O O . VAL A 1 441 ? -19.123 2.250 32.021 1.00 97.56 441 VAL A O 1
ATOM 3442 N N . GLY A 1 442 ? -19.478 1.858 29.837 1.00 97.88 442 GLY A N 1
ATOM 3443 C CA . GLY A 1 442 ? -20.227 3.085 29.568 1.00 97.88 442 GLY A CA 1
ATOM 3444 C C . GLY A 1 442 ? -21.724 2.794 29.556 1.00 97.88 442 GLY A C 1
ATOM 3445 O O . GLY A 1 442 ? -22.178 1.943 28.784 1.00 97.88 442 GLY A O 1
ATOM 3446 N N . LYS A 1 443 ? -22.494 3.484 30.401 1.00 98.06 443 LYS A N 1
ATOM 3447 C CA . LYS A 1 443 ? -23.954 3.357 30.510 1.00 98.06 443 LYS A CA 1
ATOM 3448 C C . LYS A 1 443 ? -24.649 4.639 30.075 1.00 98.06 443 LYS A C 1
ATOM 3450 O O . LYS A 1 443 ? -24.199 5.722 30.432 1.00 98.06 443 LYS A O 1
ATOM 3455 N N . LEU A 1 444 ? -25.776 4.531 29.376 1.00 97.25 444 LEU A N 1
ATOM 3456 C CA . LEU A 1 444 ? -26.647 5.682 29.130 1.00 97.25 444 LEU A CA 1
ATOM 3457 C C . LEU A 1 444 ? -27.201 6.217 30.456 1.00 97.25 444 LEU A C 1
ATOM 3459 O O . LEU A 1 444 ? -27.646 5.442 31.305 1.00 97.25 444 LEU A O 1
ATOM 3463 N N . ILE A 1 445 ? -27.193 7.537 30.641 1.00 95.31 445 ILE A N 1
ATOM 3464 C CA . ILE A 1 445 ? -27.638 8.162 31.896 1.00 95.31 445 ILE A CA 1
ATOM 3465 C C . ILE A 1 445 ? -29.132 7.914 32.139 1.00 95.31 445 ILE A C 1
ATOM 3467 O O . ILE A 1 445 ? -29.502 7.589 33.270 1.00 95.31 445 ILE A O 1
ATOM 3471 N N . GLU A 1 446 ? -29.960 8.029 31.099 1.00 92.50 446 GLU A N 1
ATOM 3472 C CA . GLU A 1 446 ? -31.422 7.916 31.190 1.00 92.50 446 GLU A CA 1
ATOM 3473 C C . GLU A 1 446 ? -31.889 6.468 31.381 1.00 92.50 446 GLU A C 1
ATOM 3475 O O . GLU A 1 446 ? -32.597 6.167 32.338 1.00 92.50 446 GLU A O 1
ATOM 3480 N N . SER A 1 447 ? -31.464 5.550 30.506 1.00 93.44 447 SER A N 1
ATOM 3481 C CA . SER A 1 447 ? -31.942 4.158 30.512 1.00 93.44 447 SER A CA 1
ATOM 3482 C C . SER A 1 447 ? -31.120 3.215 31.392 1.00 93.44 447 SER A C 1
ATOM 3484 O O . SER A 1 447 ? -31.527 2.077 31.613 1.00 93.44 447 SER A O 1
ATOM 3486 N N . LYS A 1 448 ? -29.938 3.646 31.855 1.00 95.69 448 LYS A N 1
ATOM 3487 C CA . LYS A 1 448 ? -28.925 2.804 32.523 1.00 95.69 448 LYS A CA 1
ATOM 3488 C C . LYS A 1 448 ? -28.427 1.618 31.684 1.00 95.69 448 LYS A C 1
ATOM 3490 O O . LYS A 1 448 ? -27.682 0.781 32.197 1.00 95.69 448 LYS A O 1
ATOM 3495 N N . GLN A 1 449 ? -28.771 1.561 30.395 1.00 95.88 449 GLN A N 1
ATOM 3496 C CA . GLN A 1 449 ? -28.302 0.536 29.465 1.00 95.88 449 GLN A CA 1
ATOM 3497 C C . GLN A 1 449 ? -26.788 0.637 29.274 1.00 95.88 449 GLN A C 1
ATOM 3499 O O . GLN A 1 449 ? -26.262 1.719 29.018 1.00 95.88 449 GLN A O 1
ATOM 3504 N N . VAL A 1 450 ? -26.094 -0.501 29.342 1.00 97.69 450 VAL A N 1
ATOM 3505 C CA . VAL A 1 450 ? -24.676 -0.604 28.972 1.00 97.69 450 VAL A CA 1
ATOM 3506 C C . VAL A 1 450 ? -24.548 -0.503 27.456 1.00 97.69 450 VAL A C 1
ATOM 3508 O O . VAL A 1 450 ? -25.074 -1.353 26.746 1.00 97.69 450 VAL A O 1
ATOM 3511 N N . VAL A 1 451 ? -23.818 0.506 26.985 1.00 97.38 451 VAL A N 1
ATOM 3512 C CA . VAL A 1 451 ? -23.624 0.821 25.559 1.00 97.38 451 VAL A CA 1
ATOM 3513 C C . VAL A 1 451 ? -22.159 0.803 25.126 1.00 97.38 451 VAL A C 1
ATOM 3515 O O . VAL A 1 451 ? -21.873 0.746 23.933 1.00 97.38 451 VAL A O 1
ATOM 3518 N N . VAL A 1 452 ? -21.217 0.791 26.071 1.00 97.44 452 VAL A N 1
ATOM 3519 C CA . VAL A 1 452 ? -19.788 0.581 25.802 1.00 97.44 452 VAL A CA 1
ATOM 3520 C C . VAL A 1 452 ? -19.237 -0.453 26.778 1.00 97.44 452 VAL A C 1
ATOM 3522 O O . VAL A 1 452 ? -19.493 -0.377 27.979 1.00 97.44 452 VAL A O 1
ATOM 3525 N N . ARG A 1 453 ? -18.467 -1.408 26.260 1.00 96.88 453 ARG A N 1
ATOM 3526 C CA . ARG A 1 453 ? -17.705 -2.406 27.016 1.00 96.88 453 ARG A CA 1
ATOM 3527 C C . ARG A 1 453 ? -16.248 -2.389 26.577 1.00 96.88 453 ARG A C 1
ATOM 3529 O O . ARG A 1 453 ? -15.948 -2.081 25.421 1.00 96.88 453 ARG A O 1
ATOM 3536 N N . ILE A 1 454 ? -15.357 -2.761 27.483 1.00 95.69 454 ILE A N 1
ATOM 3537 C CA . ILE A 1 454 ? -13.939 -2.940 27.179 1.00 95.69 454 ILE A CA 1
ATOM 3538 C C . ILE A 1 454 ? -13.676 -4.419 26.925 1.00 95.69 454 ILE A C 1
ATOM 3540 O O . ILE A 1 454 ? -14.142 -5.281 27.665 1.00 95.69 454 ILE A O 1
ATOM 3544 N N . ASP A 1 455 ? -12.938 -4.713 25.860 1.00 90.69 455 ASP A N 1
ATOM 3545 C CA . ASP A 1 455 ? -12.581 -6.073 25.486 1.00 90.69 455 ASP A CA 1
ATOM 3546 C C . ASP A 1 455 ? -11.058 -6.187 25.280 1.00 90.69 455 ASP A C 1
ATOM 3548 O O . ASP A 1 455 ? -10.500 -5.490 24.418 1.00 90.69 455 ASP A O 1
ATOM 3552 N N . PRO A 1 456 ? -10.373 -7.059 26.053 1.00 87.25 456 PRO A N 1
ATOM 3553 C CA . PRO A 1 456 ? -8.933 -7.290 25.957 1.00 87.25 456 PRO A CA 1
ATOM 3554 C C . PRO A 1 456 ? -8.430 -7.593 24.541 1.00 87.25 456 PRO A C 1
ATOM 3556 O O . PRO A 1 456 ? -7.284 -7.274 24.230 1.00 87.25 456 PRO A O 1
ATOM 3559 N N . GLN A 1 457 ? -9.266 -8.154 23.660 1.00 88.00 457 GLN A N 1
ATOM 3560 C CA . GLN A 1 457 ? -8.859 -8.475 22.288 1.00 88.00 457 GLN A CA 1
ATOM 3561 C C . GLN A 1 457 ? -8.521 -7.239 21.435 1.00 88.00 457 GLN A C 1
ATOM 3563 O O . GLN A 1 457 ? -7.840 -7.365 20.420 1.00 88.00 457 GLN A O 1
ATOM 3568 N N . PHE A 1 458 ? -8.990 -6.046 21.826 1.00 83.88 458 PHE A N 1
ATOM 3569 C CA . PHE A 1 458 ? -8.706 -4.791 21.119 1.00 83.88 458 PHE A CA 1
ATOM 3570 C C . PHE A 1 458 ? -7.477 -4.044 21.658 1.00 83.88 458 PHE A C 1
ATOM 3572 O O . PHE A 1 458 ? -7.181 -2.949 21.175 1.00 83.88 458 PHE A O 1
ATOM 3579 N N . PHE A 1 459 ? -6.759 -4.599 22.638 1.00 80.81 459 PHE A N 1
ATOM 3580 C CA . PHE A 1 459 ? -5.504 -4.025 23.120 1.00 80.81 459 PHE A CA 1
ATOM 3581 C C . PHE A 1 459 ? -4.366 -4.373 22.162 1.00 80.81 459 PHE A C 1
ATOM 3583 O O . PHE A 1 459 ? -4.252 -5.506 21.688 1.00 80.81 459 PHE A O 1
ATOM 3590 N N . ARG A 1 460 ? -3.498 -3.402 21.869 1.00 74.75 460 ARG A N 1
ATOM 3591 C CA . ARG A 1 460 ? -2.333 -3.656 21.016 1.00 74.75 460 ARG A CA 1
ATOM 3592 C C . ARG A 1 460 ? -1.222 -4.337 21.828 1.00 74.75 460 ARG A C 1
ATOM 3594 O O . ARG A 1 460 ? -0.939 -3.890 22.938 1.00 74.75 460 ARG A O 1
ATOM 3601 N N . PRO A 1 461 ? -0.506 -5.336 21.268 1.00 69.50 461 PRO A N 1
ATOM 3602 C CA . PRO A 1 461 ? 0.665 -5.933 21.924 1.00 69.50 461 PRO A CA 1
ATOM 3603 C C . PRO A 1 461 ? 1.767 -4.914 22.256 1.00 69.50 461 PRO A C 1
ATOM 3605 O O . PRO A 1 461 ? 2.476 -5.051 23.248 1.00 69.50 461 PRO A O 1
ATOM 3608 N N . ALA A 1 462 ? 1.904 -3.883 21.419 1.00 71.31 462 ALA A N 1
ATOM 3609 C CA . ALA A 1 462 ? 2.762 -2.730 21.643 1.00 71.31 462 ALA A CA 1
ATOM 3610 C C . ALA A 1 462 ? 1.914 -1.462 21.496 1.00 71.31 462 ALA A C 1
ATOM 3612 O O . ALA A 1 462 ? 1.695 -0.978 20.386 1.00 71.31 462 ALA A O 1
ATOM 3613 N N . GLU A 1 463 ? 1.399 -0.962 22.617 1.00 73.75 463 GLU A N 1
ATOM 3614 C CA . GLU A 1 463 ? 0.550 0.228 22.629 1.00 73.75 463 GLU A CA 1
ATOM 3615 C C . GLU A 1 463 ? 1.372 1.509 22.416 1.00 73.75 463 GLU A C 1
ATOM 3617 O O . GLU A 1 463 ? 2.560 1.580 22.754 1.00 73.75 463 GLU A O 1
ATOM 3622 N N . VAL A 1 464 ? 0.722 2.508 21.821 1.00 76.38 464 VAL A N 1
ATOM 3623 C CA . VAL A 1 464 ? 1.210 3.890 21.775 1.00 76.38 464 VAL A CA 1
ATOM 3624 C C . VAL A 1 464 ? 0.321 4.685 22.720 1.00 76.38 464 VAL A C 1
ATOM 3626 O O . VAL A 1 464 ? -0.851 4.913 22.425 1.00 76.38 464 VAL A O 1
ATOM 3629 N N . ASP A 1 465 ? 0.834 5.068 23.885 1.00 78.25 465 ASP A N 1
ATOM 3630 C CA . ASP A 1 465 ? -0.015 5.634 24.942 1.00 78.25 465 ASP A CA 1
ATOM 3631 C C . ASP A 1 465 ? -0.422 7.085 24.660 1.00 78.25 465 ASP A C 1
ATOM 3633 O O . ASP A 1 465 ? -1.561 7.484 24.916 1.00 78.25 465 ASP A O 1
ATOM 3637 N N . LEU A 1 466 ? 0.487 7.861 24.070 1.00 87.25 466 LEU A N 1
ATOM 3638 C CA . LEU A 1 466 ? 0.328 9.288 23.821 1.00 87.25 466 LEU A CA 1
ATOM 3639 C C . LEU A 1 466 ? 0.933 9.658 22.467 1.00 87.25 466 LEU A C 1
ATOM 3641 O O . LEU A 1 466 ? 2.052 9.263 22.169 1.00 87.25 466 LEU A O 1
ATOM 3645 N N . LEU A 1 467 ? 0.210 10.461 21.692 1.00 88.38 467 LEU A N 1
ATOM 3646 C CA . LEU A 1 467 ? 0.729 11.210 20.548 1.00 88.38 467 LEU A CA 1
ATOM 3647 C C . LEU A 1 467 ? 0.179 12.631 20.651 1.00 88.38 467 LEU A C 1
ATOM 3649 O O . LEU A 1 467 ? -1.039 12.792 20.681 1.00 88.38 467 LEU A O 1
ATOM 3653 N N . LEU A 1 468 ? 1.062 13.624 20.733 1.00 95.50 468 LEU A N 1
ATOM 3654 C CA . LEU A 1 468 ? 0.752 15.049 20.831 1.00 95.50 468 LEU A CA 1
ATOM 3655 C C . LEU A 1 468 ? 1.695 15.821 19.909 1.00 95.50 468 LEU A C 1
ATOM 3657 O O . LEU A 1 468 ? 2.899 15.834 20.155 1.00 95.50 468 LEU A O 1
ATOM 3661 N N . SER A 1 469 ? 1.154 16.467 18.882 1.00 96.62 469 SER A N 1
ATOM 3662 C CA . SER A 1 469 ? 1.962 17.249 17.946 1.00 96.62 469 SER A CA 1
ATOM 3663 C C . SER A 1 469 ? 2.383 18.602 18.516 1.00 96.62 469 SER A C 1
ATOM 3665 O O . SER A 1 469 ? 1.691 19.182 19.351 1.00 96.62 469 SER A O 1
ATOM 3667 N N . ASP A 1 470 ? 3.493 19.130 18.011 1.00 97.88 470 ASP A N 1
ATOM 3668 C CA . ASP A 1 470 ? 3.826 20.550 18.051 1.00 97.88 470 ASP A CA 1
ATOM 3669 C C . ASP A 1 470 ? 3.798 21.122 16.622 1.00 97.88 470 ASP A C 1
ATOM 3671 O O . ASP A 1 470 ? 4.777 20.995 15.886 1.00 97.88 470 ASP A O 1
ATOM 3675 N N . PRO A 1 471 ? 2.689 21.750 16.190 1.00 96.94 471 PRO A N 1
ATOM 3676 C CA . PRO A 1 471 ? 2.569 22.317 14.850 1.00 96.94 471 PRO A CA 1
ATOM 3677 C C . PRO A 1 471 ? 3.096 23.764 14.777 1.00 96.94 471 PRO A C 1
ATOM 3679 O O . PRO A 1 471 ? 2.621 24.558 13.964 1.00 96.94 471 PRO A O 1
ATOM 3682 N N . SER A 1 472 ? 4.003 24.189 15.665 1.00 97.75 472 SER A N 1
ATOM 3683 C CA . SER A 1 472 ? 4.487 25.584 15.694 1.00 97.75 472 SER A CA 1
ATOM 3684 C C . SER A 1 472 ? 5.254 25.963 14.427 1.00 97.75 472 SER A C 1
ATOM 3686 O O . SER A 1 472 ? 4.966 26.999 13.833 1.00 97.75 472 SER A O 1
ATOM 3688 N N . ARG A 1 473 ? 6.120 25.079 13.919 1.00 97.56 473 ARG A N 1
ATOM 3689 C CA . ARG A 1 473 ? 6.905 25.352 12.707 1.00 97.56 473 ARG A CA 1
ATOM 3690 C C . ARG A 1 473 ? 6.032 25.583 11.474 1.00 97.56 473 ARG A C 1
ATOM 3692 O O . ARG A 1 473 ? 6.243 26.545 10.743 1.00 97.56 473 ARG A O 1
ATOM 3699 N N . ILE A 1 474 ? 5.042 24.723 11.227 1.00 97.06 474 ILE A N 1
ATOM 3700 C CA . ILE A 1 474 ? 4.168 24.875 10.054 1.00 97.06 474 ILE A CA 1
ATOM 3701 C C . ILE A 1 474 ? 3.275 26.126 10.158 1.00 97.06 474 ILE A C 1
ATOM 3703 O O . ILE A 1 474 ? 2.981 26.760 9.143 1.00 97.06 474 ILE A O 1
ATOM 3707 N N . ARG A 1 475 ? 2.901 26.528 11.382 1.00 96.69 475 ARG A N 1
ATOM 3708 C CA . ARG A 1 475 ? 2.193 27.788 11.649 1.00 96.69 475 ARG A CA 1
ATOM 3709 C C . ARG A 1 475 ? 3.051 28.998 11.303 1.00 96.69 475 ARG A C 1
ATOM 3711 O O . ARG A 1 475 ? 2.588 29.882 10.594 1.00 96.69 475 ARG A O 1
ATOM 3718 N N . GLU A 1 476 ? 4.289 29.025 11.781 1.00 97.25 476 GLU A N 1
ATOM 3719 C CA . GLU A 1 476 ? 5.210 30.145 11.569 1.00 97.25 476 GLU A CA 1
ATOM 3720 C C . GLU A 1 476 ? 5.652 30.268 10.108 1.00 97.25 476 GLU A C 1
ATOM 3722 O O . GLU A 1 476 ? 5.680 31.367 9.561 1.00 97.25 476 GLU A O 1
ATOM 3727 N N . VAL A 1 477 ? 5.969 29.140 9.465 1.00 96.88 477 VAL A N 1
ATOM 3728 C CA . VAL A 1 477 ? 6.555 29.119 8.118 1.00 96.88 477 VAL A CA 1
ATOM 3729 C C . VAL A 1 477 ? 5.496 29.209 7.019 1.00 96.88 477 VAL A C 1
ATOM 3731 O O . VAL A 1 477 ? 5.710 29.890 6.020 1.00 96.88 477 VAL A O 1
ATOM 3734 N N . LEU A 1 478 ? 4.359 28.521 7.174 1.00 94.25 478 LEU A N 1
ATOM 3735 C CA . LEU A 1 478 ? 3.335 28.407 6.123 1.00 94.25 478 LEU A CA 1
ATOM 3736 C C . LEU A 1 478 ? 2.014 29.096 6.473 1.00 94.25 478 LEU A C 1
ATOM 3738 O O . LEU A 1 478 ? 1.093 29.082 5.656 1.00 94.25 478 LEU A O 1
ATOM 3742 N N . GLY A 1 479 ? 1.880 29.656 7.679 1.00 95.62 479 GLY A N 1
ATOM 3743 C CA . GLY A 1 479 ? 0.620 30.235 8.145 1.00 95.62 479 GLY A CA 1
ATOM 3744 C C . GLY A 1 479 ? -0.509 29.210 8.290 1.00 95.62 479 GLY A C 1
ATOM 3745 O O . GLY A 1 479 ? -1.675 29.594 8.342 1.00 95.62 479 GLY A O 1
ATOM 3746 N N . TRP A 1 480 ? -0.202 27.907 8.309 1.00 96.44 480 TRP A N 1
ATOM 3747 C CA . TRP A 1 480 ? -1.225 26.869 8.417 1.00 96.44 480 TRP A CA 1
ATOM 3748 C C . TRP A 1 480 ? -1.703 26.736 9.859 1.00 96.44 480 TRP A C 1
ATOM 3750 O O . TRP A 1 480 ? -0.899 26.494 10.753 1.00 96.44 480 TRP A O 1
ATOM 3760 N N . THR A 1 481 ? -3.013 26.807 10.080 1.00 93.19 481 THR A N 1
ATOM 3761 C CA . THR A 1 481 ? -3.656 26.471 11.355 1.00 93.19 481 THR A CA 1
ATOM 3762 C C . THR A 1 481 ? -4.811 25.507 11.116 1.00 93.19 481 THR A C 1
ATOM 3764 O O . THR A 1 481 ? -5.420 25.509 10.047 1.00 93.19 481 THR A O 1
ATOM 3767 N N . GLN A 1 482 ? -5.142 24.703 12.126 1.00 90.62 482 GLN A N 1
ATOM 3768 C CA . GLN A 1 482 ? -6.381 23.930 12.121 1.00 90.62 482 GLN A CA 1
ATOM 3769 C C . GLN A 1 482 ? -7.588 24.870 12.175 1.00 90.62 482 GLN A C 1
ATOM 3771 O O . GLN A 1 482 ? -7.600 25.821 12.957 1.00 90.62 482 GLN A O 1
ATOM 3776 N N . GLU A 1 483 ? -8.596 24.583 11.356 1.00 93.44 483 GLU A N 1
ATOM 3777 C CA . GLU A 1 483 ? -9.822 25.380 11.255 1.00 93.44 483 GLU A CA 1
ATOM 3778 C C . GLU A 1 483 ? -11.001 24.658 11.914 1.00 93.44 483 GLU A C 1
ATOM 3780 O O . GLU A 1 483 ? -11.842 25.293 12.544 1.00 93.44 483 GLU A O 1
ATOM 3785 N N . THR A 1 484 ? -11.042 23.328 11.814 1.00 94.31 484 THR A N 1
ATOM 3786 C CA . THR A 1 484 ? -12.141 22.499 12.316 1.00 94.31 484 THR A CA 1
ATOM 3787 C C . THR A 1 484 ? -11.872 22.073 13.754 1.00 94.31 484 THR A C 1
ATOM 3789 O O . THR A 1 484 ? -10.879 21.399 14.016 1.00 94.31 484 THR A O 1
ATOM 3792 N N . SER A 1 485 ? -12.748 22.385 14.705 1.00 96.69 485 SER A N 1
ATOM 3793 C CA . SER A 1 485 ? -12.599 21.935 16.095 1.00 96.69 485 SER A CA 1
ATOM 3794 C C . SER A 1 485 ? -12.833 20.425 16.267 1.00 96.69 485 SER A C 1
ATOM 3796 O O . SER A 1 485 ? -13.438 19.751 15.431 1.00 96.69 485 SER A O 1
ATOM 3798 N N . PHE A 1 486 ? -12.388 19.874 17.401 1.00 96.94 486 PHE A N 1
ATOM 3799 C CA . PHE A 1 486 ? -12.637 18.473 17.760 1.00 96.94 486 PHE A CA 1
ATOM 3800 C C . PHE A 1 486 ? -14.138 18.146 17.829 1.00 96.94 486 PHE A C 1
ATOM 3802 O O . PHE A 1 486 ? -14.575 17.102 17.349 1.00 96.94 486 PHE A O 1
ATOM 3809 N N . GLN A 1 487 ? -14.937 19.048 18.400 1.00 97.25 487 GLN A N 1
ATOM 3810 C CA . GLN A 1 487 ? -16.382 18.888 18.527 1.00 97.25 487 GLN A CA 1
ATOM 3811 C C . GLN A 1 487 ? -17.071 18.891 17.160 1.00 97.25 487 GLN A C 1
ATOM 3813 O O . GLN A 1 487 ? -17.941 18.053 16.922 1.00 97.25 487 GLN A O 1
ATOM 3818 N N . GLU A 1 488 ? -16.669 19.788 16.256 1.00 97.25 488 GLU A N 1
ATOM 3819 C CA . GLU A 1 488 ? -17.190 19.826 14.885 1.00 97.25 488 GLU A CA 1
ATOM 3820 C C . GLU A 1 488 ? -16.844 18.545 14.127 1.00 97.25 488 GLU A C 1
ATOM 3822 O O . GLU A 1 488 ? -17.742 17.933 13.553 1.00 97.25 488 GLU A O 1
ATOM 3827 N N . LEU A 1 489 ? -15.592 18.076 14.215 1.00 97.38 489 LEU A N 1
ATOM 3828 C CA . LEU A 1 489 ? -15.158 16.808 13.623 1.00 97.38 489 LEU A CA 1
ATOM 3829 C C . LEU A 1 489 ? -16.034 15.632 14.082 1.00 97.38 489 LEU A C 1
ATOM 3831 O O . LEU A 1 489 ? -16.552 14.874 13.260 1.00 97.38 489 LEU A O 1
ATOM 3835 N N . VAL A 1 490 ? -16.204 15.465 15.397 1.00 98.06 490 VAL A N 1
ATOM 3836 C CA . VAL A 1 490 ? -16.982 14.346 15.951 1.00 98.06 490 VAL A CA 1
ATOM 3837 C C . VAL A 1 490 ? -18.456 14.463 15.555 1.00 98.06 490 VAL A C 1
ATOM 3839 O O . VAL A 1 490 ? -19.065 13.470 15.152 1.00 98.06 490 VAL A O 1
ATOM 3842 N N . SER A 1 491 ? -19.021 15.670 15.624 1.00 97.19 491 SER A N 1
ATOM 3843 C CA . SER A 1 491 ? -20.413 15.938 15.252 1.00 97.19 491 SER A CA 1
ATOM 3844 C C . SER A 1 491 ? -20.686 15.647 13.775 1.00 97.19 491 SER A C 1
ATOM 3846 O O . S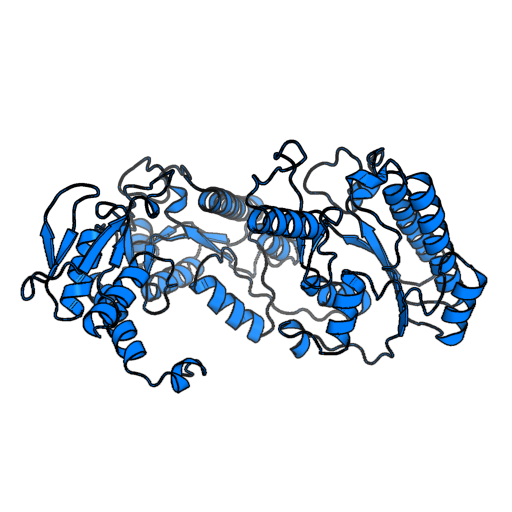ER A 1 491 ? -21.680 14.993 13.445 1.00 97.19 491 SER A O 1
ATOM 3848 N N . GLU A 1 492 ? -19.784 16.057 12.880 1.00 96.38 492 GLU A N 1
ATOM 3849 C CA . GLU A 1 492 ? -19.880 15.793 11.443 1.00 96.38 492 GLU A CA 1
ATOM 3850 C C . GLU A 1 492 ? -19.862 14.285 11.153 1.00 96.38 492 GLU A C 1
ATOM 3852 O O . GLU A 1 492 ? -20.707 13.778 10.405 1.00 96.38 492 GLU A O 1
ATOM 3857 N N . MET A 1 493 ? -18.947 13.545 11.790 1.00 97.19 493 MET A N 1
ATOM 3858 C CA . MET A 1 493 ? -18.845 12.091 11.643 1.00 97.19 493 MET A CA 1
ATOM 3859 C C . MET A 1 493 ? -20.109 11.371 12.133 1.00 97.19 493 MET A C 1
ATOM 3861 O O . MET A 1 493 ? -20.686 10.579 11.386 1.00 97.19 493 MET A O 1
ATOM 3865 N N . VAL A 1 494 ? -20.584 11.676 13.348 1.00 96.62 494 VAL A N 1
ATOM 3866 C CA . VAL A 1 494 ? -21.802 11.069 13.919 1.00 96.62 494 VAL A CA 1
ATOM 3867 C C . VAL A 1 494 ? -23.033 11.400 13.082 1.00 96.62 494 VAL A C 1
ATOM 3869 O O . VAL A 1 494 ? -23.836 10.514 12.793 1.00 96.62 494 VAL A O 1
ATOM 3872 N N . THR A 1 495 ? -23.183 12.655 12.655 1.00 92.75 495 THR A N 1
ATOM 3873 C CA . THR A 1 495 ? -24.319 13.085 11.828 1.00 92.75 495 THR A CA 1
ATOM 3874 C C . THR A 1 495 ? -24.336 12.352 10.491 1.00 92.75 495 THR A C 1
ATOM 3876 O O . THR A 1 495 ? -25.397 11.930 10.028 1.00 92.75 495 THR A O 1
ATOM 3879 N N . THR A 1 496 ? -23.169 12.165 9.876 1.00 92.81 496 THR A N 1
ATOM 3880 C CA . THR A 1 496 ? -23.055 11.451 8.600 1.00 92.81 496 THR A CA 1
ATOM 3881 C C . THR A 1 496 ? -23.376 9.967 8.756 1.00 92.81 496 THR A C 1
ATOM 3883 O O . THR A 1 496 ? -24.152 9.428 7.967 1.00 92.81 496 THR A O 1
ATOM 3886 N N . ASP A 1 497 ? -22.849 9.316 9.795 1.00 92.56 497 ASP A N 1
ATOM 3887 C CA . ASP A 1 497 ? -23.140 7.906 10.081 1.00 92.56 497 ASP A CA 1
ATOM 3888 C C . ASP A 1 497 ? -24.606 7.680 10.488 1.00 92.56 497 ASP A C 1
ATOM 3890 O O . ASP A 1 497 ? -25.193 6.650 10.169 1.00 92.56 497 ASP A O 1
ATOM 3894 N N . TRP A 1 498 ? -25.243 8.651 11.147 1.00 89.00 498 TRP A N 1
ATOM 3895 C CA . TRP A 1 498 ? -26.677 8.601 11.425 1.00 89.00 498 TRP A CA 1
ATOM 3896 C C . TRP A 1 498 ? -27.513 8.707 10.146 1.00 89.00 498 TRP A C 1
ATOM 3898 O O . TRP A 1 498 ? -28.435 7.919 9.943 1.00 89.00 498 TRP A O 1
ATOM 3908 N N . ARG A 1 499 ? -27.180 9.651 9.256 1.00 88.69 499 ARG A N 1
ATOM 3909 C CA . ARG A 1 499 ? -27.875 9.819 7.970 1.00 88.69 499 ARG A CA 1
ATOM 3910 C C . ARG A 1 499 ? -27.747 8.584 7.081 1.00 88.69 499 ARG A C 1
ATOM 3912 O O . ARG A 1 499 ? -28.731 8.199 6.458 1.00 88.69 499 ARG A O 1
ATOM 3919 N N . SER A 1 500 ? -26.579 7.941 7.044 1.00 84.44 500 SER A N 1
ATOM 3920 C CA . SER A 1 500 ? -26.370 6.746 6.216 1.00 84.44 500 SER A CA 1
ATOM 3921 C C . SER A 1 500 ? -27.238 5.557 6.648 1.00 84.44 500 SER A C 1
ATOM 3923 O O . SER A 1 500 ? -27.634 4.764 5.799 1.00 84.44 500 SER A O 1
ATOM 3925 N N . LEU A 1 501 ? -27.613 5.467 7.931 1.00 82.81 501 LEU A N 1
ATOM 3926 C CA . LEU A 1 501 ? -28.546 4.454 8.443 1.00 82.81 501 LEU A CA 1
ATOM 3927 C C . LEU A 1 501 ? -30.018 4.733 8.101 1.00 82.81 501 LEU A C 1
ATOM 3929 O O . LEU A 1 501 ? -30.831 3.813 8.155 1.00 82.81 501 LEU A O 1
ATOM 3933 N N . GLN A 1 502 ? -30.374 5.980 7.777 1.00 72.88 502 GLN A N 1
ATOM 3934 C CA . GLN A 1 502 ? -31.743 6.369 7.414 1.00 72.88 502 GLN A CA 1
ATOM 3935 C C . GLN A 1 502 ? -32.049 6.188 5.921 1.00 72.88 502 GLN A C 1
ATOM 3937 O O . GLN A 1 502 ? -33.212 6.249 5.521 1.00 72.88 502 GLN A O 1
ATOM 3942 N N . LEU A 1 503 ? -31.026 5.973 5.091 1.00 59.19 503 LEU A N 1
ATOM 3943 C CA . LEU A 1 503 ? -31.195 5.748 3.659 1.00 59.19 503 LEU A CA 1
ATOM 3944 C C . LEU A 1 503 ? -31.636 4.295 3.384 1.00 59.19 503 LEU A C 1
ATOM 3946 O O . LEU A 1 503 ? -31.119 3.369 4.017 1.00 59.19 503 LEU A O 1
ATOM 3950 N N . PRO A 1 504 ? -32.564 4.053 2.435 1.00 53.94 504 PRO A N 1
ATOM 3951 C CA . PRO A 1 504 ? -32.909 2.702 1.995 1.00 53.94 504 PRO A CA 1
ATOM 3952 C C . PRO A 1 504 ? -31.655 1.945 1.535 1.00 53.94 504 PRO A C 1
ATOM 3954 O O . PRO A 1 504 ? -30.810 2.522 0.847 1.00 53.94 504 PRO A O 1
ATOM 3957 N N . LYS A 1 505 ? -31.541 0.650 1.873 1.00 48.56 505 LYS A N 1
ATOM 3958 C CA . LYS A 1 505 ? -30.379 -0.202 1.525 1.00 48.56 505 LYS A CA 1
ATOM 3959 C C . LYS A 1 505 ? -30.008 -0.144 0.036 1.00 48.56 505 LYS A C 1
ATOM 3961 O O . LYS A 1 505 ? -28.838 -0.274 -0.309 1.00 48.56 505 LYS A O 1
ATOM 3966 N N . ASP A 1 506 ? -30.990 0.110 -0.817 1.00 45.38 506 ASP A N 1
ATOM 3967 C CA . ASP A 1 506 ? -30.882 0.148 -2.273 1.00 45.38 506 ASP A CA 1
ATOM 3968 C C . ASP A 1 506 ? -30.095 1.379 -2.777 1.00 45.38 506 ASP A C 1
ATOM 3970 O O . ASP A 1 506 ? -29.470 1.320 -3.833 1.00 45.38 506 ASP A O 1
ATOM 3974 N N . MET A 1 507 ? -30.056 2.475 -2.002 1.00 43.41 507 MET A N 1
ATOM 3975 C CA . MET A 1 507 ? -29.239 3.666 -2.296 1.00 43.41 507 MET A CA 1
ATOM 3976 C C . MET A 1 507 ? -27.786 3.547 -1.817 1.00 43.41 507 MET A C 1
ATOM 3978 O O . MET A 1 507 ? -26.948 4.331 -2.241 1.00 43.41 507 MET A O 1
ATOM 3982 N N . LEU A 1 508 ? -27.464 2.594 -0.938 1.00 41.69 508 LEU A N 1
ATOM 3983 C CA . LEU A 1 508 ? -26.092 2.387 -0.451 1.00 41.69 508 LEU A CA 1
ATOM 3984 C C . LEU A 1 508 ? -25.261 1.504 -1.399 1.00 41.69 508 LEU A C 1
ATOM 3986 O O . LEU A 1 508 ? -24.036 1.513 -1.319 1.00 41.69 508 LEU A O 1
ATOM 3990 N N . ALA A 1 509 ? -25.915 0.748 -2.290 1.00 36.66 509 ALA A N 1
ATOM 3991 C CA . ALA A 1 509 ? -25.261 -0.103 -3.288 1.00 36.66 509 ALA A CA 1
ATOM 3992 C C . ALA A 1 509 ? -24.759 0.676 -4.518 1.00 36.66 509 ALA A C 1
ATOM 3994 O O . ALA A 1 509 ? -23.807 0.250 -5.167 1.00 36.66 509 ALA A O 1
ATOM 3995 N N . ASN A 1 510 ? -25.364 1.829 -4.803 1.00 36.28 510 ASN A N 1
ATOM 3996 C CA . ASN A 1 510 ? -24.903 2.766 -5.818 1.00 36.28 510 ASN A CA 1
ATOM 3997 C C . ASN A 1 510 ? -24.298 3.954 -5.076 1.00 36.28 510 ASN A C 1
ATOM 3999 O O . ASN A 1 510 ? -25.028 4.811 -4.584 1.00 36.28 510 ASN A O 1
ATOM 4003 N N . GLY A 1 511 ? -22.971 3.941 -4.913 1.00 28.31 511 GLY A N 1
ATOM 4004 C CA . GLY A 1 511 ? -22.240 4.998 -4.216 1.00 28.31 511 GLY A CA 1
ATOM 4005 C C . GLY A 1 511 ? -22.669 6.385 -4.706 1.00 28.31 511 GLY A C 1
ATOM 4006 O O . GLY A 1 511 ? -22.934 6.553 -5.897 1.00 28.31 511 GLY A O 1
ATOM 4007 N N . PRO A 1 512 ? -22.789 7.376 -3.813 1.00 34.47 512 PRO A N 1
ATOM 4008 C CA . PRO A 1 512 ? -23.291 8.664 -4.226 1.00 34.47 512 PRO A CA 1
ATOM 4009 C C . PRO A 1 512 ? -22.237 9.409 -5.049 1.00 34.47 512 PRO A C 1
ATOM 4011 O O . PRO A 1 512 ? -21.206 9.825 -4.517 1.00 34.47 512 PRO A O 1
ATOM 4014 N N . ASP A 1 513 ? -22.566 9.669 -6.310 1.00 39.44 513 ASP A N 1
ATOM 4015 C CA . ASP A 1 513 ? -22.328 10.995 -6.866 1.00 39.44 513 ASP A CA 1
ATOM 4016 C C . ASP A 1 513 ? -23.121 11.991 -6.000 1.00 39.44 513 ASP A C 1
ATOM 4018 O O . ASP A 1 513 ? -24.353 12.013 -6.007 1.00 39.44 513 ASP A O 1
ATOM 4022 N N . PHE A 1 514 ? -22.416 12.790 -5.206 1.00 24.81 514 PHE A N 1
ATOM 4023 C CA . PHE A 1 514 ? -22.928 14.060 -4.689 1.00 24.81 514 PHE A CA 1
ATOM 4024 C C . PHE A 1 514 ? -22.044 15.184 -5.268 1.00 24.81 514 PHE A C 1
ATOM 4026 O O . PHE A 1 514 ? -20.862 14.934 -5.513 1.00 24.81 514 PHE A O 1
ATOM 4033 N N . PRO A 1 515 ? -22.627 16.368 -5.538 1.00 33.28 515 PRO A N 1
ATOM 4034 C CA . PRO A 1 515 ? -22.054 17.428 -6.369 1.00 33.28 515 PRO A CA 1
ATOM 4035 C C . PRO A 1 515 ? -20.778 18.065 -5.814 1.00 33.28 515 PRO A C 1
ATOM 4037 O O . PRO A 1 515 ? -20.557 18.007 -4.580 1.00 33.28 515 PRO A O 1
#

InterPro domains:
  IPR001509 NAD-dependent epimerase/dehydratase [PF01370] (1-221)
  IPR006368 GDP-mannose 4,6-dehydratase [PTHR43715] (266-498)
  IPR016040 NAD(P)-binding domain [PF16363] (264-493)
  IPR036291 NAD(P)-binding domain superfamily [SSF51735] (1-231)
  IPR036291 NAD(P)-binding domain superfamily [SSF51735] (242-496)

Secondary structure (DSSP, 8-state):
-EE-TTSHHHHHHHHHHTT--TT-GGGTTS---S----EE-TTT--TTSHHHHHHHHHHH--SEEEE-------GGGTTTTHHHHHHHHHHHHHHHHHHHHHTT-SEEEEEEEGGGSBSS-PSS--GGGGGSSPBPGGGHHHHHHHHHHHHHHHHHHHHSS-EEEEEEE-EEE-TTS--STTSSHHHHHHHHHHHHHHTTPPP---S-S-----EEETTTHHHHHHHHHH--S---------B---SHHHHHHHHHHHTTT-----HHHHHHHHHHTT-TTT-EEEEEEEGGGT-S-SSSSB-TTSPP---SHHHHHHHHHHHHHHHHHHHH--EEEEEEE-EEE-TT--TTSHHHHHHHHHHHHHTTS-S-EEES-TT-EE-EEEHHHHHHHHHHHHHSSS---EEES-S--EEHHHHHHHHHHHTT--EEEES-GGG-EEEETTT--EEEEE-GGGS-SS---B--B--HHHHHHH-----S-HHHHHHHHHHHHHHHHHS-HHHHSS-----

Sequence (515 aa):
MVTGSAGLIGSALKKFVQKTLPCCHFQEHLPLPKCAWVFLDRGDADLTNAEQTFAVFDKHRPAYVIHLAAFAVGSPNMAERSDELMRVNLAINENVVACARKFAVKKFVGALTHYAYPAETAQPMLETHVDDGDVITSAAGYAVPKRQLRQLLHQARAETDAQYFNVVFPCVYGPSGSMNADGPVVGAFIAKCFQAKQEGRKFTVQGSGFETRQFLYALDIPPHLLRSLFDFEEEVINFPAITGIAGQDGSYMAELLISKGYMVHGTLHVLEAIRSADMTHSTRFYQASTSELYGKVQAIPQNEETPFHPRSPYAVSKLGAFWSVVNYREAYNIFACNGILFNHESPRRGDNFVTRKITQGVARIKAGVLDYLCLGNLNAKRDWGHARDYVKAMWLILQHTEPADFVVGSGCTRTVREFCETAFSASGMAIQWEGEGVNEVGKLIESKQVVVRIDPQFFRPAEVDLLLSDPSRIREVLGWTQETSFQELVSEMVTTDWRSLQLPKDMLANGPDFP

pLDDT: mean 81.74, std 17.5, range [23.56, 98.31]

Radius of gyration: 28.23 Å; chains: 1; bounding box: 61×65×77 Å